Protein AF-A0A136NW05-F1 (afdb_monomer)

Foldseek 3Di:
DPPLQVLLQLLQLLLLLLLLLLLQLLLQPDPVDPPVRSVVLVLLLLCLLFVCLLVLLVVCLVVVHLLVLLLQLLVLSLVLLVCCVVDSSVSSNSSSNSNSSNQLSSQLQLCLSPPLFLLSVLSNPLSNLLSSLNSNLCSNVVHDPSVVSSVSSVVSSVVSVPDDGHDQCSPPFDPDDPDDLVVLLVLLVLLLVLVLLLVVLVVVCVVVVNSVLSNLQSNLLSLLSNCLRVVCRPVPLPVLLVVLSVQLVVLSVVCVVPSVSNSSSNSSSSSNLSVSLSSQCSPPRSSSSSSSSCSRRVSSNLSCVQVVVPQDPVRRPPPVVVVVVSVVVVVVSVVVCVVVVLVVLQVQQPALVRLVVQCVVVVLDPVSLLVSLLSNLVSVLSLLVDPSSLVLLLVQQLQAPPDDLPDPNDPPNHDHLVSSRNSQCVSVVNQLCPGLQCVLAVNDGLSPCLGLRNVLSVCSNVSVSVVNSVSSVLSNCVSVPVQWGQHSVVSDIDGPPD

Nearest PDB structures (foldseek):
  8hpk-assembly1_A  TM=6.046E-01  e=1.477E-05  Oxalobacter formigenes
  6kkl-assembly1_A  TM=6.194E-01  e=3.416E-03  Escherichia coli K-12
  6kki-assembly1_A  TM=6.075E-01  e=1.455E-03  Escherichia coli K-12
  8uck-assembly1_A  TM=5.466E-01  e=1.052E-03  Homo sapiens
  9jdv-assembly1_A  TM=6.091E-01  e=1.687E-01  Homo sapiens

pLDDT: mean 77.71, std 17.69, range [37.25, 98.25]

Radius of gyration: 29.16 Å; Cα contacts (8 Å, |Δi|>4): 791; chains: 1; bounding box: 70×54×88 Å

Structure (mmCIF, N/CA/C/O backbone):
data_AF-A0A136NW05-F1
#
_entry.id   AF-A0A136NW05-F1
#
loop_
_atom_site.group_PDB
_atom_site.id
_atom_site.type_symbol
_atom_site.label_atom_id
_atom_site.label_alt_id
_atom_site.label_comp_id
_atom_site.label_asym_id
_atom_site.label_entity_id
_atom_site.label_seq_id
_atom_site.pdbx_PDB_ins_code
_atom_site.Cartn_x
_atom_site.Cartn_y
_atom_site.Cartn_z
_atom_site.occupancy
_atom_site.B_iso_or_equiv
_atom_site.auth_seq_id
_atom_site.auth_comp_id
_atom_site.auth_asym_id
_atom_site.auth_atom_id
_atom_site.pdbx_PDB_model_num
ATOM 1 N N . MET A 1 1 ? -20.750 -14.226 -2.357 1.00 37.28 1 MET A N 1
ATOM 2 C CA . MET A 1 1 ? -19.335 -14.594 -2.097 1.00 37.28 1 MET A CA 1
ATOM 3 C C . MET A 1 1 ? -18.424 -14.649 -3.341 1.00 37.28 1 MET A C 1
ATOM 5 O O . MET A 1 1 ? -17.243 -14.902 -3.160 1.00 37.28 1 MET A O 1
ATOM 9 N N . LYS A 1 2 ? -18.884 -14.391 -4.582 1.00 40.19 2 LYS A N 1
ATOM 10 C CA . LYS A 1 2 ? -18.163 -14.880 -5.779 1.00 40.19 2 LYS A CA 1
ATOM 11 C C . LYS A 1 2 ? -17.001 -14.060 -6.383 1.00 40.19 2 LYS A C 1
ATOM 13 O O . LYS A 1 2 ? -16.254 -14.684 -7.107 1.00 40.19 2 LYS A O 1
ATOM 18 N N . ASN A 1 3 ? -16.742 -12.777 -6.085 1.00 57.81 3 ASN A N 1
ATOM 19 C CA . ASN A 1 3 ? -15.732 -12.008 -6.864 1.00 57.81 3 ASN A CA 1
ATOM 20 C C . ASN A 1 3 ? -14.723 -11.147 -6.070 1.00 57.81 3 ASN A C 1
ATOM 22 O O . ASN A 1 3 ? -14.260 -10.128 -6.574 1.00 57.81 3 ASN A O 1
ATOM 26 N N . LYS A 1 4 ? -14.323 -11.528 -4.846 1.00 69.69 4 LYS A N 1
ATOM 27 C CA . LYS A 1 4 ? -13.333 -10.728 -4.079 1.00 69.69 4 LYS A CA 1
ATOM 28 C C . LYS A 1 4 ? -11.897 -10.777 -4.646 1.00 69.69 4 LYS A C 1
ATOM 30 O O . LYS A 1 4 ? -11.120 -9.875 -4.369 1.00 69.69 4 LYS A O 1
ATOM 35 N N . ALA A 1 5 ? -11.558 -11.785 -5.458 1.00 82.38 5 ALA A N 1
ATOM 36 C CA . ALA A 1 5 ? -10.219 -11.957 -6.041 1.00 82.38 5 ALA A CA 1
ATOM 37 C C . ALA A 1 5 ? -10.061 -11.389 -7.467 1.00 82.38 5 ALA A C 1
ATOM 39 O O . ALA A 1 5 ? -8.935 -11.178 -7.907 1.00 82.38 5 ALA A O 1
ATOM 40 N N . ILE A 1 6 ? -11.163 -11.104 -8.180 1.00 91.12 6 ILE A N 1
ATOM 41 C CA . ILE A 1 6 ? -11.098 -10.638 -9.577 1.00 91.12 6 ILE A CA 1
ATOM 42 C C . ILE A 1 6 ? -10.406 -9.282 -9.678 1.00 91.12 6 ILE A C 1
ATOM 44 O O . ILE A 1 6 ? -9.527 -9.110 -10.514 1.00 91.12 6 ILE A O 1
ATOM 48 N N . LEU A 1 7 ? -10.779 -8.326 -8.823 1.00 92.69 7 LEU A N 1
ATOM 49 C CA . LEU A 1 7 ? -10.190 -6.991 -8.877 1.00 92.69 7 LEU A CA 1
ATOM 50 C C . LEU A 1 7 ? -8.672 -7.019 -8.598 1.00 92.69 7 LEU A C 1
ATOM 52 O O . LEU A 1 7 ? -7.937 -6.510 -9.441 1.00 92.69 7 LEU A O 1
ATOM 56 N N . PRO A 1 8 ? -8.167 -7.652 -7.516 1.00 93.75 8 PRO A N 1
ATOM 57 C CA . PRO A 1 8 ? -6.727 -7.827 -7.316 1.00 93.75 8 PRO A CA 1
ATOM 58 C C . PRO A 1 8 ? -6.014 -8.537 -8.469 1.00 93.75 8 PRO A C 1
ATOM 60 O O . PRO A 1 8 ? -4.903 -8.149 -8.809 1.00 93.75 8 PRO A O 1
ATOM 63 N N . ALA A 1 9 ? -6.638 -9.543 -9.092 1.00 95.44 9 ALA A N 1
ATOM 64 C CA . ALA A 1 9 ? -6.043 -10.260 -10.218 1.00 95.44 9 ALA A CA 1
ATOM 65 C C . ALA A 1 9 ? -5.943 -9.389 -11.481 1.00 95.44 9 ALA A C 1
ATOM 67 O O . ALA A 1 9 ? -4.902 -9.374 -12.131 1.00 95.44 9 ALA A O 1
ATOM 68 N N . VAL A 1 10 ? -6.988 -8.622 -11.812 1.00 96.62 10 VAL A N 1
ATOM 69 C CA . VAL A 1 10 ? -6.967 -7.688 -12.953 1.00 96.62 10 VAL A CA 1
ATOM 70 C C . VAL A 1 10 ? -5.983 -6.548 -12.710 1.00 96.62 10 VAL A C 1
ATOM 72 O O . VAL A 1 10 ? -5.207 -6.219 -13.603 1.00 96.62 10 VAL A O 1
ATOM 75 N N . LEU A 1 11 ? -5.953 -5.992 -11.495 1.00 96.62 11 LEU A N 1
ATOM 76 C CA . LEU A 1 11 ? -4.944 -5.006 -11.104 1.00 96.62 11 LEU A CA 1
ATOM 77 C C . LEU A 1 11 ? -3.532 -5.596 -11.159 1.00 96.62 11 LEU A C 1
ATOM 79 O O . LEU A 1 11 ? -2.615 -4.909 -11.588 1.00 96.62 11 LEU A O 1
ATOM 83 N N . GLY A 1 12 ? -3.359 -6.862 -10.775 1.00 96.31 12 GLY A N 1
ATOM 84 C CA . GLY A 1 12 ? -2.096 -7.583 -10.899 1.00 96.31 12 GLY A CA 1
ATOM 85 C C . GLY A 1 12 ? -1.665 -7.751 -12.352 1.00 96.31 12 GLY A C 1
ATOM 86 O O . GLY A 1 12 ? -0.526 -7.452 -12.682 1.00 96.31 12 GLY A O 1
ATOM 87 N N . MET A 1 13 ? -2.562 -8.153 -13.255 1.00 97.44 13 MET A N 1
ATOM 88 C CA . MET A 1 13 ? -2.243 -8.211 -14.689 1.00 97.44 13 MET A CA 1
ATOM 89 C C . MET A 1 13 ? -1.866 -6.831 -15.238 1.00 97.44 13 MET A C 1
ATOM 91 O O . MET A 1 13 ? -0.875 -6.710 -15.953 1.00 97.44 13 MET A O 1
ATOM 95 N N . ALA A 1 14 ? -2.606 -5.787 -14.854 1.00 97.69 14 ALA A N 1
ATOM 96 C CA . ALA A 1 14 ? -2.286 -4.412 -15.221 1.00 97.69 14 ALA A CA 1
ATOM 97 C C . ALA A 1 14 ? -0.910 -3.973 -14.694 1.00 97.69 14 ALA A C 1
ATOM 99 O O . ALA A 1 14 ? -0.150 -3.351 -15.430 1.00 97.69 14 ALA A O 1
ATOM 100 N N . HIS A 1 15 ? -0.556 -4.375 -13.471 1.00 96.69 15 HIS A N 1
ATOM 101 C CA . HIS A 1 15 ? 0.762 -4.158 -12.875 1.00 96.69 15 HIS A CA 1
ATOM 102 C C . HIS A 1 15 ? 1.861 -4.854 -13.674 1.00 96.69 15 HIS A C 1
ATOM 104 O O . HIS A 1 15 ? 2.827 -4.209 -14.057 1.00 96.69 15 HIS A O 1
ATOM 110 N N . GLY A 1 16 ? 1.687 -6.136 -14.005 1.00 96.00 16 GLY A N 1
ATOM 111 C CA . GLY A 1 16 ? 2.661 -6.884 -14.802 1.00 96.00 16 GLY A CA 1
ATOM 112 C C . GLY A 1 16 ? 2.888 -6.290 -16.191 1.00 96.00 16 GLY A C 1
ATOM 113 O O . GLY A 1 16 ? 4.028 -6.167 -16.627 1.00 96.00 16 GLY A O 1
ATOM 114 N N . VAL A 1 17 ? 1.826 -5.869 -16.883 1.00 97.81 17 VAL A N 1
ATOM 115 C CA . VAL A 1 17 ? 1.958 -5.232 -18.205 1.00 97.81 17 VAL A CA 1
ATOM 116 C C . VAL A 1 17 ? 2.587 -3.838 -18.093 1.00 97.81 17 VAL A C 1
ATOM 118 O O . VAL A 1 17 ? 3.441 -3.498 -18.910 1.00 97.81 17 VAL A O 1
ATOM 121 N N . SER A 1 18 ? 2.222 -3.051 -17.078 1.00 96.81 18 SER A N 1
ATOM 122 C CA . SER A 1 18 ? 2.824 -1.734 -16.826 1.00 96.81 18 SER A CA 1
ATOM 123 C C . SER A 1 18 ? 4.319 -1.839 -16.501 1.00 96.81 18 SER A C 1
ATOM 125 O O . SER A 1 18 ? 5.124 -1.114 -17.080 1.00 96.81 18 SER A O 1
ATOM 127 N N . ASP A 1 19 ? 4.715 -2.781 -15.645 1.00 94.12 19 ASP A N 1
ATOM 128 C CA . ASP A 1 19 ? 6.123 -3.014 -15.303 1.00 94.12 19 ASP A CA 1
ATOM 129 C C . ASP A 1 19 ? 6.912 -3.612 -16.471 1.00 94.12 19 ASP A C 1
ATOM 131 O O . ASP A 1 19 ? 8.084 -3.288 -16.653 1.00 94.12 19 ASP A O 1
ATOM 135 N N . CYS A 1 20 ? 6.275 -4.429 -17.315 1.00 95.88 20 CYS A N 1
ATOM 136 C CA . CYS A 1 20 ? 6.863 -4.872 -18.578 1.00 95.88 20 CYS A CA 1
ATOM 137 C C . CYS A 1 20 ? 7.143 -3.688 -19.508 1.00 95.88 20 CYS A C 1
ATOM 139 O O . CYS A 1 20 ? 8.233 -3.602 -20.069 1.00 95.88 20 CYS A O 1
ATOM 141 N N . ALA A 1 21 ? 6.214 -2.733 -19.622 1.00 96.31 21 ALA A N 1
ATOM 142 C CA . ALA A 1 21 ? 6.442 -1.510 -20.387 1.00 96.31 21 ALA A CA 1
ATOM 143 C C . ALA A 1 21 ? 7.603 -0.685 -19.811 1.00 96.31 21 ALA A C 1
ATOM 145 O O . ALA A 1 21 ? 8.467 -0.247 -20.566 1.00 96.31 21 ALA A O 1
ATOM 146 N N . ALA A 1 22 ? 7.679 -0.527 -18.488 1.00 92.50 22 ALA A N 1
ATOM 147 C CA . ALA A 1 22 ? 8.801 0.157 -17.851 1.00 92.50 22 ALA A CA 1
ATOM 148 C C . ALA A 1 22 ? 10.143 -0.560 -18.092 1.00 92.50 22 ALA A C 1
ATOM 150 O O . ALA A 1 22 ? 11.129 0.085 -18.448 1.00 92.50 22 ALA A O 1
ATOM 151 N N . GLY A 1 23 ? 10.177 -1.890 -17.963 1.00 90.12 23 GLY A N 1
ATOM 152 C CA . GLY A 1 23 ? 11.357 -2.706 -18.261 1.00 90.12 23 GLY A CA 1
ATOM 153 C C . GLY A 1 23 ? 11.791 -2.601 -19.723 1.00 90.12 23 GLY A C 1
ATOM 154 O O . GLY A 1 23 ? 12.981 -2.461 -19.994 1.00 90.12 23 GLY A O 1
ATOM 155 N N . LEU A 1 24 ? 10.829 -2.588 -20.652 1.00 92.50 24 LEU A N 1
ATOM 156 C CA . LEU A 1 24 ? 11.072 -2.356 -22.075 1.00 92.50 24 LEU A CA 1
ATOM 157 C C . LEU A 1 24 ? 11.693 -0.980 -22.323 1.00 92.50 24 LEU A C 1
ATOM 159 O O . LEU A 1 24 ? 12.691 -0.885 -23.031 1.00 92.50 24 LEU A O 1
ATOM 163 N N . LEU A 1 25 ? 11.120 0.075 -21.737 1.00 92.38 25 LEU A N 1
ATOM 164 C CA . LEU A 1 25 ? 11.600 1.450 -21.890 1.00 92.38 25 LEU A CA 1
ATOM 165 C C . LEU A 1 25 ? 13.031 1.612 -21.376 1.00 92.38 25 LEU A C 1
ATOM 167 O O . LEU A 1 25 ? 13.874 2.152 -22.086 1.00 92.38 25 LEU A O 1
ATOM 171 N N . LEU A 1 26 ? 13.308 1.123 -20.165 1.00 87.38 26 LEU A N 1
ATOM 172 C CA . LEU A 1 26 ? 14.631 1.236 -19.547 1.00 87.38 26 LEU A CA 1
ATOM 173 C C . LEU A 1 26 ? 15.671 0.359 -20.242 1.00 87.38 26 LEU A C 1
ATOM 175 O O . LEU A 1 26 ? 16.796 0.802 -20.451 1.00 87.38 26 LEU A O 1
ATOM 179 N N . GLY A 1 27 ? 15.304 -0.868 -20.614 1.00 85.12 27 GLY A N 1
ATOM 180 C CA . GLY A 1 27 ? 16.211 -1.786 -21.298 1.00 85.12 27 GLY A CA 1
ATOM 181 C C . GLY A 1 27 ? 16.500 -1.392 -22.747 1.00 85.12 27 GLY A C 1
ATOM 182 O O . GLY A 1 27 ? 17.506 -1.826 -23.294 1.00 85.12 27 GLY A O 1
ATOM 183 N N . SER A 1 28 ? 15.631 -0.586 -23.370 1.00 88.25 28 SER A N 1
ATOM 184 C CA . SER A 1 28 ? 15.790 -0.129 -24.760 1.00 88.25 28 SER A CA 1
ATOM 185 C C . SER A 1 28 ? 16.471 1.236 -24.865 1.00 88.25 28 SER A C 1
ATOM 187 O O . SER A 1 28 ? 16.577 1.775 -25.968 1.00 88.25 28 SER A O 1
ATOM 189 N N . LEU A 1 29 ? 16.919 1.822 -23.746 1.00 83.25 29 LEU A N 1
ATOM 190 C CA . LEU A 1 29 ? 17.774 3.010 -23.768 1.00 83.25 29 LEU A CA 1
ATOM 191 C C . LEU A 1 29 ? 19.032 2.669 -24.587 1.00 83.25 29 LEU A C 1
ATOM 193 O O . LEU A 1 29 ? 19.795 1.782 -24.215 1.00 83.25 29 LEU A O 1
ATOM 197 N N . SER A 1 30 ? 19.173 3.301 -25.757 1.00 66.44 30 SER A N 1
ATOM 198 C CA . SER A 1 30 ? 20.056 2.833 -26.833 1.00 66.44 30 SER A CA 1
ATOM 199 C C . SER A 1 30 ? 21.542 2.828 -26.465 1.00 66.44 30 SER A C 1
ATOM 201 O O . SER A 1 30 ? 21.999 3.598 -25.623 1.00 66.44 30 SER A O 1
ATOM 203 N N . SER A 1 31 ? 22.324 2.029 -27.197 1.00 56.28 31 SER A N 1
ATOM 204 C CA . SER A 1 31 ? 23.794 2.045 -27.175 1.00 56.28 31 SER A CA 1
ATOM 205 C C . SER A 1 31 ? 24.419 3.367 -27.644 1.00 56.28 31 SER A C 1
ATOM 207 O O . SER A 1 31 ? 25.613 3.571 -27.447 1.00 56.28 31 SER A O 1
ATOM 209 N N . ASP A 1 32 ? 23.631 4.258 -28.257 1.00 61.03 32 ASP A N 1
ATOM 210 C CA . ASP A 1 32 ? 24.088 5.574 -28.728 1.00 61.03 32 ASP A CA 1
ATOM 211 C C . ASP A 1 32 ? 24.073 6.630 -27.609 1.00 61.03 32 ASP A C 1
ATOM 213 O O . ASP A 1 32 ? 24.619 7.725 -27.757 1.00 61.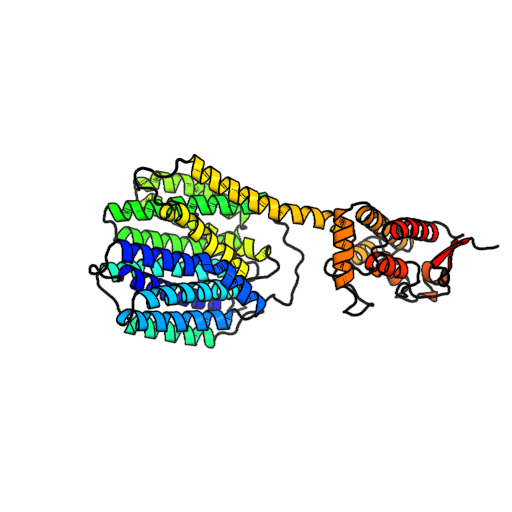03 32 ASP A O 1
ATOM 217 N N . GLN A 1 33 ? 23.437 6.318 -26.476 1.00 67.38 33 GLN A N 1
ATOM 218 C CA . GLN A 1 33 ? 23.478 7.129 -25.264 1.00 67.38 33 GLN A CA 1
ATOM 219 C C . GLN A 1 33 ? 24.750 6.794 -24.477 1.00 67.38 33 GLN A C 1
ATOM 221 O O . GLN A 1 33 ? 25.143 5.635 -24.354 1.00 67.38 33 GLN A O 1
ATOM 226 N N . SER A 1 34 ? 25.390 7.802 -23.880 1.00 74.88 34 SER A N 1
ATOM 227 C CA . SER A 1 34 ? 26.513 7.537 -22.978 1.00 74.88 34 SER A CA 1
ATOM 228 C C . SER A 1 34 ? 26.054 6.691 -21.783 1.00 74.88 34 SER A C 1
ATOM 230 O O . SER A 1 34 ? 24.937 6.853 -21.286 1.00 74.88 34 SER A O 1
ATOM 232 N N . ILE A 1 35 ? 26.939 5.834 -21.264 1.00 71.62 35 ILE A N 1
ATOM 233 C CA . ILE A 1 35 ? 26.688 5.026 -20.054 1.00 71.62 35 ILE A CA 1
ATOM 234 C C . ILE A 1 35 ? 26.208 5.911 -18.892 1.00 71.62 35 ILE A C 1
ATOM 236 O O . ILE A 1 35 ? 25.323 5.527 -18.133 1.00 71.62 35 ILE A O 1
ATOM 240 N N . TYR A 1 36 ? 26.748 7.130 -18.794 1.00 69.00 36 TYR A N 1
ATOM 241 C CA . TYR A 1 36 ? 26.320 8.127 -17.819 1.00 69.00 36 TYR A CA 1
ATOM 242 C C . TYR A 1 36 ? 24.853 8.546 -18.008 1.00 69.00 36 TYR A C 1
ATOM 244 O O . TYR A 1 36 ? 24.103 8.577 -17.037 1.00 69.00 36 TYR A O 1
ATOM 252 N N . SER A 1 37 ? 24.420 8.822 -19.243 1.00 69.38 37 SER A N 1
ATOM 253 C CA . SER A 1 37 ? 23.027 9.179 -19.547 1.00 69.38 37 SER A CA 1
ATOM 254 C C . SER A 1 37 ? 22.061 8.051 -19.177 1.00 69.38 37 SER A C 1
ATOM 256 O O . SER A 1 37 ? 21.058 8.284 -18.500 1.00 69.38 37 SER A O 1
ATOM 258 N N . ILE A 1 38 ? 22.409 6.810 -19.533 1.00 72.12 38 ILE A N 1
ATOM 259 C CA . ILE A 1 38 ? 21.623 5.618 -19.188 1.00 72.12 38 ILE A CA 1
ATOM 260 C C . ILE A 1 38 ? 21.524 5.472 -17.664 1.00 72.12 38 ILE A C 1
ATOM 262 O O . ILE A 1 38 ? 20.427 5.309 -17.129 1.00 72.12 38 ILE A O 1
ATOM 266 N N . ALA A 1 39 ? 22.646 5.599 -16.948 1.00 66.06 39 ALA A N 1
ATOM 267 C CA . ALA A 1 39 ? 22.672 5.524 -15.489 1.00 66.06 39 ALA A CA 1
ATOM 268 C C . ALA A 1 39 ? 21.794 6.607 -14.838 1.00 66.06 39 ALA A C 1
ATOM 270 O O . ALA A 1 39 ? 20.998 6.297 -13.949 1.00 66.06 39 ALA A O 1
ATOM 271 N N . VAL A 1 40 ? 21.871 7.855 -15.315 1.00 70.25 40 VAL A N 1
ATOM 272 C CA . VAL A 1 40 ? 21.029 8.964 -14.834 1.00 70.25 40 VAL A CA 1
ATOM 273 C C . VAL A 1 40 ? 19.548 8.677 -15.074 1.00 70.25 40 VAL A C 1
ATOM 275 O O . VAL A 1 40 ? 18.743 8.872 -14.166 1.00 70.25 40 VAL A O 1
ATOM 278 N N . MET A 1 41 ? 19.172 8.183 -16.254 1.00 75.00 41 MET A N 1
ATOM 279 C CA . MET A 1 41 ? 17.779 7.847 -16.564 1.00 75.00 41 MET A CA 1
ATOM 280 C C . MET A 1 41 ? 17.252 6.703 -15.689 1.00 75.00 41 MET A C 1
ATOM 282 O O . MET A 1 41 ? 16.151 6.803 -15.150 1.00 75.00 41 MET A O 1
ATOM 286 N N . VAL A 1 42 ? 18.041 5.650 -15.473 1.00 74.12 42 VAL A N 1
ATOM 287 C CA . VAL A 1 42 ? 17.667 4.540 -14.580 1.00 74.12 42 VAL A CA 1
ATOM 288 C C . VAL A 1 42 ? 17.525 5.020 -13.131 1.00 74.12 42 VAL A C 1
ATOM 290 O O . VAL A 1 42 ? 16.556 4.670 -12.453 1.00 74.12 42 VAL A O 1
ATOM 293 N N . MET A 1 43 ? 18.441 5.864 -12.647 1.00 67.06 43 MET A N 1
ATOM 294 C CA . MET A 1 43 ? 18.343 6.461 -11.310 1.00 67.06 43 MET A CA 1
ATOM 295 C C . MET A 1 43 ? 17.112 7.362 -11.174 1.00 67.06 43 MET A C 1
ATOM 297 O O . MET A 1 43 ? 16.402 7.283 -10.171 1.00 67.06 43 MET A O 1
ATOM 301 N N . LEU A 1 44 ? 16.836 8.184 -12.188 1.00 74.00 44 LEU A N 1
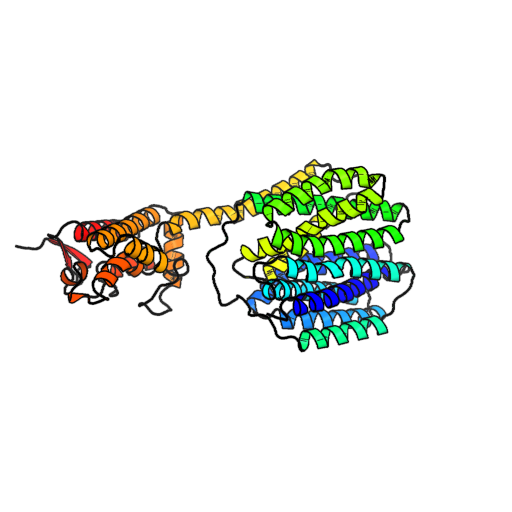ATOM 302 C CA . LEU A 1 44 ? 15.678 9.072 -12.226 1.00 74.00 44 LEU A CA 1
ATOM 303 C C . LEU A 1 44 ? 14.369 8.281 -12.225 1.00 74.00 44 LEU A C 1
ATOM 305 O O . LEU A 1 44 ? 13.468 8.599 -11.447 1.00 74.00 44 LEU A O 1
ATOM 309 N N . TYR A 1 45 ? 14.285 7.219 -13.032 1.00 81.50 45 TYR A N 1
ATOM 310 C CA . TYR A 1 45 ? 13.160 6.294 -12.990 1.00 81.50 45 TYR A CA 1
ATOM 311 C C . TYR A 1 45 ? 12.983 5.727 -11.590 1.00 81.50 45 TYR A C 1
ATOM 313 O O . TYR A 1 45 ? 11.893 5.817 -11.044 1.00 81.50 45 TYR A O 1
ATOM 321 N N . ASN A 1 46 ? 14.037 5.187 -10.977 1.00 74.44 46 ASN A N 1
ATOM 322 C CA . ASN A 1 46 ? 13.928 4.565 -9.659 1.00 74.44 46 ASN A CA 1
ATOM 323 C C . ASN A 1 46 ? 13.477 5.564 -8.581 1.00 74.44 46 ASN A C 1
ATOM 325 O O . ASN A 1 46 ? 12.633 5.234 -7.741 1.00 74.44 46 ASN A O 1
ATOM 329 N N . LEU A 1 47 ? 13.987 6.797 -8.625 1.00 70.81 47 LEU A N 1
ATOM 330 C CA . LEU A 1 47 ? 13.577 7.865 -7.717 1.00 70.81 47 LEU A CA 1
ATOM 331 C C . LEU A 1 47 ? 12.087 8.197 -7.871 1.00 70.81 47 LEU A C 1
ATOM 333 O O . LEU A 1 47 ? 11.376 8.303 -6.874 1.00 70.81 47 LEU A O 1
ATOM 337 N N . LEU A 1 48 ? 11.603 8.340 -9.103 1.00 79.94 48 LEU A N 1
ATOM 338 C CA . LEU A 1 48 ? 10.205 8.677 -9.367 1.00 79.94 48 LEU A CA 1
ATOM 339 C C . LEU A 1 48 ? 9.282 7.477 -9.118 1.00 79.94 48 LEU A C 1
ATOM 341 O O . LEU A 1 48 ? 8.320 7.585 -8.367 1.00 79.94 48 LEU A O 1
ATOM 345 N N . ALA A 1 49 ? 9.606 6.318 -9.683 1.00 80.06 49 ALA A N 1
ATOM 346 C CA . ALA A 1 49 ? 8.799 5.107 -9.634 1.00 80.06 49 ALA A CA 1
ATOM 347 C C . ALA A 1 49 ? 8.687 4.515 -8.232 1.00 80.06 49 ALA A C 1
ATOM 349 O O . ALA A 1 49 ? 7.621 4.004 -7.902 1.00 80.06 49 ALA A O 1
ATOM 350 N N . PHE A 1 50 ? 9.743 4.571 -7.411 1.00 78.12 50 PHE A N 1
ATOM 351 C CA . PHE A 1 50 ? 9.756 3.999 -6.058 1.00 78.12 50 PHE A CA 1
ATOM 352 C C . PHE A 1 50 ? 9.797 5.074 -4.973 1.00 78.12 50 PHE A C 1
ATOM 354 O O . PHE A 1 50 ? 8.991 5.040 -4.042 1.00 78.12 50 PHE A O 1
ATOM 361 N N . GLY A 1 51 ? 10.675 6.068 -5.112 1.00 66.50 51 GLY A N 1
ATOM 362 C CA . GLY A 1 51 ? 10.825 7.143 -4.129 1.00 66.50 51 GLY A CA 1
ATOM 363 C C . GLY A 1 51 ? 9.602 8.059 -4.014 1.00 66.50 51 GLY A C 1
ATOM 364 O O . GLY A 1 51 ? 9.300 8.517 -2.914 1.00 66.50 51 GLY A O 1
ATOM 365 N N . ALA A 1 52 ? 8.845 8.283 -5.097 1.00 78.44 52 ALA A N 1
ATOM 366 C CA . ALA A 1 52 ? 7.643 9.120 -5.045 1.00 78.44 52 ALA A CA 1
ATOM 367 C C . ALA A 1 52 ? 6.388 8.382 -4.542 1.00 78.44 52 ALA A C 1
ATOM 369 O O . ALA A 1 52 ? 5.381 9.032 -4.256 1.00 78.44 52 ALA A O 1
ATOM 370 N N . GLN A 1 53 ? 6.416 7.050 -4.391 1.00 83.19 53 GLN A N 1
ATOM 371 C CA . GLN A 1 53 ? 5.234 6.279 -3.981 1.00 83.19 53 GLN A CA 1
ATOM 372 C C . GLN A 1 53 ? 4.671 6.683 -2.604 1.00 83.19 53 GLN A C 1
ATOM 374 O O . GLN A 1 53 ? 3.452 6.794 -2.491 1.00 83.19 53 GLN A O 1
ATOM 379 N N . PRO A 1 54 ? 5.468 6.959 -1.550 1.00 78.06 54 PRO A N 1
ATOM 380 C CA . PRO A 1 54 ? 4.914 7.437 -0.282 1.00 78.06 54 PRO A CA 1
ATOM 381 C C . PRO A 1 54 ? 4.140 8.755 -0.435 1.00 78.06 54 PRO A C 1
ATOM 383 O O . PRO A 1 54 ? 3.045 8.897 0.108 1.00 78.06 54 PRO A O 1
ATOM 386 N N . LEU A 1 55 ? 4.670 9.699 -1.222 1.00 79.56 55 LEU A N 1
ATOM 387 C CA . LEU A 1 55 ? 4.021 10.987 -1.484 1.00 79.56 55 LEU A CA 1
ATOM 388 C C . LEU A 1 55 ? 2.755 10.819 -2.330 1.00 79.56 55 LEU A C 1
ATOM 390 O O . LEU A 1 55 ? 1.708 11.361 -1.977 1.00 79.56 55 LEU A O 1
ATOM 394 N N . ALA A 1 56 ? 2.826 10.031 -3.405 1.00 85.81 56 ALA A N 1
ATOM 395 C CA . ALA A 1 56 ? 1.669 9.708 -4.233 1.00 85.81 56 ALA A CA 1
ATOM 396 C C . ALA A 1 56 ? 0.569 9.025 -3.405 1.00 85.81 56 ALA A C 1
ATOM 398 O O . ALA A 1 56 ? -0.593 9.414 -3.496 1.00 85.81 56 ALA A O 1
ATOM 399 N N . GLY A 1 57 ? 0.933 8.088 -2.525 1.00 87.50 57 GLY A N 1
ATOM 400 C CA . GLY A 1 57 ? 0.007 7.429 -1.607 1.00 87.50 57 GLY A CA 1
ATOM 401 C C . GLY A 1 57 ? -0.718 8.409 -0.682 1.00 87.50 57 GLY A C 1
ATOM 402 O O . GLY A 1 57 ? -1.944 8.366 -0.589 1.00 87.50 57 GLY A O 1
ATOM 403 N N . LEU A 1 58 ? 0.014 9.350 -0.074 1.00 83.56 58 LEU A N 1
ATOM 404 C CA . LEU A 1 58 ? -0.573 10.398 0.771 1.00 83.56 58 LEU A CA 1
ATOM 405 C C . LEU A 1 58 ? -1.548 11.293 -0.003 1.00 83.56 58 LEU A C 1
ATOM 407 O O . LEU A 1 58 ? -2.620 11.622 0.505 1.00 83.56 58 LEU A O 1
ATOM 411 N N . ILE A 1 59 ? -1.188 11.697 -1.224 1.00 85.88 59 ILE A N 1
ATOM 412 C CA . ILE A 1 59 ? -2.045 12.528 -2.079 1.00 85.88 59 ILE A CA 1
ATOM 413 C C . ILE A 1 59 ? -3.321 11.765 -2.449 1.00 85.88 59 ILE A C 1
ATOM 415 O O . ILE A 1 59 ? -4.420 12.301 -2.314 1.00 85.88 59 ILE A O 1
ATOM 419 N N . ILE A 1 60 ? -3.194 10.504 -2.862 1.00 92.31 60 ILE A N 1
ATOM 420 C CA . ILE A 1 60 ? -4.326 9.662 -3.263 1.00 92.31 60 ILE A CA 1
ATOM 421 C C . ILE A 1 60 ? -5.295 9.439 -2.104 1.00 92.31 60 ILE A C 1
ATOM 423 O O . ILE A 1 60 ? -6.509 9.532 -2.301 1.00 92.31 60 ILE A O 1
ATOM 427 N N . ASP A 1 61 ? -4.780 9.176 -0.902 1.00 88.44 61 ASP A N 1
ATOM 428 C CA . ASP A 1 61 ? -5.628 8.995 0.273 1.00 88.44 61 ASP A CA 1
ATOM 429 C C . ASP A 1 61 ? -6.304 10.303 0.706 1.00 88.44 61 ASP A C 1
ATOM 431 O O . ASP A 1 61 ? -7.484 10.281 1.057 1.00 88.44 61 ASP A O 1
ATOM 435 N N . LYS A 1 62 ? -5.620 11.455 0.602 1.00 84.00 62 LYS A N 1
ATOM 436 C CA . LYS A 1 62 ? -6.242 12.776 0.826 1.00 84.00 62 LYS A CA 1
ATOM 437 C C . LYS A 1 62 ? -7.380 13.047 -0.157 1.00 84.00 62 LYS A C 1
ATOM 439 O O . LYS A 1 62 ? -8.431 13.539 0.242 1.00 84.00 62 LYS A O 1
ATOM 444 N N . LEU A 1 63 ? -7.184 12.699 -1.428 1.00 87.88 63 LEU A N 1
ATOM 445 C CA . LEU A 1 63 ? -8.194 12.838 -2.480 1.00 87.88 63 LEU A CA 1
ATOM 446 C C . LEU A 1 63 ? -9.243 11.716 -2.461 1.00 87.88 63 LEU A C 1
ATOM 448 O O . LEU A 1 63 ? -10.162 11.735 -3.282 1.00 87.88 63 LEU A O 1
ATOM 452 N N . LYS A 1 64 ? -9.095 10.719 -1.579 1.00 89.44 64 LYS A N 1
ATOM 453 C CA . LYS A 1 64 ? -9.976 9.551 -1.429 1.00 89.44 64 LYS A CA 1
ATOM 454 C C . LYS A 1 64 ? -10.277 8.815 -2.748 1.00 89.44 64 LYS A C 1
ATOM 456 O O . LYS A 1 64 ? -11.346 8.223 -2.907 1.00 89.44 64 LYS A O 1
ATOM 461 N N . SER A 1 65 ? -9.355 8.845 -3.712 1.00 89.12 65 SER A N 1
ATOM 462 C CA . SER A 1 65 ? -9.619 8.451 -5.107 1.00 89.12 65 SER A CA 1
ATOM 463 C C . SER A 1 65 ? -8.531 7.545 -5.715 1.00 89.12 65 SER A C 1
ATOM 465 O O . SER A 1 65 ? -7.899 7.884 -6.717 1.00 89.12 65 SER A O 1
ATOM 467 N N . PRO A 1 66 ? -8.343 6.320 -5.184 1.00 93.50 66 PRO A N 1
ATOM 468 C CA . PRO A 1 66 ? -7.318 5.398 -5.682 1.00 93.50 66 PRO A CA 1
ATOM 469 C C . PRO A 1 66 ? -7.578 4.875 -7.101 1.00 93.50 66 PRO A C 1
ATOM 471 O O . PRO A 1 66 ? -6.634 4.649 -7.850 1.00 93.50 66 PRO A O 1
ATOM 474 N N . LYS A 1 67 ? -8.841 4.716 -7.520 1.00 95.25 67 LYS A N 1
ATOM 475 C CA . LYS A 1 67 ? -9.167 4.238 -8.876 1.00 95.25 67 LYS A CA 1
ATOM 476 C C . LYS A 1 67 ? -8.792 5.239 -9.980 1.00 95.25 67 LYS A C 1
ATOM 478 O O . LYS A 1 67 ? -8.138 4.815 -10.930 1.00 95.25 67 LYS A O 1
ATOM 483 N N . PRO A 1 68 ? -9.135 6.538 -9.880 1.00 96.44 68 PRO A N 1
ATOM 484 C CA . PRO A 1 68 ? -8.610 7.544 -10.799 1.00 96.44 68 PRO A CA 1
ATOM 485 C C . PRO A 1 68 ? -7.083 7.541 -10.901 1.00 96.44 68 PRO A C 1
ATOM 487 O O . PRO A 1 68 ? -6.568 7.589 -12.011 1.00 96.44 68 PRO A O 1
ATOM 490 N N . ALA A 1 69 ? -6.360 7.390 -9.787 1.00 97.06 69 ALA A N 1
ATOM 491 C CA . ALA A 1 69 ? -4.897 7.322 -9.811 1.00 97.06 69 ALA A CA 1
ATOM 492 C C . ALA A 1 69 ? -4.363 6.139 -10.638 1.00 97.06 69 ALA A C 1
ATOM 494 O O . ALA A 1 69 ? -3.437 6.315 -11.425 1.00 97.06 69 ALA A O 1
ATOM 495 N N . VAL A 1 70 ? -4.989 4.960 -10.533 1.00 97.69 70 VAL A N 1
ATOM 496 C CA . VAL A 1 70 ? -4.654 3.791 -11.370 1.00 97.69 70 VAL A CA 1
ATOM 497 C C . VAL A 1 70 ? -4.871 4.080 -12.852 1.00 97.69 70 VAL A C 1
ATOM 499 O O . VAL A 1 70 ? -4.005 3.782 -13.670 1.00 97.69 70 VAL A O 1
ATOM 502 N N . LEU A 1 71 ? -6.016 4.665 -13.204 1.00 98.12 71 LEU A N 1
ATOM 503 C CA . LEU A 1 71 ? -6.351 4.977 -14.594 1.00 98.12 71 LEU A CA 1
ATOM 504 C C . LEU A 1 71 ? -5.401 6.031 -15.176 1.00 98.12 71 LEU A C 1
ATOM 506 O O . LEU A 1 71 ? -4.904 5.852 -16.285 1.00 98.12 71 LEU A O 1
ATOM 510 N N . ILE A 1 72 ? -5.100 7.085 -14.412 1.00 98.12 72 ILE A N 1
ATOM 511 C CA . ILE A 1 72 ? -4.119 8.108 -14.794 1.00 98.12 72 ILE A CA 1
ATOM 512 C C . ILE A 1 72 ? -2.737 7.472 -14.972 1.00 98.12 72 ILE A C 1
ATOM 514 O O . ILE A 1 72 ? -2.079 7.755 -15.966 1.00 98.12 72 ILE A O 1
ATOM 518 N N . GLY A 1 73 ? -2.323 6.579 -14.069 1.00 97.88 73 GLY A N 1
ATOM 519 C CA . GLY A 1 73 ? -1.062 5.844 -14.185 1.00 97.88 73 GLY A CA 1
ATOM 520 C C . GLY A 1 73 ? -0.983 5.002 -15.462 1.00 97.88 73 GLY A C 1
ATOM 521 O O . GLY A 1 73 ? -0.017 5.115 -16.208 1.00 97.88 73 GLY A O 1
ATOM 522 N N . LEU A 1 74 ? -2.024 4.224 -15.779 1.00 98.25 74 LEU A N 1
ATOM 523 C CA . LEU A 1 74 ? -2.071 3.433 -17.019 1.00 98.25 74 LEU A CA 1
ATOM 524 C C . LEU A 1 74 ? -2.047 4.312 -18.277 1.00 98.25 74 LEU A C 1
ATOM 526 O O . LEU A 1 74 ? -1.306 4.021 -19.214 1.00 98.25 74 LEU A O 1
ATOM 530 N N . ALA A 1 75 ? -2.822 5.399 -18.295 1.00 98.19 75 ALA A N 1
ATOM 531 C CA . ALA A 1 75 ? -2.831 6.338 -19.415 1.00 98.19 75 ALA A CA 1
ATOM 532 C C . ALA A 1 75 ? -1.463 7.018 -19.592 1.00 98.19 75 ALA A C 1
ATOM 534 O O . ALA A 1 75 ? -0.954 7.096 -20.709 1.00 98.19 75 ALA A O 1
ATOM 535 N N . ALA A 1 76 ? -0.836 7.441 -18.492 1.00 98.06 76 ALA A N 1
ATOM 536 C CA . ALA A 1 76 ? 0.499 8.024 -18.499 1.00 98.06 76 ALA A CA 1
ATOM 537 C C . ALA A 1 76 ? 1.564 7.023 -18.975 1.00 98.06 76 ALA A C 1
ATOM 539 O O . ALA A 1 76 ? 2.464 7.418 -19.711 1.00 98.06 76 ALA A O 1
ATOM 540 N N . MET A 1 77 ? 1.440 5.732 -18.644 1.00 98.19 77 MET A N 1
ATOM 541 C CA . MET A 1 77 ? 2.337 4.694 -19.165 1.00 98.19 77 MET A CA 1
ATOM 542 C C . MET A 1 77 ? 2.175 4.505 -20.682 1.00 98.19 77 MET A C 1
ATOM 544 O O . MET A 1 77 ? 3.173 4.421 -21.396 1.00 98.19 77 MET A O 1
ATOM 548 N N . CYS A 1 78 ? 0.944 4.526 -21.211 1.00 97.94 78 CYS A N 1
ATOM 549 C CA . CYS A 1 78 ? 0.723 4.546 -22.665 1.00 97.94 78 CYS A CA 1
ATOM 550 C C . CYS A 1 78 ? 1.395 5.762 -23.318 1.00 97.94 78 CYS A C 1
ATOM 552 O O . CYS A 1 78 ? 2.080 5.632 -24.333 1.00 97.94 78 CYS A O 1
ATOM 554 N N . SER A 1 79 ? 1.229 6.944 -22.719 1.00 97.69 79 SER A N 1
ATOM 555 C CA . SER A 1 79 ? 1.884 8.165 -23.187 1.00 97.69 79 SER A CA 1
ATOM 556 C C . SER A 1 79 ? 3.408 8.069 -23.113 1.00 97.69 79 SER A C 1
ATOM 558 O O . SER A 1 79 ? 4.066 8.551 -24.028 1.00 97.69 79 SER A O 1
ATOM 560 N N . ALA A 1 80 ? 3.976 7.417 -22.095 1.00 97.31 80 ALA A N 1
ATOM 561 C CA . ALA A 1 80 ? 5.417 7.198 -21.987 1.00 97.31 80 ALA A CA 1
ATOM 562 C C . ALA A 1 80 ? 5.943 6.335 -23.144 1.00 97.31 80 ALA A C 1
ATOM 564 O O . ALA A 1 80 ? 6.896 6.733 -23.805 1.00 97.31 80 ALA A O 1
ATOM 565 N N . ILE A 1 81 ? 5.266 5.227 -23.478 1.00 96.31 81 ILE A N 1
ATOM 566 C CA . ILE A 1 81 ? 5.635 4.378 -24.629 1.00 96.31 81 ILE A CA 1
ATOM 567 C C . ILE A 1 81 ? 5.668 5.179 -25.936 1.00 96.31 81 ILE A C 1
ATOM 569 O O . ILE A 1 81 ? 6.592 5.026 -26.731 1.00 96.31 81 ILE A O 1
ATOM 573 N N . LEU A 1 82 ? 4.679 6.044 -26.168 1.00 95.94 82 LEU A N 1
ATOM 574 C CA . LEU A 1 82 ? 4.643 6.892 -27.364 1.00 95.94 82 LEU A CA 1
ATOM 575 C C . LEU A 1 82 ? 5.742 7.962 -27.338 1.00 95.94 82 LEU A C 1
ATOM 577 O O . LEU A 1 82 ? 6.386 8.222 -28.355 1.00 95.94 82 LEU A O 1
ATOM 581 N N . LEU A 1 83 ? 5.967 8.567 -26.171 1.00 94.50 83 LEU A N 1
ATOM 582 C CA . LEU A 1 83 ? 6.949 9.629 -25.979 1.00 94.50 83 LEU A CA 1
ATOM 583 C C . LEU A 1 83 ? 8.386 9.120 -26.103 1.00 94.50 83 LEU A C 1
ATOM 585 O O . LEU A 1 83 ? 9.266 9.902 -26.452 1.00 94.50 83 LEU A O 1
ATOM 589 N N . PHE A 1 84 ? 8.624 7.826 -25.882 1.00 92.38 84 PHE A N 1
ATOM 590 C CA . PHE A 1 84 ? 9.937 7.195 -26.009 1.00 92.38 84 PHE A CA 1
ATOM 591 C C . PHE A 1 84 ? 10.596 7.450 -27.369 1.00 92.38 84 PHE A C 1
ATOM 593 O O . PHE A 1 84 ? 11.785 7.752 -27.425 1.00 92.38 84 PHE A O 1
ATOM 600 N N . TYR A 1 85 ? 9.814 7.420 -28.451 1.00 89.94 85 TYR A N 1
ATOM 601 C CA . TYR A 1 85 ? 10.304 7.659 -29.813 1.00 89.94 85 TYR A CA 1
ATOM 602 C C . TYR A 1 85 ? 10.670 9.121 -30.100 1.00 89.94 85 TYR A C 1
ATOM 604 O O . TYR A 1 85 ? 11.347 9.399 -31.086 1.00 89.94 85 TYR A O 1
ATOM 612 N N . ILE A 1 86 ? 10.203 10.055 -29.270 1.00 90.75 86 ILE A N 1
ATOM 613 C CA . ILE A 1 86 ? 10.404 11.497 -29.452 1.00 90.75 86 ILE A CA 1
ATOM 614 C C . ILE A 1 86 ? 11.474 11.999 -28.482 1.00 90.75 86 ILE A C 1
ATOM 616 O O . ILE A 1 86 ? 12.387 12.728 -28.862 1.00 90.75 86 ILE A O 1
ATOM 620 N N . ASN A 1 87 ? 11.341 11.635 -27.206 1.00 89.69 87 ASN A N 1
ATOM 621 C CA . ASN A 1 87 ? 12.211 12.071 -26.128 1.00 89.69 87 ASN A CA 1
ATOM 622 C C . ASN A 1 87 ? 12.301 10.978 -25.040 1.00 89.69 87 ASN A C 1
ATOM 624 O O . ASN A 1 87 ? 11.449 10.925 -24.142 1.00 89.69 87 ASN A O 1
ATOM 628 N N . PRO A 1 88 ? 13.351 10.132 -25.076 1.00 87.88 88 PRO A N 1
ATOM 629 C CA . PRO A 1 88 ? 13.561 9.067 -24.094 1.00 87.88 88 PRO A CA 1
ATOM 630 C C . PRO A 1 88 ? 13.626 9.570 -22.646 1.00 87.88 88 PRO A C 1
ATOM 632 O O . PRO A 1 88 ? 13.099 8.923 -21.744 1.00 87.88 88 PRO A O 1
ATOM 635 N N . PHE A 1 89 ? 14.195 10.757 -22.413 1.00 86.31 89 PHE A N 1
ATOM 636 C CA . PHE A 1 89 ? 14.295 11.340 -21.073 1.00 86.31 89 PHE A CA 1
ATOM 637 C C . PHE A 1 89 ? 12.916 11.689 -20.498 1.00 86.31 89 PHE A C 1
ATOM 639 O O . PHE A 1 89 ? 12.577 11.303 -19.378 1.00 86.31 89 PHE A O 1
ATOM 646 N N . ALA A 1 90 ? 12.085 12.378 -21.284 1.00 89.25 90 ALA A N 1
ATOM 647 C CA . ALA A 1 90 ? 10.725 12.725 -20.881 1.00 89.25 90 ALA A CA 1
ATOM 648 C C . ALA A 1 90 ? 9.845 11.473 -20.715 1.00 89.25 90 ALA A C 1
ATOM 650 O O . ALA A 1 90 ? 9.037 11.405 -19.788 1.00 89.25 90 ALA A O 1
ATOM 651 N N . SER A 1 91 ? 10.051 10.459 -21.562 1.00 93.75 91 SER A N 1
ATOM 652 C CA . SER A 1 91 ? 9.420 9.143 -21.424 1.00 93.75 91 SER A CA 1
ATOM 653 C C . SER A 1 91 ? 9.748 8.488 -20.083 1.00 93.75 91 SER A C 1
ATOM 655 O O . SER A 1 91 ? 8.846 8.011 -19.401 1.00 93.75 91 SER A O 1
ATOM 657 N N . VAL A 1 92 ? 11.017 8.496 -19.669 1.00 88.62 92 VAL A N 1
ATOM 658 C CA . VAL A 1 92 ? 11.460 7.916 -18.392 1.00 88.62 92 VAL A CA 1
ATOM 659 C C . VAL A 1 92 ? 10.835 8.632 -17.191 1.00 88.62 92 VAL A C 1
ATOM 661 O O . VAL A 1 92 ? 10.361 7.970 -16.264 1.00 88.62 92 VAL A O 1
ATOM 664 N N . ILE A 1 93 ? 10.774 9.967 -17.216 1.00 89.44 93 ILE A N 1
ATOM 665 C CA . ILE A 1 93 ? 10.097 10.749 -16.168 1.00 89.44 93 ILE A CA 1
ATOM 666 C C . ILE A 1 93 ? 8.622 10.359 -16.082 1.00 89.44 93 ILE A C 1
ATOM 668 O O . ILE A 1 93 ? 8.111 10.071 -14.996 1.00 89.44 93 ILE A O 1
ATOM 672 N N . LEU A 1 94 ? 7.942 10.335 -17.229 1.00 95.94 94 LEU A N 1
ATOM 673 C CA . LEU A 1 94 ? 6.519 10.034 -17.290 1.00 95.94 94 LEU A CA 1
ATOM 674 C C . LEU A 1 94 ? 6.228 8.593 -16.856 1.00 95.94 94 LEU A C 1
ATOM 676 O O . LEU A 1 94 ? 5.292 8.381 -16.091 1.00 95.94 94 LEU A O 1
ATOM 680 N N . ALA A 1 95 ? 7.059 7.631 -17.264 1.00 95.44 95 ALA A N 1
ATOM 681 C CA . ALA A 1 95 ? 6.976 6.241 -16.825 1.00 95.44 95 ALA A CA 1
ATOM 682 C C . ALA A 1 95 ? 7.170 6.115 -15.307 1.00 95.44 95 ALA A C 1
ATOM 684 O O . ALA A 1 95 ? 6.413 5.405 -14.651 1.00 95.44 95 ALA A O 1
ATOM 685 N N . GLY A 1 96 ? 8.126 6.844 -14.722 1.00 88.12 96 GLY A N 1
ATOM 686 C CA . GLY A 1 96 ? 8.336 6.849 -13.274 1.00 88.12 96 GLY A CA 1
ATOM 687 C C . GLY A 1 96 ? 7.126 7.387 -12.501 1.00 88.12 96 GLY A C 1
ATOM 688 O O . GLY A 1 96 ? 6.660 6.758 -11.550 1.00 88.12 96 GLY A O 1
ATOM 689 N N . LEU A 1 97 ? 6.560 8.516 -12.939 1.00 93.12 97 LEU A N 1
ATOM 690 C CA . LEU A 1 97 ? 5.346 9.087 -12.339 1.00 93.12 97 LEU A CA 1
ATOM 691 C C . LEU A 1 97 ? 4.119 8.179 -12.531 1.00 93.12 97 LEU A C 1
ATOM 693 O O . LEU A 1 97 ? 3.328 8.004 -11.599 1.00 93.12 97 LEU A O 1
ATOM 697 N N . ALA A 1 98 ? 3.983 7.576 -13.715 1.00 97.00 98 ALA A N 1
ATOM 698 C CA . ALA A 1 98 ? 2.939 6.609 -14.035 1.00 97.00 98 ALA A CA 1
ATOM 699 C C . ALA A 1 98 ? 2.975 5.413 -13.074 1.00 97.00 98 ALA A C 1
ATOM 701 O O . ALA A 1 98 ? 1.957 5.096 -12.451 1.00 97.00 98 ALA A O 1
ATOM 702 N N . SER A 1 99 ? 4.155 4.811 -12.888 1.00 93.69 99 SER A N 1
ATOM 703 C CA . SER A 1 99 ? 4.372 3.698 -11.959 1.00 93.69 99 SER A CA 1
ATOM 704 C C . SER A 1 99 ? 4.051 4.088 -10.515 1.00 93.69 99 SER A C 1
ATOM 706 O O . SER A 1 99 ? 3.383 3.332 -9.808 1.00 93.69 99 SER A O 1
ATOM 708 N N . ALA A 1 100 ? 4.441 5.288 -10.071 1.00 90.25 100 ALA A N 1
ATOM 709 C CA . ALA A 1 100 ? 4.163 5.740 -8.708 1.00 90.25 100 ALA A CA 1
ATOM 710 C C . ALA A 1 100 ? 2.657 5.844 -8.411 1.00 90.25 100 ALA A C 1
ATOM 712 O O . ALA A 1 100 ? 2.192 5.348 -7.379 1.00 90.25 100 ALA A O 1
ATOM 713 N N . LEU A 1 101 ? 1.884 6.449 -9.320 1.00 96.12 101 LEU A N 1
ATOM 714 C CA . LEU A 1 101 ? 0.424 6.564 -9.200 1.00 96.12 101 LEU A CA 1
ATOM 715 C C . LEU A 1 101 ? -0.266 5.199 -9.291 1.00 96.12 101 LEU A C 1
ATOM 717 O O . LEU A 1 101 ? -1.166 4.896 -8.502 1.00 96.12 101 LEU A O 1
ATOM 721 N N . PHE A 1 102 ? 0.176 4.360 -10.230 1.00 97.00 102 PHE A N 1
ATOM 722 C CA . PHE A 1 102 ? -0.404 3.043 -10.448 1.00 97.00 102 PHE A CA 1
ATOM 723 C C . PHE A 1 102 ? -0.162 2.101 -9.258 1.00 97.00 102 PHE A C 1
ATOM 725 O O . PHE A 1 102 ? -1.109 1.478 -8.777 1.00 97.00 102 PHE A O 1
ATOM 732 N N . HIS A 1 103 ? 1.061 2.018 -8.723 1.00 92.75 103 HIS A N 1
ATOM 733 C CA . HIS A 1 103 ? 1.383 1.124 -7.599 1.00 92.75 103 HIS A CA 1
ATOM 734 C C . HIS A 1 103 ? 0.652 1.496 -6.313 1.00 92.75 103 HIS A C 1
ATOM 736 O O . HIS A 1 103 ? 0.141 0.634 -5.589 1.00 92.75 103 HIS A O 1
ATOM 742 N N . THR A 1 104 ? 0.572 2.790 -6.029 1.00 92.62 104 THR A N 1
ATOM 743 C CA . THR A 1 104 ? -0.071 3.295 -4.814 1.00 92.62 104 THR A CA 1
ATOM 744 C C . THR A 1 104 ? -1.585 3.135 -4.886 1.00 92.62 104 THR A C 1
ATOM 746 O O . THR A 1 104 ? -2.172 2.532 -3.985 1.00 92.62 104 THR A O 1
ATOM 749 N N . GLY A 1 105 ? -2.218 3.567 -5.982 1.00 95.38 105 GLY A N 1
ATOM 750 C CA . GLY A 1 105 ? -3.656 3.398 -6.197 1.00 95.38 105 GLY A CA 1
ATOM 751 C C . GLY A 1 105 ? -4.072 1.932 -6.364 1.00 95.38 105 GLY A C 1
ATOM 752 O O . GLY A 1 105 ? -5.058 1.489 -5.772 1.00 95.38 105 GLY A O 1
ATOM 753 N N . GLY A 1 106 ? -3.308 1.150 -7.126 1.00 95.38 106 GLY A N 1
ATOM 754 C CA . GLY A 1 106 ? -3.590 -0.258 -7.414 1.00 95.38 106 GLY A CA 1
ATOM 755 C C . GLY A 1 106 ? -3.435 -1.130 -6.176 1.00 95.38 106 GLY A C 1
ATOM 756 O O . GLY A 1 106 ? -4.336 -1.907 -5.851 1.00 95.38 106 GLY A O 1
ATOM 757 N N . GLY A 1 107 ? -2.356 -0.928 -5.417 1.00 92.31 107 GLY A N 1
ATOM 758 C CA . GLY A 1 107 ? -2.159 -1.612 -4.143 1.00 92.31 107 GLY A CA 1
ATOM 759 C C . GLY A 1 107 ? -3.222 -1.233 -3.114 1.00 92.31 107 GLY A C 1
ATOM 760 O O . GLY A 1 107 ? -3.723 -2.114 -2.415 1.00 92.31 107 GLY A O 1
ATOM 761 N N . ALA A 1 108 ? -3.666 0.030 -3.089 1.00 93.12 108 ALA A N 1
ATOM 762 C CA . ALA A 1 108 ? -4.779 0.449 -2.240 1.00 93.12 108 ALA A CA 1
ATOM 763 C C . ALA A 1 108 ? -6.073 -0.310 -2.564 1.00 93.12 108 ALA A C 1
ATOM 765 O O . ALA A 1 108 ? -6.717 -0.862 -1.669 1.00 93.12 108 ALA A O 1
ATOM 766 N N . LEU A 1 109 ? -6.444 -0.370 -3.847 1.00 94.31 109 LEU A N 1
ATOM 767 C CA . LEU A 1 109 ? -7.630 -1.099 -4.298 1.00 94.31 109 LEU A CA 1
ATOM 768 C C . LEU A 1 109 ? -7.517 -2.601 -4.016 1.00 94.31 109 LEU A C 1
ATOM 770 O O . LEU A 1 109 ? -8.502 -3.208 -3.601 1.00 94.31 109 LEU A O 1
ATOM 774 N N . ALA A 1 110 ? -6.335 -3.195 -4.193 1.00 93.69 110 ALA A N 1
ATOM 775 C CA . ALA A 1 110 ? -6.098 -4.606 -3.906 1.00 93.69 110 ALA A CA 1
ATOM 776 C C . ALA A 1 110 ? -6.260 -4.926 -2.409 1.00 93.69 110 ALA A C 1
ATOM 778 O O . ALA A 1 110 ? -6.972 -5.870 -2.059 1.00 93.69 110 ALA A O 1
ATOM 779 N N . LEU A 1 111 ? -5.682 -4.100 -1.529 1.00 90.00 111 LEU A N 1
ATOM 780 C CA . LEU A 1 111 ? -5.835 -4.209 -0.072 1.00 90.00 111 LEU A CA 1
ATOM 781 C C . LEU A 1 111 ? -7.298 -4.053 0.366 1.00 90.00 111 LEU A C 1
ATOM 783 O O . LEU A 1 111 ? -7.781 -4.792 1.226 1.00 90.00 111 LEU A O 1
ATOM 787 N N . CYS A 1 112 ? -8.024 -3.116 -0.247 1.00 89.38 112 CYS A N 1
ATOM 788 C CA . CYS A 1 112 ? -9.432 -2.869 0.066 1.00 89.38 112 CYS A CA 1
ATOM 789 C C . CYS A 1 112 ? -10.370 -3.944 -0.509 1.00 89.38 112 CYS A C 1
ATOM 791 O O . CYS A 1 112 ? -11.439 -4.189 0.047 1.00 89.38 112 CYS A O 1
ATOM 793 N N . ALA A 1 113 ? -9.995 -4.610 -1.603 1.00 88.94 113 ALA A N 1
ATOM 794 C CA . ALA A 1 113 ? -10.774 -5.703 -2.186 1.00 88.94 113 ALA A CA 1
ATOM 795 C C . ALA A 1 113 ? -10.731 -6.981 -1.333 1.00 88.94 113 ALA A C 1
ATOM 797 O O . ALA A 1 113 ? -11.710 -7.737 -1.292 1.00 88.94 113 ALA A O 1
ATOM 798 N N . THR A 1 114 ? -9.635 -7.193 -0.597 1.00 87.00 114 THR A N 1
ATOM 799 C CA . THR A 1 114 ? -9.481 -8.295 0.361 1.00 87.00 114 THR A CA 1
ATOM 800 C C . THR A 1 114 ? -9.150 -7.779 1.770 1.00 87.00 114 THR A C 1
ATOM 802 O O . THR A 1 114 ? -8.036 -7.988 2.256 1.00 87.00 114 THR A O 1
ATOM 805 N N . PRO A 1 115 ? -10.104 -7.133 2.474 1.00 81.75 115 PRO A N 1
ATOM 806 C CA . PRO A 1 115 ? -9.840 -6.552 3.785 1.00 81.75 115 PRO A CA 1
ATOM 807 C C . PRO A 1 115 ? -9.291 -7.583 4.772 1.00 81.75 115 PRO A C 1
ATOM 809 O O . PRO A 1 115 ? -9.859 -8.662 4.944 1.00 81.75 115 PRO A O 1
ATOM 812 N N . GLY A 1 116 ? -8.179 -7.235 5.417 1.00 75.56 116 GLY A N 1
ATOM 813 C CA . GLY A 1 116 ? -7.544 -8.053 6.449 1.00 75.56 116 GLY A CA 1
ATOM 814 C C . GLY A 1 116 ? -6.727 -9.247 5.944 1.00 75.56 116 GLY A C 1
ATOM 815 O O . GLY A 1 116 ? -6.092 -9.895 6.780 1.00 75.56 116 GLY A O 1
ATOM 816 N N . LYS A 1 117 ? -6.712 -9.491 4.627 1.00 85.00 117 LYS A N 1
ATOM 817 C CA . LYS A 1 117 ? -6.068 -10.627 3.958 1.00 85.00 117 LYS A CA 1
ATOM 818 C C . LYS A 1 117 ? -4.887 -10.194 3.086 1.00 85.00 117 LYS A C 1
ATOM 820 O O . LYS A 1 117 ? -4.984 -9.196 2.375 1.00 85.00 117 LYS A O 1
ATOM 825 N N . ALA A 1 118 ? -3.814 -10.978 3.096 1.00 86.69 118 ALA A N 1
ATOM 826 C CA . ALA A 1 118 ? -2.608 -10.772 2.298 1.00 86.69 118 ALA A CA 1
ATOM 827 C C . ALA A 1 118 ? -2.721 -11.308 0.864 1.00 86.69 118 ALA A C 1
ATOM 829 O O . ALA A 1 118 ? -1.989 -10.856 -0.019 1.00 86.69 118 ALA A O 1
ATOM 830 N N . SER A 1 119 ? -3.665 -12.212 0.593 1.00 90.81 119 SER A N 1
ATOM 831 C CA . SER A 1 119 ? -3.905 -12.767 -0.749 1.00 90.81 119 SER A CA 1
ATOM 832 C C . SER A 1 119 ? -4.136 -11.708 -1.838 1.00 90.81 119 SER A C 1
ATOM 834 O O . SER A 1 119 ? -3.596 -11.850 -2.935 1.00 90.81 119 SER A O 1
ATOM 836 N N . GLY A 1 120 ? -4.862 -10.617 -1.562 1.00 91.38 120 GLY A N 1
ATOM 837 C CA . GLY A 1 120 ? -5.055 -9.539 -2.544 1.00 91.38 120 GLY A CA 1
ATOM 838 C C . GLY A 1 120 ? -3.771 -8.770 -2.857 1.00 91.38 120 GLY A C 1
ATOM 839 O O . GLY A 1 120 ? -3.480 -8.519 -4.025 1.00 91.38 120 GLY A O 1
ATOM 840 N N . ALA A 1 121 ? -2.960 -8.463 -1.840 1.00 89.88 121 ALA A N 1
ATOM 841 C CA . ALA A 1 121 ? -1.651 -7.836 -2.033 1.00 89.88 121 ALA A CA 1
ATOM 842 C C . ALA A 1 121 ? -0.685 -8.758 -2.805 1.00 89.88 121 ALA A C 1
ATOM 844 O O . ALA A 1 121 ? 0.093 -8.283 -3.635 1.00 89.88 121 ALA A O 1
ATOM 845 N N . GLY A 1 122 ? -0.761 -10.074 -2.575 1.00 91.19 122 GLY A N 1
ATOM 846 C CA . GLY A 1 122 ? 0.017 -11.081 -3.305 1.00 91.19 122 GLY A CA 1
ATOM 847 C C . GLY A 1 122 ? -0.360 -11.143 -4.784 1.00 91.19 122 GLY A C 1
ATOM 848 O O . GLY A 1 122 ? 0.507 -10.995 -5.641 1.00 91.19 122 GLY A O 1
ATOM 849 N N . LEU A 1 123 ? -1.658 -11.269 -5.085 1.00 94.94 123 LEU A N 1
ATOM 850 C CA . LEU A 1 123 ? -2.180 -11.272 -6.460 1.00 94.94 123 LEU A CA 1
ATOM 851 C C . LEU A 1 123 ? -1.840 -9.989 -7.226 1.00 94.94 123 LEU A C 1
ATOM 853 O O . LEU A 1 123 ? -1.534 -10.050 -8.413 1.00 94.94 123 LEU A O 1
ATOM 857 N N . PHE A 1 124 ? -1.875 -8.840 -6.550 1.00 95.12 124 PHE A N 1
ATOM 858 C CA . PHE A 1 124 ? -1.534 -7.560 -7.158 1.00 95.12 124 PHE A CA 1
ATOM 859 C C . PHE A 1 124 ? -0.032 -7.416 -7.434 1.00 95.12 124 PHE A C 1
ATOM 861 O O . PHE A 1 124 ? 0.356 -6.972 -8.508 1.00 95.12 124 PHE A O 1
ATOM 868 N N . SER A 1 125 ? 0.825 -7.756 -6.470 1.00 90.62 125 SER A N 1
ATOM 869 C CA . SER A 1 125 ? 2.265 -7.454 -6.542 1.00 90.62 125 SER A CA 1
ATOM 870 C C . SER A 1 125 ? 3.111 -8.515 -7.251 1.00 90.62 125 SER A C 1
ATOM 872 O O . SER A 1 125 ? 4.273 -8.251 -7.571 1.00 90.62 125 SER A O 1
ATOM 874 N N . ALA A 1 126 ? 2.569 -9.715 -7.469 1.00 92.00 126 ALA A N 1
ATOM 875 C CA . ALA A 1 126 ? 3.290 -10.811 -8.106 1.00 92.00 126 ALA A CA 1
ATOM 876 C C . ALA A 1 126 ? 3.595 -10.572 -9.593 1.00 92.00 126 ALA A C 1
ATOM 878 O O . ALA A 1 126 ? 4.763 -10.711 -9.965 1.00 92.00 126 ALA A O 1
ATOM 879 N N . PRO A 1 127 ? 2.627 -10.179 -10.447 1.00 94.56 127 PRO A N 1
ATOM 880 C CA . PRO A 1 127 ? 2.896 -10.082 -11.877 1.00 94.56 127 PRO A CA 1
ATOM 881 C C . PRO A 1 127 ? 3.855 -8.945 -12.241 1.00 94.56 127 PRO A C 1
ATOM 883 O O . PRO A 1 127 ? 4.508 -9.054 -13.269 1.00 94.56 127 PRO A O 1
ATOM 886 N N . GLY A 1 128 ? 3.989 -7.904 -11.406 1.00 90.75 128 GLY A N 1
ATOM 887 C CA . GLY A 1 128 ? 4.934 -6.796 -11.627 1.00 90.75 128 GLY A CA 1
ATOM 888 C C . GLY A 1 128 ? 6.385 -7.264 -11.784 1.00 90.75 128 GLY A C 1
ATOM 889 O O . GLY A 1 128 ? 7.041 -6.958 -12.773 1.00 90.75 128 GLY A O 1
ATOM 890 N N . VAL A 1 129 ? 6.862 -8.137 -10.885 1.00 87.06 129 VAL A N 1
ATOM 891 C CA . VAL A 1 129 ? 8.250 -8.651 -10.927 1.00 87.06 129 VAL A CA 1
ATOM 892 C C . VAL A 1 129 ? 8.512 -9.485 -12.181 1.00 87.06 129 VAL A C 1
ATOM 894 O O . VAL A 1 129 ? 9.561 -9.347 -12.809 1.00 87.06 129 VAL A O 1
ATOM 897 N N . ALA A 1 130 ? 7.558 -10.339 -12.558 1.00 90.00 130 ALA A N 1
ATOM 898 C CA . ALA A 1 130 ? 7.651 -11.117 -13.789 1.00 90.00 130 ALA A CA 1
ATOM 899 C C . ALA A 1 130 ? 7.592 -10.206 -15.026 1.00 90.00 130 ALA A C 1
ATOM 901 O O . ALA A 1 130 ? 8.391 -10.366 -15.945 1.00 90.00 130 ALA A O 1
ATOM 902 N N . GLY A 1 131 ? 6.691 -9.222 -15.017 1.00 93.31 131 GLY A N 1
ATOM 903 C CA . GLY A 1 131 ? 6.534 -8.223 -16.066 1.00 93.31 131 GLY A CA 1
ATOM 904 C C . GLY A 1 131 ? 7.820 -7.453 -16.328 1.00 93.31 131 GLY A C 1
ATOM 905 O O . GLY A 1 131 ? 8.303 -7.456 -17.456 1.00 93.31 131 GLY A O 1
ATOM 906 N N . LEU A 1 132 ? 8.423 -6.881 -15.284 1.00 89.31 132 LEU A N 1
ATOM 907 C CA . LEU A 1 132 ? 9.683 -6.143 -15.379 1.00 89.31 132 LEU A CA 1
ATOM 908 C C . LEU A 1 132 ? 10.807 -6.993 -15.991 1.00 89.31 132 LEU A C 1
ATOM 910 O O . LEU A 1 132 ? 11.523 -6.524 -16.874 1.00 89.31 132 LEU A O 1
ATOM 914 N N . ALA A 1 133 ? 10.935 -8.251 -15.557 1.00 87.75 133 ALA A N 1
ATOM 915 C CA . ALA A 1 133 ? 11.944 -9.171 -16.079 1.00 87.75 133 ALA A CA 1
ATOM 916 C C . ALA A 1 133 ? 11.707 -9.526 -17.555 1.00 87.75 133 ALA A C 1
ATOM 918 O O . ALA A 1 133 ? 12.654 -9.528 -18.339 1.00 87.75 133 ALA A O 1
ATOM 919 N N . VAL A 1 134 ? 10.456 -9.793 -17.947 1.00 91.62 134 VAL A N 1
ATOM 920 C CA . VAL A 1 134 ? 10.090 -10.050 -19.349 1.00 91.62 134 VAL A CA 1
ATOM 921 C C . VAL A 1 134 ? 10.362 -8.818 -20.209 1.00 91.62 134 VAL A C 1
ATOM 923 O O . VAL A 1 134 ? 10.953 -8.947 -21.277 1.00 91.62 134 VAL A O 1
ATOM 926 N N . GLY A 1 135 ? 9.989 -7.628 -19.740 1.00 91.94 135 GLY A N 1
ATOM 927 C CA . GLY A 1 135 ? 10.218 -6.384 -20.468 1.00 91.94 135 GLY A CA 1
ATOM 928 C C . GLY A 1 135 ? 11.701 -6.087 -20.672 1.00 91.94 135 GLY A C 1
ATOM 929 O O . GLY A 1 135 ? 12.125 -5.813 -21.793 1.00 91.94 135 GLY A O 1
ATOM 930 N N . GLY A 1 136 ? 12.508 -6.231 -19.617 1.00 87.00 136 GLY A N 1
ATOM 931 C CA . GLY A 1 136 ? 13.962 -6.103 -19.712 1.00 87.00 136 GLY A CA 1
ATOM 932 C C . GLY A 1 136 ? 14.585 -7.148 -20.644 1.00 87.00 136 GLY A C 1
ATOM 933 O O . GLY A 1 136 ? 15.430 -6.810 -21.467 1.00 87.00 136 GLY A O 1
ATOM 934 N N . PHE A 1 137 ? 14.128 -8.404 -20.580 1.00 87.88 137 PHE A N 1
ATOM 935 C CA . PHE A 1 137 ? 14.594 -9.464 -21.478 1.00 87.88 137 PHE A CA 1
ATOM 936 C C . PHE A 1 137 ? 14.283 -9.155 -22.948 1.00 87.88 137 PHE A C 1
ATOM 938 O O . PHE A 1 137 ? 15.164 -9.280 -23.797 1.00 87.88 137 PHE A O 1
ATOM 945 N N . LEU A 1 138 ? 13.055 -8.735 -23.262 1.00 90.88 138 LEU A N 1
ATOM 946 C CA . LEU A 1 138 ? 12.670 -8.359 -24.624 1.00 90.88 138 LEU A CA 1
ATOM 947 C C . LEU A 1 138 ? 13.528 -7.200 -25.145 1.00 90.88 138 LEU A C 1
ATOM 949 O O . LEU A 1 138 ? 14.035 -7.279 -26.264 1.00 90.88 138 LEU A O 1
ATOM 953 N N . ALA A 1 139 ? 13.759 -6.185 -24.313 1.00 89.44 139 ALA A N 1
ATOM 954 C CA . ALA A 1 139 ? 14.574 -5.034 -24.676 1.00 89.44 139 ALA A CA 1
ATOM 955 C C . ALA A 1 139 ? 16.038 -5.396 -24.962 1.00 89.44 139 ALA A C 1
ATOM 957 O O . ALA A 1 139 ? 16.580 -4.972 -25.979 1.00 89.44 139 ALA A O 1
ATOM 958 N N . VAL A 1 140 ? 16.655 -6.247 -24.132 1.00 84.44 140 VAL A N 1
ATOM 959 C CA . VAL A 1 140 ? 18.030 -6.735 -24.360 1.00 84.44 140 VAL A CA 1
ATOM 960 C C . VAL A 1 140 ? 18.144 -7.523 -25.671 1.00 84.44 140 VAL A C 1
ATOM 962 O O . VAL A 1 140 ? 19.186 -7.496 -26.318 1.00 84.44 140 VAL A O 1
ATOM 965 N N . ASN A 1 141 ? 17.068 -8.185 -26.105 1.00 87.19 141 ASN A N 1
ATOM 966 C CA . ASN A 1 141 ? 17.007 -8.870 -27.400 1.00 87.19 141 ASN A CA 1
ATOM 967 C C . ASN A 1 141 ? 16.609 -7.940 -28.568 1.00 87.19 141 ASN A C 1
ATOM 969 O O . ASN A 1 141 ? 16.347 -8.421 -29.669 1.00 87.19 141 ASN A O 1
ATOM 973 N N . GLY A 1 142 ? 16.535 -6.622 -28.349 1.00 88.00 142 GLY A N 1
ATOM 974 C CA . GLY A 1 142 ? 16.178 -5.634 -29.373 1.00 88.00 142 GLY A CA 1
ATOM 975 C C . GLY A 1 142 ? 14.696 -5.632 -29.764 1.00 88.00 142 GLY A C 1
ATOM 976 O O . GLY A 1 142 ? 14.331 -5.082 -30.803 1.00 88.00 142 GLY A O 1
ATOM 977 N N . ILE A 1 143 ? 13.825 -6.253 -28.963 1.00 90.94 143 ILE A N 1
ATOM 978 C CA . ILE A 1 143 ? 12.395 -6.388 -29.250 1.00 90.94 143 ILE A CA 1
ATOM 979 C C . ILE A 1 143 ? 11.622 -5.330 -28.457 1.00 90.94 143 ILE A C 1
ATOM 981 O O . ILE A 1 143 ? 11.464 -5.447 -27.244 1.00 90.94 143 ILE A O 1
ATOM 985 N N . PHE A 1 144 ? 11.065 -4.333 -29.151 1.00 92.00 144 PHE A N 1
ATOM 986 C CA . PHE A 1 144 ? 10.213 -3.299 -28.549 1.00 92.00 144 PHE A CA 1
ATOM 987 C C . PHE A 1 144 ? 8.806 -3.293 -29.183 1.00 92.00 144 PHE A C 1
ATOM 989 O O . PHE A 1 144 ? 8.538 -2.538 -30.122 1.00 92.00 144 PHE A O 1
ATOM 996 N N . PRO A 1 145 ? 7.874 -4.148 -28.713 1.00 94.00 145 PRO A N 1
ATOM 997 C CA . PRO A 1 145 ? 6.573 -4.352 -29.347 1.00 94.00 145 PRO A CA 1
ATOM 998 C C . PRO A 1 145 ? 5.551 -3.291 -28.894 1.00 94.00 145 PRO A C 1
ATOM 1000 O O . PRO A 1 145 ? 4.521 -3.611 -28.295 1.00 94.00 145 PRO A O 1
ATOM 1003 N N . ALA A 1 146 ? 5.827 -2.014 -29.175 1.00 93.50 146 ALA A N 1
ATOM 1004 C CA . ALA A 1 146 ? 5.066 -0.872 -28.654 1.00 93.50 146 ALA A CA 1
ATOM 1005 C C . ALA A 1 146 ? 3.555 -0.959 -28.910 1.00 93.50 146 ALA A C 1
ATOM 1007 O O . ALA A 1 146 ? 2.764 -0.786 -27.987 1.00 93.50 146 ALA A O 1
ATOM 1008 N N . ALA A 1 147 ? 3.141 -1.276 -30.142 1.00 95.12 147 ALA A N 1
ATOM 1009 C CA . ALA A 1 147 ? 1.725 -1.368 -30.503 1.00 95.12 147 ALA A CA 1
ATOM 1010 C C . ALA A 1 147 ? 0.985 -2.446 -29.692 1.00 95.12 147 ALA A C 1
ATOM 1012 O O . ALA A 1 147 ? -0.119 -2.208 -29.205 1.00 95.12 147 ALA A O 1
ATOM 1013 N N . PHE A 1 148 ? 1.612 -3.609 -29.492 1.00 96.06 148 PHE A N 1
ATOM 1014 C CA . PHE A 1 148 ? 1.048 -4.689 -28.683 1.00 96.06 148 PHE A CA 1
ATOM 1015 C C . PHE A 1 148 ? 0.906 -4.272 -27.214 1.00 96.06 148 PHE A C 1
ATOM 1017 O O . PHE A 1 148 ? -0.155 -4.465 -26.619 1.00 96.06 148 PHE A O 1
ATOM 1024 N N . MET A 1 149 ? 1.934 -3.626 -26.652 1.00 96.19 149 MET A N 1
ATOM 1025 C CA . MET A 1 149 ? 1.897 -3.116 -25.277 1.00 96.19 149 MET A CA 1
ATOM 1026 C C . MET A 1 149 ? 0.812 -2.054 -25.079 1.00 96.19 149 MET A C 1
ATOM 1028 O O . MET A 1 149 ? 0.084 -2.105 -24.088 1.00 96.19 149 MET A O 1
ATOM 1032 N N . LEU A 1 150 ? 0.650 -1.136 -26.035 1.00 97.00 150 LEU A N 1
ATOM 1033 C CA . LEU A 1 150 ? -0.403 -0.119 -26.001 1.00 97.00 150 LEU A CA 1
ATOM 1034 C C . LEU A 1 150 ? -1.798 -0.748 -26.010 1.00 97.00 150 LEU A C 1
ATOM 1036 O O . LEU A 1 150 ? -2.635 -0.379 -25.189 1.00 97.00 150 LEU A O 1
ATOM 1040 N N . VAL A 1 151 ? -2.045 -1.728 -26.887 1.00 97.75 151 VAL A N 1
ATOM 1041 C CA . VAL A 1 151 ? -3.330 -2.443 -26.924 1.00 97.75 151 VAL A CA 1
ATOM 1042 C C . VAL A 1 151 ? -3.599 -3.127 -25.584 1.00 97.75 151 VAL A C 1
ATOM 1044 O O . VAL A 1 151 ? -4.679 -2.945 -25.023 1.00 97.75 151 VAL A O 1
ATOM 1047 N N . LEU A 1 152 ? -2.625 -3.853 -25.026 1.00 97.50 152 LEU A N 1
ATOM 1048 C CA . LEU A 1 152 ? -2.788 -4.513 -23.727 1.00 97.50 152 LEU A CA 1
ATOM 1049 C C . LEU A 1 152 ? -3.099 -3.522 -22.598 1.00 97.50 152 LEU A C 1
ATOM 1051 O O . LEU A 1 152 ? -4.029 -3.758 -21.823 1.00 97.50 152 LEU A O 1
ATOM 1055 N N . LEU A 1 153 ? -2.365 -2.410 -22.513 1.00 97.56 153 LEU A N 1
ATOM 1056 C CA . LEU A 1 153 ? -2.599 -1.376 -21.502 1.00 97.56 153 LEU A CA 1
ATOM 1057 C C . LEU A 1 153 ? -3.982 -0.730 -21.654 1.00 97.56 153 LEU A C 1
ATOM 1059 O O . LEU A 1 153 ? -4.651 -0.508 -20.648 1.00 97.56 153 LEU A O 1
ATOM 1063 N N . LEU A 1 154 ? -4.451 -0.488 -22.882 1.00 97.75 154 LEU A N 1
ATOM 1064 C CA . LEU A 1 154 ? -5.792 0.049 -23.143 1.00 97.75 154 LEU A CA 1
ATOM 1065 C C . LEU A 1 154 ? -6.902 -0.944 -22.768 1.00 97.75 154 LEU A C 1
ATOM 1067 O O . LEU A 1 154 ? -7.901 -0.546 -22.163 1.00 97.75 154 LEU A O 1
ATOM 1071 N N . VAL A 1 155 ? -6.724 -2.239 -23.059 1.00 97.88 155 VAL A N 1
ATOM 1072 C CA . VAL A 1 155 ? -7.663 -3.285 -22.618 1.00 97.88 155 VAL A CA 1
ATOM 1073 C C . VAL A 1 155 ? -7.725 -3.346 -21.090 1.00 97.88 155 VAL A C 1
ATOM 1075 O O . VAL A 1 155 ? -8.813 -3.396 -20.514 1.00 97.88 155 VAL A O 1
ATOM 1078 N N . LEU A 1 156 ? -6.576 -3.291 -20.415 1.00 97.56 156 LEU A N 1
ATOM 1079 C CA . LEU A 1 156 ? -6.502 -3.309 -18.952 1.00 97.56 156 LEU A CA 1
ATOM 1080 C C . LEU A 1 156 ? -7.055 -2.024 -18.325 1.00 97.56 156 LEU A C 1
ATOM 1082 O O . LEU A 1 156 ? -7.748 -2.096 -17.309 1.00 97.56 156 LEU A O 1
ATOM 1086 N N . PHE A 1 157 ? -6.832 -0.868 -18.951 1.00 97.75 157 PHE A N 1
ATOM 1087 C CA . PHE A 1 157 ? -7.458 0.398 -18.573 1.00 97.75 157 PHE A CA 1
ATOM 1088 C C . PHE A 1 157 ? -8.984 0.274 -18.611 1.00 97.75 157 PHE A C 1
ATOM 1090 O O . PHE A 1 157 ? -9.652 0.576 -17.619 1.00 97.75 157 PHE A O 1
ATOM 1097 N N . ALA A 1 158 ? -9.539 -0.236 -19.716 1.00 97.12 158 ALA A N 1
ATOM 1098 C CA . ALA A 1 158 ? -10.977 -0.448 -19.857 1.00 97.12 158 ALA A CA 1
ATOM 1099 C C . ALA A 1 158 ? -11.508 -1.445 -18.811 1.00 97.12 158 ALA A C 1
ATOM 1101 O O . ALA A 1 158 ? -12.528 -1.186 -18.169 1.00 97.12 158 ALA A O 1
ATOM 1102 N N . ALA A 1 159 ? -10.790 -2.545 -18.566 1.00 96.19 159 ALA A N 1
ATOM 1103 C CA . ALA A 1 159 ? -11.162 -3.531 -17.555 1.00 96.19 159 ALA A CA 1
ATOM 1104 C C . ALA A 1 159 ? -11.210 -2.921 -16.141 1.00 96.19 159 ALA A C 1
ATOM 1106 O O . ALA A 1 159 ? -12.206 -3.078 -15.431 1.00 96.19 159 ALA A O 1
ATOM 1107 N N . VAL A 1 160 ? -10.177 -2.172 -15.737 1.00 95.31 160 VAL A N 1
ATOM 1108 C CA . VAL A 1 160 ? -10.141 -1.479 -14.436 1.00 95.31 160 VAL A CA 1
ATOM 1109 C C . VAL A 1 160 ? -11.239 -0.415 -14.346 1.00 95.31 160 VAL A C 1
ATOM 1111 O O . VAL A 1 160 ? -11.872 -0.274 -13.295 1.00 95.31 160 VAL A O 1
ATOM 1114 N N . TYR A 1 161 ? -11.514 0.309 -15.434 1.00 95.25 161 TYR A N 1
ATOM 1115 C CA . TYR A 1 161 ? -12.583 1.306 -15.491 1.00 95.25 161 TYR A CA 1
ATOM 1116 C C . TYR A 1 161 ? -13.968 0.686 -15.249 1.00 95.25 161 TYR A C 1
ATOM 1118 O O . TYR A 1 161 ? -14.755 1.240 -14.478 1.00 95.25 161 TYR A O 1
ATOM 1126 N N . ILE A 1 162 ? -14.248 -0.486 -15.821 1.00 94.19 162 ILE A N 1
ATOM 1127 C CA . ILE A 1 162 ? -15.542 -1.176 -15.687 1.00 94.19 162 ILE A CA 1
ATOM 1128 C C . ILE A 1 162 ? -15.707 -1.825 -14.302 1.00 94.19 162 ILE A C 1
ATOM 1130 O O . ILE A 1 162 ? -16.812 -1.861 -13.752 1.00 94.19 162 ILE A O 1
ATOM 1134 N N . LEU A 1 163 ? -14.626 -2.330 -13.700 1.00 91.19 163 LEU A N 1
ATOM 1135 C CA . LEU A 1 163 ? -14.695 -2.997 -12.398 1.00 91.19 163 LEU A CA 1
ATOM 1136 C C . LEU A 1 163 ? -15.125 -2.038 -11.280 1.00 91.19 163 LEU A C 1
ATOM 1138 O O . LEU A 1 163 ? -14.614 -0.925 -11.140 1.00 91.19 163 LEU A O 1
ATOM 1142 N N . LYS A 1 164 ? -16.057 -2.483 -10.433 1.00 87.19 164 LYS A N 1
ATOM 1143 C CA . LYS A 1 164 ? -16.512 -1.699 -9.278 1.00 87.19 164 LYS A CA 1
ATOM 1144 C C . LYS A 1 164 ? -15.393 -1.562 -8.245 1.00 87.19 164 LYS A C 1
ATOM 1146 O O . LYS A 1 164 ? -14.749 -2.549 -7.891 1.00 87.19 164 LYS A O 1
ATOM 1151 N N . SER A 1 165 ? -15.209 -0.345 -7.737 1.00 82.94 165 SER A N 1
ATOM 1152 C CA . SER A 1 165 ? -14.302 -0.090 -6.618 1.00 82.94 165 SER A CA 1
ATOM 1153 C C . SER A 1 165 ? -14.799 -0.809 -5.357 1.00 82.94 165 SER A C 1
ATOM 1155 O O . SER A 1 165 ? -16.011 -0.866 -5.128 1.00 82.94 165 SER A O 1
ATOM 1157 N N . PRO A 1 166 ? -13.894 -1.348 -4.525 1.00 84.44 166 PRO A N 1
ATOM 1158 C CA . PRO A 1 166 ? -14.256 -1.879 -3.221 1.00 84.44 166 PRO A CA 1
ATOM 1159 C C . PRO A 1 166 ? -14.692 -0.738 -2.292 1.00 84.44 166 PRO A C 1
ATOM 1161 O O . PRO A 1 166 ? -14.424 0.433 -2.563 1.00 84.44 166 PRO A O 1
ATOM 1164 N N . GLY A 1 167 ? -15.346 -1.081 -1.180 1.00 78.00 167 GLY A N 1
ATOM 1165 C CA . GLY A 1 167 ? -15.642 -0.109 -0.129 1.00 78.00 167 GLY A CA 1
ATOM 1166 C C . GLY A 1 167 ? -14.343 0.476 0.416 1.00 78.00 167 GLY A C 1
ATOM 1167 O O . GLY A 1 167 ? -13.495 -0.264 0.913 1.00 78.00 167 GLY A O 1
ATOM 1168 N N . LEU A 1 168 ? -14.178 1.792 0.279 1.00 81.56 168 LEU A N 1
ATOM 1169 C CA . LEU A 1 168 ? -12.974 2.477 0.731 1.00 81.56 168 LEU A CA 1
ATOM 1170 C C . LEU A 1 168 ? -13.100 2.800 2.223 1.00 81.56 168 LEU A C 1
ATOM 1172 O O . LEU A 1 168 ? -14.147 3.276 2.663 1.00 81.56 168 LEU A O 1
ATOM 1176 N N . PRO A 1 169 ? -12.048 2.559 3.016 1.00 67.69 169 PRO A N 1
ATOM 1177 C CA . PRO A 1 169 ? -12.118 2.608 4.468 1.00 67.69 169 PRO A CA 1
ATOM 1178 C C . PRO A 1 169 ? -11.954 4.028 5.045 1.00 67.69 169 PRO A C 1
ATOM 1180 O O . PRO A 1 169 ? -11.879 4.171 6.259 1.00 67.69 169 PRO A O 1
ATOM 1183 N N . TYR A 1 170 ? -11.967 5.070 4.200 1.00 66.50 170 TYR A N 1
ATOM 1184 C CA . TYR A 1 170 ? -11.849 6.491 4.570 1.00 66.50 170 TYR A CA 1
ATOM 1185 C C . TYR A 1 170 ? -12.938 7.012 5.523 1.00 66.50 170 TYR A C 1
ATOM 1187 O O . TYR A 1 170 ? -12.815 8.131 6.010 1.00 66.50 170 TYR A O 1
ATOM 1195 N N . ASN A 1 171 ? -13.992 6.223 5.759 1.00 51.47 171 ASN A N 1
ATOM 1196 C CA . ASN A 1 171 ? -15.113 6.556 6.643 1.00 51.47 171 ASN A CA 1
ATOM 1197 C C . ASN A 1 171 ? -15.231 5.602 7.847 1.00 51.47 171 ASN A C 1
ATOM 1199 O O . ASN A 1 171 ? -16.177 5.711 8.616 1.00 51.47 171 ASN A O 1
ATOM 1203 N N . PHE A 1 172 ? -14.320 4.634 7.996 1.00 41.72 172 PHE A N 1
ATOM 1204 C CA . PHE A 1 172 ? -14.351 3.675 9.099 1.00 41.72 172 PHE A CA 1
ATOM 1205 C C . PHE A 1 172 ? -13.065 3.791 9.895 1.00 41.72 172 PHE A C 1
ATOM 1207 O O . PHE A 1 172 ? -12.022 3.398 9.395 1.00 41.72 172 PHE A O 1
ATOM 1214 N N . ILE A 1 173 ? -13.116 4.185 11.156 1.00 43.19 173 ILE A N 1
ATOM 1215 C CA . ILE A 1 173 ? -11.956 4.126 12.050 1.00 43.19 173 ILE A CA 1
ATOM 1216 C C . ILE A 1 173 ? -12.076 2.815 12.823 1.00 43.19 173 ILE A C 1
ATOM 1218 O O . ILE A 1 173 ? -13.141 2.487 13.331 1.00 43.19 173 ILE A O 1
ATOM 1222 N N . SER A 1 174 ? -11.050 1.965 12.780 1.00 37.88 174 SER A N 1
ATOM 1223 C CA . SER A 1 174 ? -11.008 0.775 13.644 1.00 37.88 174 SER A CA 1
ATOM 1224 C C . SER A 1 174 ? -9.859 0.925 14.617 1.00 37.88 174 SER A C 1
ATOM 1226 O O . SER A 1 174 ? -8.739 1.190 14.182 1.00 37.88 174 SER A O 1
ATOM 1228 N N . ASN A 1 175 ? -10.150 0.690 15.892 1.00 37.25 175 ASN A N 1
ATOM 1229 C CA . ASN A 1 175 ? -9.206 0.778 17.002 1.00 37.25 175 ASN A CA 1
ATOM 1230 C C . ASN A 1 175 ? -8.317 -0.463 17.183 1.00 37.25 175 ASN A C 1
ATOM 1232 O O . ASN A 1 175 ? -7.424 -0.451 18.022 1.00 37.25 175 ASN A O 1
ATOM 1236 N N . ASP A 1 176 ? -8.478 -1.502 16.365 1.00 40.22 176 ASP A N 1
ATOM 1237 C CA . ASP A 1 176 ? -7.850 -2.793 16.645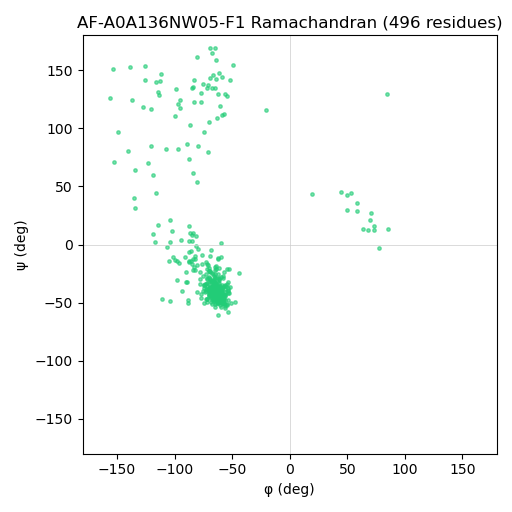 1.00 40.22 176 ASP A CA 1
ATOM 1238 C C . ASP A 1 176 ? -6.687 -3.084 15.694 1.00 40.22 176 ASP A C 1
ATOM 1240 O O . ASP A 1 176 ? -6.810 -3.809 14.704 1.00 40.22 176 ASP A O 1
ATOM 1244 N N . ALA A 1 177 ? -5.523 -2.521 16.004 1.00 40.78 177 ALA A N 1
ATOM 1245 C CA . ALA A 1 177 ? -4.256 -3.053 15.516 1.00 40.78 177 ALA A CA 1
ATOM 1246 C C . ALA A 1 177 ? -3.196 -2.969 16.621 1.00 40.78 177 ALA A C 1
ATOM 1248 O O . ALA A 1 177 ? -2.344 -2.076 16.651 1.00 40.78 177 ALA A O 1
ATOM 1249 N N . GLU A 1 178 ? -3.244 -3.933 17.542 1.00 41.25 178 GLU A N 1
ATOM 1250 C CA . GLU A 1 178 ? -2.083 -4.289 18.352 1.00 41.25 178 GLU A CA 1
ATOM 1251 C C . GLU A 1 178 ? -1.104 -5.083 17.487 1.00 41.25 178 GLU A C 1
ATOM 1253 O O . GLU A 1 178 ? -1.228 -6.287 17.257 1.00 41.25 178 GLU A O 1
ATOM 1258 N N . PHE A 1 179 ? -0.122 -4.361 16.965 1.00 43.06 179 PHE A N 1
ATOM 1259 C CA . PHE A 1 179 ? 1.097 -4.930 16.427 1.00 43.06 179 PHE A CA 1
ATOM 1260 C C . PHE A 1 179 ? 2.247 -4.482 17.317 1.00 43.06 179 PHE A C 1
ATOM 1262 O O . PHE A 1 179 ? 2.379 -3.287 17.608 1.00 43.06 179 PHE A O 1
ATOM 1269 N N . ASP A 1 180 ? 3.054 -5.439 17.760 1.00 46.78 180 ASP A N 1
ATOM 1270 C CA . ASP A 1 180 ? 4.175 -5.161 18.642 1.00 46.78 180 ASP A CA 1
ATOM 1271 C C . ASP A 1 180 ? 5.270 -4.422 17.860 1.00 46.78 180 ASP A C 1
ATOM 1273 O O . ASP A 1 180 ? 5.559 -4.752 16.705 1.00 46.78 180 ASP A O 1
ATOM 1277 N N . LYS A 1 181 ? 5.872 -3.389 18.459 1.00 46.91 181 LYS A N 1
ATOM 1278 C CA . LYS A 1 181 ? 6.828 -2.485 17.775 1.00 46.91 181 LYS A CA 1
ATOM 1279 C C . LYS A 1 181 ? 8.025 -3.249 17.192 1.00 46.91 181 LYS A C 1
ATOM 1281 O O . LYS A 1 181 ? 8.608 -2.829 16.193 1.00 46.91 181 LYS A O 1
ATOM 1286 N N . HIS A 1 182 ? 8.359 -4.386 17.795 1.00 45.09 182 HIS A N 1
ATOM 1287 C CA . HIS A 1 182 ? 9.419 -5.283 17.354 1.00 45.09 182 HIS A CA 1
ATOM 1288 C C . HIS A 1 182 ? 9.096 -6.019 16.051 1.00 45.09 182 HIS A C 1
ATOM 1290 O O . HIS A 1 182 ? 9.971 -6.123 15.193 1.00 45.09 182 HIS A O 1
ATOM 1296 N N . ASP A 1 183 ? 7.848 -6.444 15.843 1.00 47.84 183 ASP A N 1
ATOM 1297 C CA . ASP A 1 183 ? 7.458 -7.239 14.675 1.00 47.84 183 ASP A CA 1
ATOM 1298 C C . ASP A 1 183 ? 7.580 -6.432 13.369 1.00 47.84 183 ASP A C 1
ATOM 1300 O O . ASP A 1 183 ? 7.917 -6.977 12.320 1.00 47.84 183 ASP A O 1
ATOM 1304 N N . PHE A 1 184 ? 7.321 -5.120 13.424 1.00 53.97 184 PHE A N 1
ATOM 1305 C CA . PHE A 1 184 ? 7.336 -4.227 12.257 1.00 53.97 184 PHE A CA 1
ATOM 1306 C C . PHE A 1 184 ? 8.763 -3.869 11.843 1.00 53.97 184 PHE A C 1
ATOM 1308 O O . PHE A 1 184 ? 9.120 -3.959 10.668 1.00 53.97 184 PHE A O 1
ATOM 1315 N N . VAL A 1 185 ? 9.593 -3.521 12.829 1.00 49.72 185 VAL A N 1
ATOM 1316 C CA . VAL A 1 185 ? 11.024 -3.261 12.634 1.00 49.72 185 VAL A CA 1
ATOM 1317 C C . VAL A 1 185 ? 11.706 -4.511 12.089 1.00 49.72 185 VAL A C 1
ATOM 1319 O O . VAL A 1 185 ? 12.424 -4.437 11.098 1.00 49.72 185 VAL A O 1
ATOM 1322 N N . MET A 1 186 ? 11.414 -5.676 12.661 1.00 46.28 186 MET A N 1
ATOM 1323 C CA . MET A 1 186 ? 11.948 -6.951 12.200 1.00 46.28 186 MET A CA 1
ATOM 1324 C C . MET A 1 186 ? 11.543 -7.266 10.751 1.00 46.28 186 MET A C 1
ATOM 1326 O O . MET A 1 186 ? 12.389 -7.690 9.970 1.00 46.28 186 MET A O 1
ATOM 1330 N N . LEU A 1 187 ? 10.292 -7.012 10.350 1.00 50.16 187 LEU A N 1
ATOM 1331 C CA . LEU A 1 187 ? 9.837 -7.239 8.973 1.00 50.16 187 LEU A CA 1
ATOM 1332 C C . LEU A 1 187 ? 10.499 -6.299 7.958 1.00 50.16 187 LEU A C 1
ATOM 1334 O O . LEU A 1 187 ? 10.846 -6.736 6.863 1.00 50.16 187 LEU A O 1
ATOM 1338 N N . ILE A 1 188 ? 10.708 -5.032 8.323 1.00 55.53 188 ILE A N 1
ATOM 1339 C CA . ILE A 1 188 ? 11.442 -4.068 7.491 1.00 55.53 188 ILE A CA 1
ATOM 1340 C C . ILE A 1 188 ? 12.909 -4.475 7.365 1.00 55.53 188 ILE A C 1
ATOM 1342 O O . ILE A 1 188 ? 13.450 -4.458 6.262 1.00 55.53 188 ILE A O 1
ATOM 1346 N N . LEU A 1 189 ? 13.547 -4.874 8.467 1.00 49.03 189 LEU A N 1
ATOM 1347 C CA . LEU A 1 189 ? 14.940 -5.322 8.461 1.00 49.03 189 LEU A CA 1
ATOM 1348 C C . LEU A 1 189 ? 15.104 -6.596 7.626 1.00 49.03 189 LEU A C 1
ATOM 1350 O O . LEU A 1 189 ? 16.004 -6.667 6.795 1.00 49.03 189 LEU A O 1
ATOM 1354 N N . LEU A 1 190 ? 14.204 -7.568 7.781 1.00 48.19 190 LEU A N 1
ATOM 1355 C CA . LEU A 1 190 ? 14.229 -8.812 7.012 1.00 48.19 190 LEU A CA 1
ATOM 1356 C C . LEU A 1 190 ? 13.945 -8.570 5.528 1.00 48.19 190 LEU A C 1
ATOM 1358 O O . LEU A 1 190 ? 14.595 -9.184 4.689 1.00 48.19 190 LEU A O 1
ATOM 1362 N N . LEU A 1 191 ? 13.055 -7.634 5.187 1.00 51.62 191 LEU A N 1
ATOM 1363 C CA . LEU A 1 191 ? 12.817 -7.227 3.803 1.00 51.62 191 LEU A CA 1
ATOM 1364 C C . LEU A 1 191 ? 14.005 -6.461 3.204 1.00 51.62 191 LEU A C 1
ATOM 1366 O O . LEU A 1 191 ? 14.331 -6.657 2.039 1.00 51.62 191 LEU A O 1
ATOM 1370 N N . ALA A 1 192 ? 14.677 -5.609 3.975 1.00 51.97 192 ALA A N 1
ATOM 1371 C CA . ALA A 1 192 ? 15.872 -4.905 3.515 1.00 51.97 192 ALA A CA 1
ATOM 1372 C C . ALA A 1 192 ? 17.030 -5.885 3.253 1.00 51.97 192 ALA A C 1
ATOM 1374 O O . ALA A 1 192 ? 17.691 -5.807 2.216 1.00 51.97 192 ALA A O 1
ATOM 1375 N N . ILE A 1 193 ? 17.225 -6.860 4.147 1.00 48.44 193 ILE A N 1
ATOM 1376 C CA . ILE A 1 193 ? 18.198 -7.952 3.980 1.00 48.44 193 ILE A CA 1
ATOM 1377 C C . ILE A 1 193 ? 17.822 -8.824 2.769 1.00 48.44 193 ILE A C 1
ATOM 1379 O O . ILE A 1 193 ? 18.682 -9.175 1.960 1.00 48.44 193 ILE A O 1
ATOM 1383 N N . ALA A 1 194 ? 16.533 -9.114 2.601 1.00 48.28 194 ALA A N 1
ATOM 1384 C CA . ALA A 1 194 ? 15.990 -9.864 1.478 1.00 48.28 194 ALA A CA 1
ATOM 1385 C C . ALA A 1 194 ? 16.212 -9.177 0.126 1.00 48.28 194 ALA A C 1
ATOM 1387 O O . ALA A 1 194 ? 16.690 -9.797 -0.822 1.00 48.28 194 ALA A O 1
ATOM 1388 N N . LEU A 1 195 ? 15.867 -7.893 0.029 1.00 50.41 195 LEU A N 1
ATOM 1389 C CA . LEU A 1 195 ? 16.025 -7.103 -1.188 1.00 50.41 195 LEU A CA 1
ATOM 1390 C C . LEU A 1 195 ? 17.501 -6.951 -1.547 1.00 50.41 195 LEU A C 1
ATOM 1392 O O . LEU A 1 195 ? 17.847 -7.105 -2.713 1.00 50.41 195 LEU A O 1
ATOM 1396 N N . ARG A 1 196 ? 18.382 -6.766 -0.556 1.00 53.09 196 ARG A N 1
ATOM 1397 C CA . ARG A 1 196 ? 19.836 -6.814 -0.759 1.00 53.09 196 ARG A CA 1
ATOM 1398 C C . ARG A 1 196 ? 20.272 -8.147 -1.372 1.00 53.09 196 ARG A C 1
ATOM 1400 O O . ARG A 1 196 ? 20.977 -8.141 -2.374 1.00 53.09 196 ARG A O 1
ATOM 1407 N N . SER A 1 197 ? 19.859 -9.270 -0.784 1.00 44.31 197 SER A N 1
ATOM 1408 C CA . SER A 1 197 ? 20.245 -10.607 -1.257 1.00 44.31 197 SER A CA 1
ATOM 1409 C C . SER A 1 197 ? 19.698 -10.903 -2.661 1.00 44.31 197 SER A C 1
ATOM 1411 O O . SER A 1 197 ? 20.438 -11.370 -3.521 1.00 44.31 197 SER A O 1
ATOM 1413 N N . ALA A 1 198 ? 18.440 -10.553 -2.942 1.00 50.19 198 ALA A N 1
ATOM 1414 C CA . ALA A 1 198 ? 17.825 -10.763 -4.252 1.00 50.19 198 ALA A CA 1
ATOM 1415 C C . ALA A 1 198 ? 18.463 -9.895 -5.350 1.00 50.19 198 ALA A C 1
ATOM 1417 O O . ALA A 1 198 ? 18.764 -10.405 -6.427 1.00 50.19 198 ALA A O 1
ATOM 1418 N N . VAL A 1 199 ? 18.710 -8.610 -5.074 1.00 55.34 199 VAL A N 1
ATOM 1419 C CA . VAL A 1 199 ? 19.382 -7.697 -6.014 1.00 55.34 199 VAL A CA 1
ATOM 1420 C C . VAL A 1 199 ? 20.808 -8.174 -6.297 1.00 55.34 199 VAL A C 1
ATOM 1422 O O . VAL A 1 199 ? 21.206 -8.246 -7.455 1.00 55.34 199 VAL A O 1
ATOM 1425 N N . TRP A 1 200 ? 21.548 -8.585 -5.264 1.00 55.47 200 TRP A N 1
ATOM 1426 C CA . TRP A 1 200 ? 22.899 -9.133 -5.410 1.00 55.47 200 TRP A CA 1
ATOM 1427 C C . TRP A 1 200 ? 22.936 -10.408 -6.264 1.00 55.47 200 TRP A C 1
ATOM 1429 O O . TRP A 1 200 ? 23.769 -10.536 -7.158 1.00 55.47 200 TRP A O 1
ATOM 1439 N N . ASN A 1 201 ? 21.988 -11.323 -6.051 1.00 54.56 201 ASN A N 1
ATOM 1440 C CA . ASN A 1 201 ? 21.895 -12.561 -6.825 1.00 54.56 201 ASN A CA 1
ATOM 1441 C C . ASN A 1 201 ? 21.560 -12.308 -8.303 1.00 54.56 201 ASN A C 1
ATOM 1443 O O . ASN A 1 201 ? 22.080 -13.014 -9.169 1.00 54.56 201 ASN A O 1
ATOM 1447 N N . ILE A 1 202 ? 20.743 -11.289 -8.599 1.00 58.22 202 ILE A N 1
ATOM 1448 C CA . ILE A 1 202 ? 20.455 -10.855 -9.974 1.00 58.22 202 ILE A CA 1
ATOM 1449 C C . ILE A 1 202 ? 21.719 -10.292 -10.634 1.00 58.22 202 ILE A C 1
ATOM 1451 O O . ILE A 1 202 ? 22.044 -10.713 -11.741 1.00 58.22 202 ILE A O 1
ATOM 1455 N N . PHE A 1 203 ? 22.459 -9.407 -9.955 1.00 58.56 203 PHE A N 1
ATOM 1456 C CA . PHE A 1 203 ? 23.708 -8.847 -10.487 1.00 58.56 203 PHE A CA 1
ATOM 1457 C C . PHE A 1 203 ? 24.752 -9.927 -10.783 1.00 58.56 203 PHE A C 1
ATOM 1459 O O . PHE A 1 203 ? 25.285 -9.961 -11.890 1.00 58.56 203 PHE A O 1
ATOM 1466 N N . GLN A 1 204 ? 24.973 -10.865 -9.857 1.00 58.62 204 GLN A N 1
ATOM 1467 C CA . GLN A 1 204 ? 25.895 -11.980 -10.094 1.00 58.62 204 GLN A CA 1
ATOM 1468 C C . GLN A 1 204 ? 25.486 -12.817 -11.314 1.00 58.62 204 GLN A C 1
ATOM 1470 O O . GLN A 1 204 ? 26.328 -13.176 -12.132 1.00 58.62 204 GLN A O 1
ATOM 1475 N N . HIS A 1 205 ? 24.198 -13.122 -11.483 1.00 61.81 205 HIS A N 1
ATOM 1476 C CA . HIS A 1 205 ? 23.742 -13.910 -12.633 1.00 61.81 205 HIS A CA 1
ATOM 1477 C C . HIS A 1 205 ? 23.786 -13.128 -13.952 1.00 61.81 205 HIS A C 1
ATOM 1479 O O . HIS A 1 205 ? 23.979 -13.738 -15.006 1.00 61.81 205 HIS A O 1
ATOM 1485 N N . MET A 1 206 ? 23.638 -11.801 -13.907 1.00 58.81 206 MET A N 1
ATOM 1486 C CA . MET A 1 206 ? 23.844 -10.927 -15.063 1.00 58.81 206 MET A CA 1
ATOM 1487 C C . MET A 1 206 ? 25.310 -10.914 -15.506 1.00 58.81 206 MET A C 1
ATOM 1489 O O . MET A 1 206 ? 25.568 -11.063 -16.699 1.00 58.81 206 MET A O 1
ATOM 1493 N N . GLU A 1 207 ? 26.260 -10.808 -14.572 1.00 57.16 207 GLU A N 1
ATOM 1494 C CA . GLU A 1 207 ? 27.699 -10.851 -14.882 1.00 57.16 207 GLU A CA 1
ATOM 1495 C C . GLU A 1 207 ? 28.128 -12.192 -15.500 1.00 57.16 207 GLU A C 1
ATOM 1497 O O . GLU A 1 207 ? 28.978 -12.218 -16.386 1.00 57.16 207 GLU A O 1
ATOM 1502 N N . HIS A 1 208 ? 27.484 -13.298 -15.111 1.00 59.56 208 HIS A N 1
ATOM 1503 C CA . HIS A 1 208 ? 27.732 -14.629 -15.680 1.00 59.56 208 HIS A CA 1
ATOM 1504 C C . HIS A 1 208 ? 26.906 -14.940 -16.949 1.00 59.56 208 HIS A C 1
ATOM 1506 O O . HIS A 1 208 ? 26.875 -16.086 -17.398 1.00 59.56 208 HIS A O 1
ATOM 1512 N N . GLY A 1 209 ? 26.212 -13.955 -17.538 1.00 58.16 209 GLY A N 1
ATOM 1513 C CA . GLY A 1 209 ? 25.470 -14.114 -18.800 1.00 58.16 209 GLY A CA 1
ATOM 1514 C C . GLY A 1 209 ? 24.170 -14.930 -18.705 1.00 58.16 209 GLY A C 1
ATOM 1515 O O . GLY A 1 209 ? 23.580 -15.292 -19.724 1.00 58.16 209 GLY A O 1
ATOM 1516 N N . GLY A 1 210 ? 23.682 -15.212 -17.495 1.00 67.25 210 GLY A N 1
ATOM 1517 C CA . GLY A 1 210 ? 22.506 -16.043 -17.236 1.00 67.25 210 GLY A CA 1
ATOM 1518 C C . GLY A 1 210 ? 21.169 -15.318 -17.418 1.00 67.25 210 GLY A C 1
ATOM 1519 O O . GLY A 1 210 ? 20.340 -15.352 -16.512 1.00 67.25 210 GLY A O 1
ATOM 1520 N N . LEU A 1 211 ? 20.912 -14.681 -18.566 1.00 69.19 211 LEU A N 1
ATOM 1521 C CA . LEU A 1 211 ? 19.651 -13.952 -18.821 1.00 69.19 211 LEU A CA 1
ATOM 1522 C C . LEU A 1 211 ? 18.395 -14.821 -18.620 1.00 69.19 211 LEU A C 1
ATOM 1524 O O . LEU A 1 211 ? 17.388 -14.351 -18.092 1.00 69.19 211 LEU A O 1
ATOM 1528 N N . GLN A 1 212 ? 18.464 -16.109 -18.968 1.00 77.50 212 GLN A N 1
ATOM 1529 C CA . GLN A 1 212 ? 17.381 -17.072 -18.724 1.00 77.50 212 GLN A CA 1
ATOM 1530 C C . GLN A 1 212 ? 17.114 -17.285 -17.223 1.00 77.50 212 GLN A C 1
ATOM 1532 O O . GLN A 1 212 ? 15.966 -17.447 -16.805 1.00 77.50 212 GLN A O 1
ATOM 1537 N N . ASN A 1 213 ? 18.155 -17.208 -16.393 1.00 81.81 213 ASN A N 1
ATOM 1538 C CA . ASN A 1 213 ? 18.048 -17.380 -14.946 1.00 81.81 213 ASN A CA 1
ATOM 1539 C C . ASN A 1 213 ? 17.305 -16.207 -14.295 1.00 81.81 213 ASN A C 1
ATOM 1541 O O . ASN A 1 213 ? 16.588 -16.414 -13.321 1.00 81.81 213 ASN A O 1
ATOM 1545 N N . ILE A 1 214 ? 17.382 -15.000 -14.867 1.00 80.88 214 ILE A N 1
ATOM 1546 C CA . ILE A 1 214 ? 16.638 -13.820 -14.392 1.00 80.88 214 ILE A CA 1
ATOM 1547 C C . ILE A 1 214 ? 15.126 -14.029 -14.547 1.00 80.88 214 ILE A C 1
ATOM 1549 O O . ILE A 1 214 ? 14.357 -13.680 -13.649 1.00 80.88 214 ILE A O 1
ATOM 1553 N N . ILE A 1 215 ? 14.694 -14.651 -15.649 1.00 86.62 215 ILE A N 1
ATOM 1554 C CA . ILE A 1 215 ? 13.284 -15.008 -15.865 1.00 86.62 215 ILE A CA 1
ATOM 1555 C C . ILE A 1 215 ? 12.842 -16.074 -14.855 1.00 86.62 215 ILE A C 1
ATOM 1557 O O . ILE A 1 215 ? 11.776 -15.956 -14.255 1.00 86.62 215 ILE A O 1
ATOM 1561 N N . LEU A 1 216 ? 13.659 -17.102 -14.613 1.00 88.88 216 LEU A N 1
ATOM 1562 C CA . LEU A 1 216 ? 13.330 -18.130 -13.618 1.00 88.88 216 LEU A CA 1
ATOM 1563 C C . LEU A 1 216 ? 13.221 -17.540 -12.205 1.00 88.88 216 LEU A C 1
ATOM 1565 O O . LEU A 1 216 ? 12.270 -17.836 -11.479 1.00 88.88 216 LEU A O 1
ATOM 1569 N N . ILE A 1 217 ? 14.151 -16.656 -11.838 1.00 86.25 217 ILE A N 1
ATOM 1570 C CA . ILE A 1 217 ? 14.153 -15.933 -10.563 1.00 86.25 217 ILE A CA 1
ATOM 1571 C C . ILE A 1 217 ? 12.899 -15.059 -10.425 1.00 86.25 217 ILE A C 1
ATOM 1573 O O . ILE A 1 217 ? 12.279 -15.045 -9.358 1.00 86.25 217 ILE A O 1
ATOM 1577 N N . SER A 1 218 ? 12.488 -14.357 -11.485 1.00 88.50 218 SER A N 1
ATOM 1578 C CA . SER A 1 218 ? 11.304 -13.493 -11.448 1.00 88.50 218 SER A CA 1
ATOM 1579 C C . SER A 1 218 ? 10.002 -14.291 -11.334 1.00 88.50 218 SER A C 1
ATOM 1581 O O . SER A 1 218 ? 9.115 -13.902 -10.569 1.00 88.50 218 SER A O 1
ATOM 1583 N N . ILE A 1 219 ? 9.909 -15.446 -12.001 1.00 91.44 219 ILE A N 1
ATOM 1584 C CA . ILE A 1 219 ? 8.784 -16.382 -11.861 1.00 91.44 219 ILE A CA 1
ATOM 1585 C C . ILE A 1 219 ? 8.742 -16.956 -10.441 1.00 91.44 219 ILE A C 1
ATOM 1587 O O . ILE A 1 219 ? 7.671 -16.989 -9.833 1.00 91.44 219 ILE A O 1
ATOM 1591 N N . ALA A 1 220 ? 9.886 -17.355 -9.879 1.00 92.31 220 ALA A N 1
ATOM 1592 C CA . ALA A 1 220 ? 9.965 -17.839 -8.502 1.00 92.31 220 ALA A CA 1
ATOM 1593 C C . ALA A 1 220 ? 9.541 -16.756 -7.495 1.00 92.31 220 ALA A C 1
ATOM 1595 O O . ALA A 1 220 ? 8.750 -17.027 -6.591 1.00 92.31 220 ALA A O 1
ATOM 1596 N N . ALA A 1 221 ? 9.987 -15.512 -7.687 1.00 89.31 221 ALA A N 1
ATOM 1597 C CA . ALA A 1 221 ? 9.576 -14.367 -6.879 1.00 89.31 221 ALA A CA 1
ATOM 1598 C C . ALA A 1 221 ? 8.064 -14.092 -6.975 1.00 89.31 221 ALA A C 1
ATOM 1600 O O . ALA A 1 221 ? 7.398 -13.900 -5.953 1.00 89.31 221 ALA A O 1
ATOM 1601 N N . ALA A 1 222 ? 7.507 -14.099 -8.189 1.00 92.25 222 ALA A N 1
ATOM 1602 C CA . ALA A 1 222 ? 6.079 -13.908 -8.425 1.00 92.25 222 ALA A CA 1
ATOM 1603 C C . ALA A 1 222 ? 5.247 -15.034 -7.784 1.00 92.25 222 ALA A C 1
ATOM 1605 O O . ALA A 1 222 ? 4.295 -14.762 -7.049 1.00 92.25 222 ALA A O 1
ATOM 1606 N N . GLY A 1 223 ? 5.643 -16.292 -7.992 1.00 95.06 223 GLY A N 1
ATOM 1607 C CA . GLY A 1 223 ? 5.015 -17.458 -7.369 1.00 95.06 223 GLY A CA 1
ATOM 1608 C C . GLY A 1 223 ? 5.073 -17.396 -5.844 1.00 95.06 223 GLY A C 1
ATOM 1609 O O . GLY A 1 223 ? 4.058 -17.613 -5.181 1.00 95.06 223 GLY A O 1
ATOM 1610 N N . GLY A 1 224 ? 6.223 -16.992 -5.297 1.00 93.12 224 GLY A N 1
ATOM 1611 C CA . GLY A 1 224 ? 6.425 -16.728 -3.876 1.00 93.12 224 GLY A CA 1
ATOM 1612 C C . GLY A 1 224 ? 5.414 -15.734 -3.313 1.00 93.12 224 GLY A C 1
ATOM 1613 O O . GLY A 1 224 ? 4.732 -16.046 -2.340 1.00 93.12 224 GLY A O 1
ATOM 1614 N N . LYS A 1 225 ? 5.238 -14.573 -3.958 1.00 92.88 225 LYS A N 1
ATOM 1615 C CA . LYS A 1 225 ? 4.262 -13.545 -3.545 1.00 92.88 225 LYS A CA 1
ATOM 1616 C C . LYS A 1 225 ? 2.819 -14.052 -3.555 1.00 92.88 225 LYS A C 1
ATOM 1618 O O . LYS A 1 225 ? 2.065 -13.759 -2.629 1.00 92.88 225 LYS A O 1
ATOM 1623 N N . ILE A 1 226 ? 2.419 -14.819 -4.570 1.00 94.69 226 ILE A N 1
ATOM 1624 C CA . ILE A 1 226 ? 1.071 -15.409 -4.611 1.00 94.69 226 ILE A CA 1
ATOM 1625 C C . ILE A 1 226 ? 0.919 -16.409 -3.463 1.00 94.69 226 ILE A C 1
ATOM 1627 O O . ILE A 1 226 ? 0.001 -16.277 -2.651 1.00 94.69 226 ILE A O 1
ATOM 1631 N N . PHE A 1 227 ? 1.839 -17.371 -3.365 1.00 94.75 227 PHE A N 1
ATOM 1632 C CA . PHE A 1 227 ? 1.809 -18.420 -2.349 1.00 94.75 227 PHE A CA 1
ATOM 1633 C C . PHE A 1 227 ? 1.807 -17.841 -0.932 1.00 94.75 227 PHE A C 1
ATOM 1635 O O . PHE A 1 227 ? 0.952 -18.207 -0.133 1.00 94.75 227 PHE A O 1
ATOM 1642 N N . GLY A 1 228 ? 2.685 -16.883 -0.640 1.00 87.06 228 GLY A N 1
ATOM 1643 C CA . GLY A 1 228 ? 2.787 -16.234 0.665 1.00 87.06 228 GLY A CA 1
ATOM 1644 C C . GLY A 1 228 ? 1.546 -15.453 1.071 1.00 87.06 228 GLY A C 1
ATOM 1645 O O . GLY A 1 228 ? 1.145 -15.499 2.234 1.00 87.06 228 GLY A O 1
ATOM 1646 N N . GLY A 1 229 ? 0.879 -14.808 0.108 1.00 88.19 229 GLY A N 1
ATOM 1647 C CA . GLY A 1 229 ? -0.399 -14.142 0.349 1.00 88.19 229 GLY A CA 1
ATOM 1648 C C . GLY A 1 229 ? -1.472 -15.112 0.859 1.00 88.19 229 GLY A C 1
ATOM 1649 O O . GLY A 1 229 ? -2.149 -14.813 1.839 1.00 88.19 229 GLY A O 1
ATOM 1650 N N . TYR A 1 230 ? -1.599 -16.291 0.241 1.00 92.12 230 TYR A N 1
ATOM 1651 C CA . TYR A 1 230 ? -2.564 -17.315 0.667 1.00 92.12 230 TYR A CA 1
ATOM 1652 C C . TYR A 1 230 ? -2.113 -18.094 1.907 1.00 92.12 230 TYR A C 1
ATOM 1654 O O . TYR A 1 230 ? -2.911 -18.342 2.809 1.00 92.12 230 TYR A O 1
ATOM 1662 N N . ALA A 1 231 ? -0.839 -18.474 1.972 1.00 88.50 231 ALA A N 1
ATOM 1663 C CA . ALA A 1 231 ? -0.290 -19.253 3.071 1.00 88.50 231 ALA A CA 1
ATOM 1664 C C . ALA A 1 231 ? -0.295 -18.451 4.378 1.00 88.50 231 ALA A C 1
ATOM 1666 O O . ALA A 1 231 ? -0.688 -18.978 5.416 1.00 88.50 231 ALA A O 1
ATOM 1667 N N . GLY A 1 232 ? 0.050 -17.164 4.338 1.00 84.06 232 GLY A N 1
ATOM 1668 C CA . GLY A 1 232 ? -0.025 -16.310 5.519 1.00 84.06 232 GLY A CA 1
ATOM 1669 C C . GLY A 1 232 ? -1.457 -15.999 5.970 1.00 84.06 232 GLY A C 1
ATOM 1670 O O . GLY A 1 232 ? -1.684 -15.837 7.171 1.00 84.06 232 GLY A O 1
ATOM 1671 N N . ASP A 1 233 ? -2.431 -16.000 5.051 1.00 86.31 233 ASP A N 1
ATOM 1672 C CA . ASP A 1 233 ? -3.860 -15.937 5.394 1.00 86.31 233 ASP A CA 1
ATOM 1673 C C . ASP A 1 233 ? -4.348 -17.217 6.096 1.00 86.31 233 ASP A C 1
ATOM 1675 O O . ASP A 1 233 ? -5.246 -17.144 6.934 1.00 86.31 233 ASP A O 1
ATOM 1679 N N . TYR A 1 234 ? -3.767 -18.379 5.772 1.00 85.31 234 TYR A N 1
ATOM 1680 C CA . TYR A 1 234 ? -4.165 -19.680 6.320 1.00 85.31 234 TYR A CA 1
ATOM 1681 C C . TYR A 1 234 ? -3.446 -20.036 7.633 1.00 85.31 234 TYR A C 1
ATOM 1683 O O . TYR A 1 234 ? -4.087 -20.376 8.624 1.00 85.31 234 TYR A O 1
ATOM 1691 N N . PHE A 1 235 ? -2.114 -19.937 7.666 1.00 75.94 235 PHE A N 1
ATOM 1692 C CA . PHE A 1 235 ? -1.280 -20.335 8.812 1.00 75.94 235 PHE A CA 1
ATOM 1693 C C . PHE A 1 235 ? -1.083 -19.222 9.852 1.00 75.94 235 PHE A C 1
ATOM 1695 O O . PHE A 1 235 ? -0.503 -19.450 10.918 1.00 75.94 235 PHE A O 1
ATOM 1702 N N . GLY A 1 236 ? -1.558 -18.013 9.548 1.00 73.50 236 GLY A N 1
ATOM 1703 C CA . GLY A 1 236 ? -1.294 -16.813 10.326 1.00 73.50 236 GLY A CA 1
ATOM 1704 C C . GLY A 1 236 ? 0.038 -16.172 9.938 1.00 73.50 236 GLY A C 1
ATOM 1705 O O . GLY A 1 236 ? 1.095 -16.807 9.913 1.00 73.50 236 GLY A O 1
ATOM 1706 N N . TRP A 1 237 ? -0.013 -14.868 9.671 1.00 71.19 237 TRP A N 1
ATOM 1707 C CA . TRP A 1 237 ? 1.087 -14.132 9.052 1.00 71.19 237 TRP A CA 1
ATOM 1708 C C . TRP A 1 237 ? 2.395 -14.160 9.864 1.00 71.19 237 TRP A C 1
ATOM 1710 O O . TRP A 1 237 ? 3.459 -14.266 9.257 1.00 71.19 237 TRP A O 1
ATOM 1720 N N . LYS A 1 238 ? 2.341 -14.134 11.209 1.00 65.62 238 LYS A N 1
ATOM 1721 C CA . LYS A 1 238 ? 3.540 -14.201 12.075 1.00 65.62 238 LYS A CA 1
ATOM 1722 C C . LYS A 1 238 ? 4.290 -15.514 11.877 1.00 65.62 238 LYS A C 1
ATOM 1724 O O . LYS A 1 238 ? 5.439 -15.521 11.449 1.00 65.62 238 LYS A O 1
ATOM 1729 N N . ARG A 1 239 ? 3.614 -16.633 12.164 1.00 70.38 239 ARG A N 1
ATOM 1730 C CA . ARG A 1 239 ? 4.195 -17.986 12.128 1.00 70.38 239 ARG A CA 1
ATOM 1731 C C . ARG A 1 239 ? 4.742 -18.317 10.744 1.00 70.38 239 ARG A C 1
ATOM 1733 O O . ARG A 1 239 ? 5.853 -18.831 10.628 1.00 70.38 239 ARG A O 1
ATOM 1740 N N . TYR A 1 240 ? 3.990 -17.967 9.703 1.00 80.44 240 TYR A N 1
ATOM 1741 C CA . TYR A 1 240 ? 4.434 -18.167 8.331 1.00 80.44 240 TYR A CA 1
ATOM 1742 C C . TYR A 1 240 ? 5.668 -17.319 7.985 1.00 80.44 240 TYR A C 1
ATOM 1744 O O . TYR A 1 240 ? 6.639 -17.858 7.471 1.00 80.44 240 TYR A O 1
ATOM 1752 N N . SER A 1 241 ? 5.682 -16.022 8.316 1.00 69.44 241 SER A N 1
ATOM 1753 C CA . SER A 1 241 ? 6.822 -15.151 7.977 1.00 69.44 241 SER A CA 1
ATOM 1754 C C . SER A 1 241 ? 8.122 -15.623 8.634 1.00 69.44 241 SER A C 1
ATOM 1756 O O . SER A 1 241 ? 9.150 -15.686 7.968 1.00 69.44 241 SER A O 1
ATOM 1758 N N . TYR A 1 242 ? 8.080 -16.020 9.913 1.00 67.44 242 TYR A N 1
ATOM 1759 C CA . TYR A 1 242 ? 9.256 -16.567 10.601 1.00 67.44 242 TYR A CA 1
ATOM 1760 C C . TYR A 1 242 ? 9.770 -17.847 9.945 1.00 67.44 242 TYR A C 1
ATOM 1762 O O . TYR A 1 242 ? 10.960 -17.964 9.667 1.00 67.44 242 TYR A O 1
ATOM 1770 N N . THR A 1 243 ? 8.876 -18.801 9.684 1.00 74.12 243 THR A N 1
ATOM 1771 C CA . THR A 1 243 ? 9.255 -20.096 9.101 1.00 74.12 243 THR A CA 1
ATOM 1772 C C . THR A 1 243 ? 9.766 -19.951 7.670 1.00 74.12 243 THR A C 1
ATOM 1774 O O . THR A 1 243 ? 10.790 -20.543 7.335 1.00 74.12 243 THR A O 1
ATOM 1777 N N . ALA A 1 244 ? 9.122 -19.114 6.853 1.00 80.19 244 ALA A N 1
ATOM 1778 C CA . ALA A 1 244 ? 9.551 -18.832 5.488 1.00 80.19 244 ALA A CA 1
ATOM 1779 C C . ALA A 1 244 ? 10.943 -18.186 5.448 1.00 80.19 244 ALA A C 1
ATOM 1781 O O . ALA A 1 244 ? 11.778 -18.602 4.651 1.00 80.19 244 ALA A O 1
ATOM 1782 N N . LEU A 1 245 ? 11.225 -17.218 6.326 1.00 70.88 245 LEU A N 1
ATOM 1783 C CA . LEU A 1 245 ? 12.522 -16.533 6.351 1.00 70.88 245 LEU A CA 1
ATOM 1784 C C . LEU A 1 245 ? 13.639 -17.412 6.915 1.00 70.88 245 LEU A C 1
ATOM 1786 O O . LEU A 1 245 ? 14.724 -17.443 6.339 1.00 70.88 245 LEU A O 1
ATOM 1790 N N . LEU A 1 246 ? 13.368 -18.177 7.978 1.00 73.12 246 LEU A N 1
ATOM 1791 C CA . LEU A 1 246 ? 14.322 -19.152 8.515 1.00 73.12 246 LEU A CA 1
A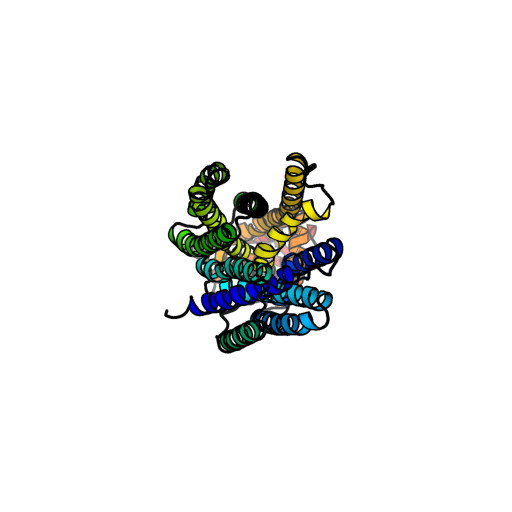TOM 1792 C C . LEU A 1 246 ? 14.699 -20.209 7.473 1.00 73.12 246 LEU A C 1
ATOM 1794 O O . LEU A 1 246 ? 15.867 -20.571 7.374 1.00 73.12 246 LEU A O 1
ATOM 1798 N N . ALA A 1 247 ? 13.734 -20.673 6.676 1.00 78.12 247 ALA A N 1
ATOM 1799 C CA . ALA A 1 247 ? 13.991 -21.607 5.584 1.00 78.12 247 ALA A CA 1
ATOM 1800 C C . ALA A 1 247 ? 14.677 -20.937 4.378 1.00 78.12 247 ALA A C 1
ATOM 1802 O O . ALA A 1 247 ? 15.510 -21.563 3.724 1.00 78.12 247 ALA A O 1
ATOM 1803 N N . ALA A 1 248 ? 14.370 -19.667 4.089 1.00 76.44 248 ALA A N 1
ATOM 1804 C CA . ALA A 1 248 ? 14.985 -18.930 2.987 1.00 76.44 248 ALA A CA 1
ATOM 1805 C C . ALA A 1 248 ? 16.490 -18.708 3.202 1.00 76.44 248 ALA A C 1
ATOM 1807 O O . ALA A 1 248 ? 17.249 -18.812 2.245 1.00 76.44 248 ALA A O 1
ATOM 1808 N N . MET A 1 249 ? 16.940 -18.444 4.435 1.00 67.06 249 MET A N 1
ATOM 1809 C CA . MET A 1 249 ? 18.353 -18.160 4.738 1.00 67.06 249 MET A CA 1
ATOM 1810 C C . MET A 1 249 ? 19.341 -19.232 4.227 1.00 67.06 249 MET A C 1
ATOM 1812 O O . MET A 1 249 ? 20.210 -18.879 3.429 1.00 67.06 249 MET A O 1
ATOM 1816 N N . PRO A 1 250 ? 19.240 -20.522 4.607 1.00 74.62 250 PRO A N 1
ATOM 1817 C CA . PRO A 1 250 ? 20.162 -21.544 4.112 1.00 74.62 250 PRO A CA 1
ATOM 1818 C C . PRO A 1 250 ? 20.012 -21.788 2.605 1.00 74.62 250 PRO A C 1
ATOM 1820 O O . PRO A 1 250 ? 21.008 -22.023 1.928 1.00 74.62 250 PRO A O 1
ATOM 1823 N N . LEU A 1 251 ? 18.796 -21.687 2.056 1.00 77.75 251 LEU A N 1
ATOM 1824 C CA . LEU A 1 251 ? 18.552 -21.862 0.620 1.00 77.75 251 LEU A CA 1
ATOM 1825 C C . LEU A 1 251 ? 19.189 -20.753 -0.223 1.00 77.75 251 LEU A C 1
ATOM 1827 O O . LEU A 1 251 ? 19.696 -21.034 -1.303 1.00 77.75 251 LEU A O 1
ATOM 1831 N N . LEU A 1 252 ? 19.193 -19.511 0.266 1.00 71.44 252 LEU A N 1
ATOM 1832 C CA . LEU A 1 252 ? 19.840 -18.386 -0.411 1.00 71.44 252 LEU A CA 1
ATOM 1833 C C . LEU A 1 252 ? 21.367 -18.483 -0.345 1.00 71.44 252 LEU A C 1
ATOM 1835 O O . LEU A 1 252 ? 22.011 -18.201 -1.348 1.00 71.44 252 LEU A O 1
ATOM 1839 N N . ILE A 1 253 ? 21.930 -18.935 0.784 1.00 68.88 253 ILE A N 1
ATOM 1840 C CA . ILE A 1 253 ? 23.380 -19.169 0.929 1.00 68.88 253 ILE A CA 1
ATOM 1841 C C . ILE A 1 253 ? 23.837 -20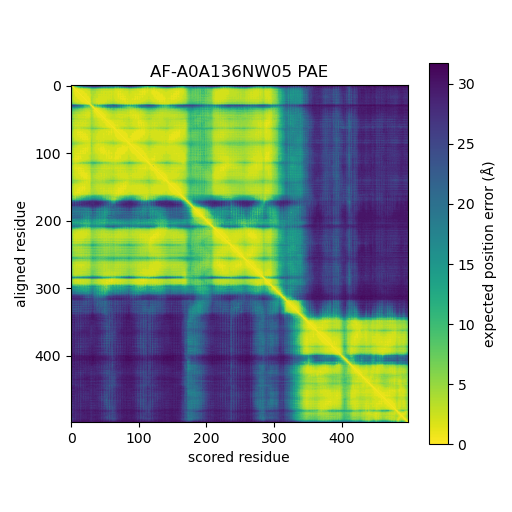.281 -0.024 1.00 68.88 253 ILE A C 1
ATOM 1843 O O . ILE A 1 253 ? 24.768 -20.099 -0.799 1.00 68.88 253 ILE A O 1
ATOM 1847 N N . LEU A 1 254 ? 23.149 -21.427 -0.026 1.00 74.31 254 LEU A N 1
ATOM 1848 C CA . LEU A 1 254 ? 23.442 -22.521 -0.963 1.00 74.31 254 LEU A CA 1
ATOM 1849 C C . LEU A 1 254 ? 23.117 -22.143 -2.419 1.00 74.31 254 LEU A C 1
ATOM 1851 O O . LEU A 1 254 ? 23.683 -22.703 -3.359 1.00 74.31 254 LEU A O 1
ATOM 1855 N N . GLY A 1 255 ? 22.210 -21.183 -2.596 1.00 72.31 255 GLY A N 1
ATOM 1856 C CA . GLY A 1 255 ? 21.798 -20.623 -3.875 1.00 72.31 255 GLY A CA 1
ATOM 1857 C C . GLY A 1 255 ? 22.903 -19.872 -4.614 1.00 72.31 255 GLY A C 1
ATOM 1858 O O . GLY A 1 255 ? 22.807 -19.746 -5.832 1.00 72.31 255 GLY A O 1
ATOM 1859 N N . GLU A 1 256 ? 23.970 -19.446 -3.926 1.00 67.62 256 GLU A N 1
ATOM 1860 C CA . GLU A 1 256 ? 25.161 -18.865 -4.566 1.00 67.62 256 GLU A CA 1
ATOM 1861 C C . GLU A 1 256 ? 25.850 -19.861 -5.513 1.00 67.62 256 GLU A C 1
ATOM 1863 O O . GLU A 1 256 ? 26.445 -19.464 -6.512 1.00 67.62 256 GLU A O 1
ATOM 1868 N N . HIS A 1 257 ? 25.733 -21.163 -5.236 1.00 69.62 257 HIS A N 1
ATOM 1869 C CA . HIS A 1 257 ? 26.395 -22.217 -6.007 1.00 69.62 257 HIS A CA 1
ATOM 1870 C C . HIS A 1 257 ? 25.454 -22.990 -6.936 1.00 69.62 257 HIS A C 1
ATOM 1872 O O . HIS A 1 257 ? 25.915 -23.741 -7.794 1.00 69.62 257 HIS A O 1
ATOM 1878 N N . SER A 1 258 ? 24.135 -22.864 -6.762 1.00 80.75 258 SER A N 1
ATOM 1879 C CA . SER A 1 258 ? 23.164 -23.613 -7.557 1.00 80.75 258 SER A CA 1
ATOM 1880 C C . SER A 1 258 ? 21.807 -22.923 -7.615 1.00 80.75 258 SER A C 1
ATOM 1882 O O . SER A 1 258 ? 21.145 -22.690 -6.599 1.00 80.75 258 SER A O 1
ATOM 1884 N N . ILE A 1 259 ? 21.333 -22.701 -8.843 1.00 82.31 259 ILE A N 1
ATOM 1885 C CA . ILE A 1 259 ? 20.023 -22.104 -9.108 1.00 82.31 259 ILE A CA 1
ATOM 1886 C C . ILE A 1 259 ? 18.870 -22.908 -8.486 1.00 82.31 259 ILE A C 1
ATOM 1888 O O . ILE A 1 259 ? 17.862 -22.334 -8.080 1.00 82.31 259 ILE A O 1
ATOM 1892 N N . TYR A 1 260 ? 19.028 -24.226 -8.333 1.00 87.12 260 TYR A N 1
ATOM 1893 C CA . TYR A 1 260 ? 18.003 -25.095 -7.753 1.00 87.12 260 TYR A CA 1
ATOM 1894 C C . TYR A 1 260 ? 17.717 -24.789 -6.276 1.00 87.12 260 TYR A C 1
ATOM 1896 O O . TYR A 1 260 ? 16.590 -24.995 -5.833 1.00 87.12 260 TYR A O 1
ATOM 1904 N N . PHE A 1 261 ? 18.695 -24.264 -5.526 1.00 84.00 261 PHE A N 1
ATOM 1905 C CA . PHE A 1 261 ? 18.484 -23.768 -4.158 1.00 84.00 261 PHE A CA 1
ATOM 1906 C C . PHE A 1 261 ? 18.081 -22.289 -4.143 1.00 84.00 261 PHE A C 1
ATOM 1908 O O . PHE A 1 261 ? 17.259 -21.874 -3.323 1.00 84.00 261 PHE A O 1
ATOM 1915 N N . LEU A 1 262 ? 18.582 -21.515 -5.109 1.00 82.38 262 LEU A N 1
ATOM 1916 C CA . LEU A 1 262 ? 18.279 -20.095 -5.244 1.00 82.38 262 LEU A CA 1
ATOM 1917 C C . LEU A 1 262 ? 16.787 -19.828 -5.485 1.00 82.38 262 LEU A C 1
ATOM 1919 O O . LEU A 1 262 ? 16.205 -18.972 -4.822 1.00 82.38 262 LEU A O 1
ATOM 1923 N N . LEU A 1 263 ? 16.151 -20.561 -6.406 1.00 88.69 263 LEU A N 1
ATOM 1924 C CA . LEU A 1 263 ? 14.739 -20.357 -6.759 1.00 88.69 263 LEU A CA 1
ATOM 1925 C C . LEU A 1 263 ? 13.779 -20.535 -5.567 1.00 88.69 263 LEU A C 1
ATOM 1927 O O . LEU A 1 263 ? 13.019 -19.602 -5.291 1.00 88.69 263 LEU A O 1
ATOM 1931 N N . PRO A 1 264 ? 13.788 -2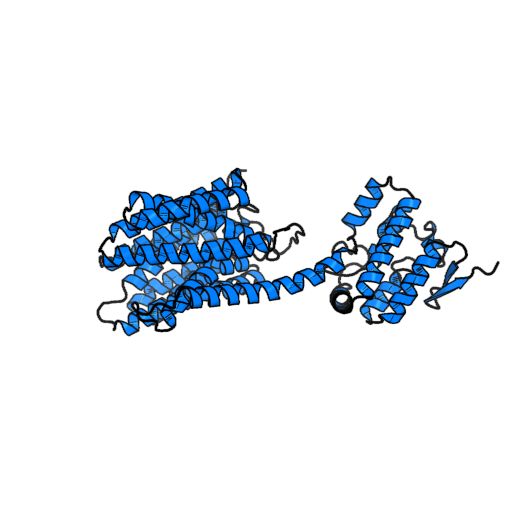1.661 -4.822 1.00 89.56 264 PRO A N 1
ATOM 1932 C CA . PRO A 1 264 ? 12.938 -21.801 -3.642 1.00 89.56 264 PRO A CA 1
ATOM 1933 C C . PRO A 1 264 ? 13.321 -20.816 -2.529 1.00 89.56 264 PRO A C 1
ATOM 1935 O O . PRO A 1 264 ? 12.427 -20.310 -1.849 1.00 89.56 264 PRO A O 1
ATOM 1938 N N . GLY A 1 265 ? 14.608 -20.473 -2.379 1.00 82.88 265 GLY A N 1
ATOM 1939 C CA . GLY A 1 265 ? 15.055 -19.431 -1.451 1.00 82.88 265 GLY A CA 1
ATOM 1940 C C . GLY A 1 265 ? 14.420 -18.071 -1.757 1.00 82.88 265 GLY A C 1
ATOM 1941 O O . GLY A 1 265 ? 13.828 -17.451 -0.873 1.00 82.88 265 GLY A O 1
ATOM 1942 N N . ILE A 1 266 ? 14.455 -17.637 -3.021 1.00 84.12 266 ILE A N 1
ATOM 1943 C CA . ILE A 1 266 ? 13.833 -16.386 -3.479 1.00 84.12 266 ILE A CA 1
ATOM 1944 C C . ILE A 1 266 ? 12.308 -16.448 -3.369 1.00 84.12 266 ILE A C 1
ATOM 1946 O O . ILE A 1 266 ? 11.693 -15.469 -2.945 1.00 84.12 266 ILE A O 1
ATOM 1950 N N . ALA A 1 267 ? 11.681 -17.575 -3.706 1.00 90.56 267 ALA A N 1
ATOM 1951 C CA . ALA A 1 267 ? 10.235 -17.727 -3.576 1.00 90.56 267 ALA A CA 1
ATOM 1952 C C . ALA A 1 267 ? 9.775 -17.546 -2.118 1.00 90.56 267 ALA A C 1
ATOM 1954 O O . ALA A 1 267 ? 8.859 -16.765 -1.851 1.00 90.56 267 ALA A O 1
ATOM 1955 N N . LEU A 1 268 ? 10.441 -18.199 -1.160 1.00 84.69 268 LEU A N 1
ATOM 1956 C CA . LEU A 1 268 ? 10.145 -18.055 0.269 1.00 84.69 268 LEU A CA 1
ATOM 1957 C C . LEU A 1 268 ? 10.411 -16.632 0.762 1.00 84.69 268 LEU A C 1
ATOM 1959 O O . LEU A 1 268 ? 9.601 -16.064 1.492 1.00 84.69 268 LEU A O 1
ATOM 1963 N N . LEU A 1 269 ? 11.494 -16.018 0.301 1.00 80.31 269 LEU A N 1
ATOM 1964 C CA . LEU A 1 269 ? 11.838 -14.642 0.631 1.00 80.31 269 LEU A CA 1
ATOM 1965 C C . LEU A 1 269 ? 10.749 -13.654 0.182 1.00 80.31 269 LEU A C 1
ATOM 1967 O O . LEU A 1 269 ? 10.282 -12.817 0.954 1.00 80.31 269 LEU A O 1
ATOM 1971 N N . GLN A 1 270 ? 10.309 -13.786 -1.068 1.00 85.25 270 GLN A N 1
ATOM 1972 C CA . GLN A 1 270 ? 9.309 -12.910 -1.684 1.00 85.25 270 GLN A CA 1
ATOM 1973 C C . GLN A 1 270 ? 7.883 -13.209 -1.207 1.00 85.25 270 GLN A C 1
ATOM 1975 O O . GLN A 1 270 ? 6.996 -12.361 -1.316 1.00 85.25 270 GLN A O 1
ATOM 1980 N N . SER A 1 271 ? 7.654 -14.374 -0.597 1.00 86.94 271 SER A N 1
ATOM 1981 C CA . SER A 1 271 ? 6.368 -14.722 0.011 1.00 86.94 271 SER A CA 1
ATOM 1982 C C . SER A 1 271 ? 5.976 -13.822 1.191 1.00 86.94 271 SER A C 1
ATOM 1984 O O . SER A 1 271 ? 4.791 -13.674 1.497 1.00 86.94 271 SER A O 1
ATOM 1986 N N . VAL A 1 272 ? 6.947 -13.148 1.817 1.00 81.88 272 VAL A N 1
ATOM 1987 C CA . VAL A 1 272 ? 6.712 -12.255 2.963 1.00 81.88 272 VAL A CA 1
ATOM 1988 C C . VAL A 1 272 ? 6.250 -10.856 2.540 1.00 81.88 272 VAL A C 1
ATOM 1990 O O . VAL A 1 272 ? 5.581 -10.161 3.306 1.00 81.88 272 VAL A O 1
ATOM 1993 N N . THR A 1 273 ? 6.515 -10.436 1.302 1.00 83.25 273 THR A N 1
ATOM 1994 C CA . THR A 1 273 ? 6.138 -9.106 0.793 1.00 83.25 273 THR A CA 1
ATOM 1995 C C . THR A 1 273 ? 4.644 -8.764 0.943 1.00 83.25 273 THR A C 1
ATOM 1997 O O . THR A 1 273 ? 4.339 -7.712 1.506 1.00 83.25 273 THR A O 1
ATOM 2000 N N . PRO A 1 274 ? 3.676 -9.592 0.503 1.00 85.25 274 PRO A N 1
ATOM 2001 C CA . PRO A 1 274 ? 2.253 -9.264 0.662 1.00 85.25 274 PRO A CA 1
ATOM 2002 C C . PRO A 1 274 ? 1.798 -9.206 2.127 1.00 85.25 274 PRO A C 1
ATOM 2004 O O . PRO A 1 274 ? 0.877 -8.456 2.467 1.00 85.25 274 PRO A O 1
ATOM 2007 N N . LEU A 1 275 ? 2.454 -9.974 3.002 1.00 82.19 275 LEU A N 1
ATOM 2008 C CA . LEU A 1 275 ? 2.189 -9.996 4.441 1.00 82.19 275 LEU A CA 1
ATOM 2009 C C . LEU A 1 275 ? 2.644 -8.691 5.085 1.00 82.19 275 LEU A C 1
ATOM 2011 O O . LEU A 1 275 ? 1.889 -8.098 5.853 1.00 82.19 275 LEU A O 1
ATOM 2015 N N . MET A 1 276 ? 3.825 -8.209 4.691 1.00 77.25 276 MET A N 1
ATOM 2016 C CA . MET A 1 276 ? 4.349 -6.903 5.075 1.00 77.25 276 MET A CA 1
ATOM 2017 C C . MET A 1 276 ? 3.376 -5.787 4.700 1.00 77.25 276 MET A C 1
ATOM 2019 O O . MET A 1 276 ? 2.920 -5.065 5.581 1.00 77.25 276 MET A O 1
ATOM 2023 N N . VAL A 1 277 ? 2.971 -5.712 3.429 1.00 81.38 277 VAL A N 1
ATOM 2024 C CA . VAL A 1 277 ? 2.079 -4.650 2.929 1.00 81.38 277 VAL A CA 1
ATOM 2025 C C . VAL A 1 277 ? 0.757 -4.633 3.703 1.00 81.38 277 VAL A C 1
ATOM 2027 O O . VAL A 1 277 ? 0.268 -3.584 4.125 1.00 81.38 277 VAL A O 1
ATOM 2030 N N . THR A 1 278 ? 0.195 -5.817 3.946 1.00 81.31 278 THR A N 1
ATOM 2031 C CA . THR A 1 278 ? -1.055 -5.970 4.701 1.00 81.31 278 THR A CA 1
ATOM 2032 C C . THR A 1 278 ? -0.881 -5.589 6.171 1.00 81.31 278 THR A C 1
ATOM 2034 O O . THR A 1 278 ? -1.784 -4.993 6.762 1.00 81.31 278 THR A O 1
ATOM 2037 N N . ALA A 1 279 ? 0.271 -5.897 6.768 1.00 74.69 279 ALA A N 1
ATOM 2038 C CA . ALA A 1 279 ? 0.605 -5.487 8.125 1.00 74.69 279 ALA A CA 1
ATOM 2039 C C . ALA A 1 279 ? 0.762 -3.962 8.234 1.00 74.69 279 ALA A C 1
ATOM 2041 O O . ALA A 1 279 ? 0.203 -3.371 9.157 1.00 74.69 279 ALA A O 1
ATOM 2042 N N . ILE A 1 280 ? 1.435 -3.306 7.280 1.00 75.69 280 ILE A N 1
ATOM 2043 C CA . ILE A 1 280 ? 1.548 -1.837 7.240 1.00 75.69 280 ILE A CA 1
ATOM 2044 C C . ILE A 1 280 ? 0.154 -1.209 7.142 1.00 75.69 280 ILE A C 1
ATOM 2046 O O . ILE A 1 280 ? -0.192 -0.322 7.923 1.00 75.69 280 ILE A O 1
ATOM 2050 N N . TYR A 1 281 ? -0.681 -1.715 6.234 1.00 80.25 281 TYR A N 1
ATOM 2051 C CA . TYR A 1 281 ? -2.036 -1.212 6.020 1.00 80.25 281 TYR A CA 1
ATOM 2052 C C . TYR A 1 281 ? -2.926 -1.294 7.265 1.00 80.25 281 TYR A C 1
ATOM 2054 O O . TYR A 1 281 ? -3.648 -0.343 7.562 1.00 80.25 281 TYR A O 1
ATOM 2062 N N . LYS A 1 282 ? -2.841 -2.383 8.038 1.00 73.25 282 LYS A N 1
ATOM 2063 C CA . LYS A 1 282 ? -3.578 -2.507 9.307 1.00 73.25 282 LYS A CA 1
ATOM 2064 C C . LYS A 1 282 ? -3.174 -1.448 10.341 1.00 73.25 282 LYS A C 1
ATOM 2066 O O . LYS A 1 282 ? -3.986 -1.116 11.193 1.00 73.25 282 LYS A O 1
ATOM 2071 N N . ASN A 1 283 ? -1.956 -0.911 10.263 1.00 67.94 283 ASN A N 1
ATOM 2072 C CA . ASN A 1 283 ? -1.407 0.009 11.262 1.00 67.94 283 ASN A CA 1
ATOM 2073 C C . ASN A 1 283 ? -1.520 1.491 10.877 1.00 67.94 283 ASN A C 1
ATOM 2075 O O . ASN A 1 283 ? -1.642 2.349 11.752 1.00 67.94 283 ASN A O 1
ATOM 2079 N N . ILE A 1 284 ? -1.485 1.825 9.586 1.00 63.75 284 ILE A N 1
ATOM 2080 C CA . ILE A 1 284 ? -1.582 3.218 9.137 1.00 63.75 284 ILE A CA 1
ATOM 2081 C C . ILE A 1 284 ? -3.051 3.567 8.942 1.00 63.75 284 ILE A C 1
ATOM 2083 O O . ILE A 1 284 ? -3.534 3.403 7.829 1.00 63.75 284 ILE A O 1
ATOM 2087 N N . LYS A 1 285 ? -3.734 4.008 10.017 1.00 62.44 285 LYS A N 1
ATOM 2088 C CA . LYS A 1 285 ? -5.070 4.667 10.084 1.00 62.44 285 LYS A CA 1
ATOM 2089 C C . LYS A 1 285 ? -5.995 4.479 8.859 1.00 62.44 285 LYS A C 1
ATOM 2091 O O . LYS A 1 285 ? -6.594 5.437 8.381 1.00 62.44 285 LYS A O 1
ATOM 2096 N N . LYS A 1 286 ? -6.089 3.263 8.312 1.00 66.31 286 LYS A N 1
ATOM 2097 C CA . LYS A 1 286 ? -6.773 2.966 7.044 1.00 66.31 286 LYS A CA 1
ATOM 2098 C C . LYS A 1 286 ? -6.471 3.952 5.897 1.00 66.31 286 LYS A C 1
ATOM 2100 O O . LYS A 1 286 ? -7.374 4.348 5.165 1.00 66.31 286 LYS A O 1
ATOM 2105 N N . LEU A 1 287 ? -5.198 4.299 5.708 1.00 81.00 287 LEU A N 1
ATOM 2106 C CA . LEU A 1 287 ? -4.678 5.006 4.532 1.00 81.00 287 LEU A CA 1
ATOM 2107 C C . LEU A 1 287 ? -4.081 3.967 3.557 1.00 81.00 287 LEU A C 1
ATOM 2109 O O . LEU A 1 287 ? -2.880 3.676 3.620 1.00 81.00 287 LEU A O 1
ATOM 2113 N N . PRO A 1 288 ? -4.908 3.300 2.724 1.00 87.88 288 PRO A N 1
ATOM 2114 C CA . PRO A 1 288 ? -4.480 2.157 1.921 1.00 87.88 288 PRO A CA 1
ATOM 2115 C C . PRO A 1 288 ? -3.436 2.513 0.855 1.00 87.88 288 PRO A C 1
ATOM 2117 O O . PRO A 1 288 ? -2.544 1.699 0.603 1.00 87.88 288 PRO A O 1
ATOM 2120 N N . ALA A 1 289 ? -3.498 3.703 0.246 1.00 89.69 289 ALA A N 1
ATOM 2121 C CA . ALA A 1 289 ? -2.529 4.100 -0.778 1.00 89.69 289 ALA A CA 1
ATOM 2122 C C . ALA A 1 289 ? -1.175 4.467 -0.166 1.00 89.69 289 ALA A C 1
ATOM 2124 O O . ALA A 1 289 ? -0.131 4.091 -0.700 1.00 89.69 289 ALA A O 1
ATOM 2125 N N . THR A 1 290 ? -1.185 5.111 0.996 1.00 84.50 290 THR A N 1
ATOM 2126 C CA . THR A 1 290 ? 0.003 5.426 1.795 1.00 84.50 290 THR A CA 1
ATOM 2127 C C . THR A 1 290 ? 0.683 4.151 2.278 1.00 84.50 290 THR A C 1
ATOM 2129 O O . THR A 1 290 ? 1.897 4.010 2.140 1.00 84.50 290 THR A O 1
ATOM 2132 N N . ALA A 1 291 ? -0.090 3.186 2.787 1.00 83.06 291 ALA A N 1
ATOM 2133 C CA . ALA A 1 291 ? 0.441 1.890 3.193 1.00 83.06 291 ALA A CA 1
ATOM 2134 C C . ALA A 1 291 ? 1.083 1.143 2.018 1.00 83.06 291 ALA A C 1
ATOM 2136 O O . ALA A 1 291 ? 2.198 0.639 2.157 1.00 83.06 291 ALA A O 1
ATOM 2137 N N . SER A 1 292 ? 0.424 1.127 0.854 1.00 86.25 292 SER A N 1
ATOM 2138 C CA . SER A 1 292 ? 0.991 0.572 -0.380 1.00 86.25 292 SER A CA 1
ATOM 2139 C C . SER A 1 292 ? 2.309 1.264 -0.754 1.00 86.25 292 SER A C 1
ATOM 2141 O O . SER A 1 292 ? 3.327 0.598 -0.935 1.00 86.25 292 SER A O 1
ATOM 2143 N N . GLY A 1 293 ? 2.325 2.601 -0.783 1.00 81.19 293 GLY A N 1
ATOM 2144 C CA . GLY A 1 293 ? 3.493 3.380 -1.196 1.00 81.19 293 GLY A CA 1
ATOM 2145 C C . GLY A 1 293 ? 4.690 3.283 -0.252 1.00 81.19 293 GLY A C 1
ATOM 2146 O O . GLY A 1 293 ? 5.829 3.232 -0.710 1.00 81.19 293 GLY A O 1
ATOM 2147 N N . LEU A 1 294 ? 4.459 3.191 1.058 1.00 75.94 294 LEU A N 1
ATOM 2148 C CA . LEU A 1 294 ? 5.528 2.938 2.031 1.00 75.94 294 LEU A CA 1
ATOM 2149 C C . LEU A 1 294 ? 6.100 1.525 1.896 1.00 75.94 294 LEU A C 1
ATOM 2151 O O . LEU A 1 294 ? 7.310 1.340 1.996 1.00 75.94 294 LEU A O 1
ATOM 2155 N N . SER A 1 295 ? 5.232 0.546 1.643 1.00 76.19 295 SER A N 1
ATOM 2156 C CA . SER A 1 295 ? 5.610 -0.865 1.557 1.00 76.19 295 SER A CA 1
ATOM 2157 C C . SER A 1 295 ? 6.413 -1.175 0.293 1.00 76.19 295 SER A C 1
ATOM 2159 O O . SER A 1 295 ? 7.436 -1.855 0.361 1.00 76.19 295 SER A O 1
ATOM 2161 N N . PHE A 1 296 ? 5.958 -0.688 -0.863 1.00 69.81 296 PHE A N 1
ATOM 2162 C CA . PHE A 1 296 ? 6.595 -0.971 -2.151 1.00 69.81 296 PHE A CA 1
ATOM 2163 C C . PHE A 1 296 ? 7.683 0.050 -2.522 1.00 69.81 296 PHE A C 1
ATOM 2165 O O . PHE A 1 296 ? 8.671 -0.328 -3.148 1.00 69.81 296 PHE A O 1
ATOM 2172 N N . GLY A 1 297 ? 7.547 1.316 -2.117 1.00 61.66 297 GLY A N 1
ATOM 2173 C CA . GLY A 1 297 ? 8.437 2.397 -2.549 1.00 61.66 297 GLY A CA 1
ATOM 2174 C C . GLY A 1 297 ? 9.682 2.584 -1.687 1.00 61.66 297 GLY A C 1
ATOM 2175 O O . GLY A 1 297 ? 10.796 2.654 -2.205 1.00 61.66 297 GLY A O 1
ATOM 2176 N N . LEU A 1 298 ? 9.519 2.630 -0.359 1.00 58.34 298 LEU A N 1
ATOM 2177 C CA . LEU A 1 298 ? 10.614 2.982 0.555 1.00 58.34 298 LEU A CA 1
ATOM 2178 C C . LEU A 1 298 ? 11.703 1.898 0.610 1.00 58.34 298 LEU A C 1
ATOM 2180 O O . LEU A 1 298 ? 12.889 2.208 0.688 1.00 58.34 298 LEU A O 1
ATOM 2184 N N . ALA A 1 299 ? 11.303 0.627 0.525 1.00 54.59 299 ALA A N 1
ATOM 2185 C CA . ALA A 1 299 ? 12.218 -0.508 0.589 1.00 54.59 299 ALA A CA 1
ATOM 2186 C C . ALA A 1 299 ? 13.160 -0.571 -0.630 1.00 54.59 299 ALA A C 1
ATOM 2188 O O . ALA A 1 299 ? 14.341 -0.886 -0.489 1.00 54.59 299 ALA A O 1
ATOM 2189 N N . ILE A 1 300 ? 12.655 -0.218 -1.817 1.00 53.62 300 ILE A N 1
ATOM 2190 C CA . ILE A 1 300 ? 13.432 -0.210 -3.064 1.00 53.62 300 ILE A CA 1
ATOM 2191 C C . ILE A 1 300 ? 14.283 1.063 -3.160 1.00 53.62 300 ILE A C 1
ATOM 2193 O O . ILE A 1 300 ? 15.464 0.980 -3.496 1.00 53.62 300 ILE A O 1
ATOM 2197 N N . ALA A 1 301 ? 13.734 2.222 -2.777 1.00 52.41 301 ALA A N 1
ATOM 2198 C CA . ALA A 1 301 ? 14.487 3.474 -2.728 1.00 52.41 301 ALA A CA 1
ATOM 2199 C C . ALA A 1 301 ? 15.689 3.387 -1.767 1.00 52.41 301 ALA A C 1
ATOM 2201 O O . ALA A 1 301 ? 16.791 3.784 -2.136 1.00 52.41 301 ALA A O 1
ATOM 2202 N N . ALA A 1 302 ? 15.514 2.793 -0.579 1.00 50.78 302 ALA A N 1
ATOM 2203 C CA . ALA A 1 302 ? 16.600 2.580 0.381 1.00 50.78 302 ALA A CA 1
ATOM 2204 C C . ALA A 1 302 ? 17.680 1.610 -0.136 1.00 50.78 302 ALA A C 1
ATOM 2206 O O . ALA A 1 302 ? 18.865 1.816 0.123 1.00 50.78 302 ALA A O 1
ATOM 2207 N N . GLY A 1 303 ? 17.290 0.589 -0.909 1.00 48.59 303 GLY A N 1
ATOM 2208 C CA . GLY A 1 303 ? 18.224 -0.341 -1.552 1.00 48.59 303 GLY A CA 1
ATOM 2209 C C . GLY A 1 303 ? 19.106 0.304 -2.630 1.00 48.59 303 GLY A C 1
ATOM 2210 O O . GLY A 1 303 ? 20.213 -0.174 -2.870 1.00 48.59 303 GLY A O 1
ATOM 2211 N N . GLY A 1 304 ? 18.652 1.403 -3.246 1.00 47.66 304 GLY A N 1
ATOM 2212 C CA . GLY A 1 304 ? 19.386 2.142 -4.281 1.00 47.66 304 GLY A CA 1
ATOM 2213 C C . GLY A 1 304 ? 20.386 3.186 -3.761 1.00 47.66 304 GLY A C 1
ATOM 2214 O O . GLY A 1 304 ? 21.277 3.595 -4.504 1.00 47.66 304 GLY A O 1
ATOM 2215 N N . ILE A 1 305 ? 20.286 3.600 -2.491 1.00 48.97 305 ILE A N 1
ATOM 2216 C CA . ILE A 1 305 ? 21.137 4.651 -1.893 1.00 48.97 305 ILE A CA 1
ATOM 2217 C C . ILE A 1 305 ? 22.645 4.325 -1.961 1.00 48.97 305 ILE A C 1
ATOM 2219 O O . ILE A 1 305 ? 23.411 5.216 -2.330 1.00 48.97 305 ILE A O 1
ATOM 2223 N N . PRO A 1 306 ? 23.110 3.089 -1.681 1.00 45.75 306 PRO A N 1
ATOM 2224 C CA . PRO A 1 306 ? 24.536 2.759 -1.767 1.00 45.75 306 PRO A CA 1
ATOM 2225 C C . PRO A 1 306 ? 25.128 2.927 -3.174 1.00 45.75 306 PRO A C 1
ATOM 2227 O O . PRO A 1 306 ? 26.296 3.280 -3.300 1.00 45.75 306 PRO A O 1
ATOM 2230 N N . PHE A 1 307 ? 24.324 2.719 -4.221 1.00 46.66 307 PHE A N 1
ATOM 2231 C CA . PHE A 1 307 ? 24.752 2.868 -5.616 1.00 46.66 307 PHE A CA 1
ATOM 2232 C C . PHE A 1 307 ? 24.810 4.340 -6.050 1.00 46.66 307 PHE A C 1
ATOM 2234 O O . PHE A 1 307 ? 25.690 4.729 -6.812 1.00 46.66 307 PHE A O 1
ATOM 2241 N N . ALA A 1 308 ? 23.905 5.178 -5.532 1.00 40.69 308 ALA A N 1
ATOM 2242 C CA . ALA A 1 308 ? 23.865 6.611 -5.829 1.00 40.69 308 ALA A CA 1
ATOM 2243 C C . ALA A 1 308 ? 25.034 7.399 -5.204 1.00 40.69 308 ALA A C 1
ATOM 2245 O O . ALA A 1 308 ? 25.378 8.473 -5.689 1.00 40.69 308 ALA A O 1
ATOM 2246 N N . ALA A 1 309 ? 25.658 6.870 -4.145 1.00 46.75 309 ALA A N 1
ATOM 2247 C CA . ALA A 1 309 ? 26.762 7.512 -3.429 1.00 46.75 309 ALA A CA 1
ATOM 2248 C C . ALA A 1 309 ? 28.145 7.335 -4.096 1.00 46.75 309 ALA A C 1
ATOM 2250 O O . ALA A 1 309 ? 29.155 7.699 -3.499 1.00 46.75 309 ALA A O 1
ATOM 2251 N N . GLY A 1 310 ? 28.214 6.773 -5.309 1.00 40.12 310 GLY A N 1
ATOM 2252 C CA . GLY A 1 310 ? 29.477 6.611 -6.039 1.00 40.12 310 GLY A CA 1
ATOM 2253 C C . GLY A 1 310 ? 30.424 5.571 -5.434 1.00 40.12 310 GLY A C 1
ATOM 2254 O O . GLY A 1 310 ? 31.623 5.618 -5.694 1.00 40.12 310 GLY A O 1
ATOM 2255 N N . ALA A 1 311 ? 29.910 4.637 -4.628 1.00 42.19 311 ALA A N 1
ATOM 2256 C CA . ALA A 1 311 ? 30.694 3.499 -4.171 1.00 42.19 311 ALA A CA 1
ATOM 2257 C C . ALA A 1 311 ? 31.083 2.651 -5.392 1.00 42.19 311 ALA A C 1
ATOM 2259 O O . ALA A 1 311 ? 30.229 2.016 -6.011 1.00 42.19 311 ALA A O 1
ATOM 2260 N N . GLU A 1 312 ? 32.366 2.664 -5.766 1.00 41.94 312 GLU A N 1
ATOM 2261 C CA . GLU A 1 312 ? 32.893 1.716 -6.746 1.00 41.94 312 GLU A CA 1
ATOM 2262 C C . GLU A 1 312 ? 32.523 0.294 -6.311 1.00 41.94 312 GLU A C 1
ATOM 2264 O O . GLU A 1 312 ? 32.594 -0.037 -5.129 1.00 41.94 312 GLU A O 1
ATOM 2269 N N . ILE A 1 313 ? 32.184 -0.579 -7.262 1.00 44.59 313 ILE A N 1
ATOM 2270 C CA . ILE A 1 313 ? 31.783 -1.977 -7.006 1.00 44.59 313 ILE A CA 1
ATOM 2271 C C . ILE A 1 313 ? 32.850 -2.743 -6.184 1.00 44.59 313 ILE A C 1
ATOM 2273 O O . ILE A 1 313 ? 32.528 -3.702 -5.487 1.00 44.59 313 ILE A O 1
ATOM 2277 N N . LYS A 1 314 ? 34.111 -2.277 -6.183 1.00 41.56 314 LYS A N 1
ATOM 2278 C CA . LYS A 1 314 ? 35.212 -2.805 -5.355 1.00 41.56 314 LYS A CA 1
ATOM 2279 C C . LYS A 1 314 ? 35.288 -2.243 -3.929 1.00 41.56 314 LYS A C 1
ATOM 2281 O O . LYS A 1 314 ? 35.847 -2.903 -3.061 1.00 41.56 314 LYS A O 1
ATOM 2286 N N . ASN A 1 315 ? 34.711 -1.073 -3.679 1.00 41.88 315 ASN A N 1
ATOM 2287 C CA . ASN A 1 315 ? 34.635 -0.413 -2.377 1.00 41.88 315 ASN A CA 1
ATOM 2288 C C . ASN A 1 315 ? 33.168 -0.253 -1.977 1.00 41.88 315 ASN A C 1
ATOM 2290 O O . ASN A 1 315 ? 32.669 0.853 -1.764 1.00 41.88 315 ASN A O 1
ATOM 2294 N N . TYR A 1 316 ? 32.455 -1.374 -1.873 1.00 43.19 316 TYR A N 1
ATOM 2295 C CA . TYR A 1 316 ? 31.155 -1.344 -1.222 1.00 43.19 316 TYR A CA 1
ATOM 2296 C C . TYR A 1 316 ? 31.314 -0.843 0.221 1.00 43.19 316 TYR A C 1
ATOM 2298 O O . TYR A 1 316 ? 32.299 -1.191 0.883 1.00 43.19 316 TYR A O 1
ATOM 2306 N N . PRO A 1 317 ? 30.347 -0.072 0.749 1.00 41.84 317 PRO A N 1
ATOM 2307 C CA . PRO A 1 317 ? 30.357 0.326 2.142 1.00 41.84 317 PRO A CA 1
ATOM 2308 C C . PRO A 1 317 ? 30.450 -0.937 2.996 1.00 41.84 317 PRO A C 1
ATOM 2310 O O . PRO A 1 317 ? 29.669 -1.876 2.803 1.00 41.84 317 PRO A O 1
ATOM 2313 N N . SER A 1 318 ? 31.417 -0.976 3.914 1.00 44.44 318 SER A N 1
ATOM 2314 C CA . SER A 1 318 ? 31.580 -2.088 4.846 1.00 44.44 318 SER A CA 1
ATOM 2315 C C . SER A 1 318 ? 30.233 -2.416 5.517 1.00 44.44 318 SER A C 1
ATOM 2317 O O . SER A 1 318 ? 29.377 -1.531 5.641 1.00 44.44 318 SER A O 1
ATOM 2319 N N . PRO A 1 319 ? 30.012 -3.658 5.987 1.00 43.84 319 PRO A N 1
ATOM 2320 C CA . PRO A 1 319 ? 28.797 -4.053 6.714 1.00 43.84 319 PRO A CA 1
ATOM 2321 C C . PRO A 1 319 ? 28.327 -3.041 7.785 1.00 43.84 319 PRO A C 1
ATOM 2323 O O . PRO A 1 319 ? 27.137 -2.953 8.075 1.00 43.84 319 PRO A O 1
ATOM 2326 N N . LEU A 1 320 ? 29.247 -2.218 8.305 1.00 40.91 320 LEU A N 1
ATOM 2327 C CA . LEU A 1 320 ? 29.028 -1.103 9.229 1.00 40.91 320 LEU A CA 1
ATOM 2328 C C . LEU A 1 320 ? 28.199 0.070 8.676 1.00 40.91 320 LEU A C 1
ATOM 2330 O O . LEU A 1 320 ? 27.410 0.632 9.427 1.00 40.91 320 LEU A O 1
ATOM 2334 N N . ILE A 1 321 ? 28.332 0.464 7.406 1.00 42.59 321 ILE A N 1
ATOM 2335 C CA . ILE A 1 321 ? 27.580 1.614 6.853 1.00 42.59 321 ILE A CA 1
ATOM 2336 C C . ILE A 1 321 ? 26.116 1.235 6.617 1.00 42.59 321 ILE A C 1
ATOM 2338 O O . ILE A 1 321 ? 25.205 2.027 6.850 1.00 42.59 321 ILE A O 1
ATOM 2342 N N . ILE A 1 322 ? 25.881 -0.015 6.227 1.00 41.62 322 ILE A N 1
ATOM 2343 C CA . ILE A 1 322 ? 24.535 -0.568 6.080 1.00 41.62 322 ILE A CA 1
ATOM 2344 C C . ILE A 1 322 ? 23.913 -0.795 7.455 1.00 41.62 322 ILE A C 1
ATOM 2346 O O . ILE A 1 322 ? 22.765 -0.412 7.657 1.00 41.62 322 ILE A O 1
ATOM 2350 N N . ALA A 1 323 ? 24.686 -1.282 8.432 1.00 42.97 323 ALA A N 1
ATOM 2351 C CA . ALA A 1 323 ? 24.267 -1.275 9.831 1.00 42.97 323 ALA A CA 1
ATOM 2352 C C . ALA A 1 323 ? 23.952 0.151 10.329 1.00 42.97 323 ALA A C 1
ATOM 2354 O O . ALA A 1 323 ? 22.977 0.338 11.047 1.00 42.97 323 ALA A O 1
ATOM 2355 N N . GLY A 1 324 ? 24.701 1.169 9.895 1.00 44.44 324 GLY A N 1
ATOM 2356 C CA . GLY A 1 324 ? 24.455 2.580 10.204 1.00 44.44 324 GLY A CA 1
ATOM 2357 C C . GLY A 1 324 ? 23.155 3.127 9.602 1.00 44.44 324 GLY A C 1
ATOM 2358 O O . GLY A 1 324 ? 22.371 3.757 10.309 1.00 44.44 324 GLY A O 1
ATOM 2359 N N . LEU A 1 325 ? 22.870 2.834 8.329 1.00 45.62 325 LEU A N 1
ATOM 2360 C CA . LEU A 1 325 ? 21.592 3.179 7.688 1.00 45.62 325 LEU A CA 1
ATOM 2361 C C . LEU A 1 325 ? 20.417 2.431 8.336 1.00 45.62 325 LEU A C 1
ATOM 2363 O O . LEU A 1 325 ? 19.353 3.012 8.548 1.00 45.62 325 LEU A O 1
ATOM 2367 N N . MET A 1 326 ? 20.623 1.169 8.722 1.00 43.56 326 MET A N 1
ATOM 2368 C CA . MET A 1 326 ? 19.646 0.380 9.478 1.00 43.56 326 MET A CA 1
ATOM 2369 C C . MET A 1 326 ? 19.398 0.985 10.866 1.00 43.56 326 MET A C 1
ATOM 2371 O O . MET A 1 326 ? 18.244 1.121 11.260 1.00 43.56 326 MET A O 1
ATOM 2375 N N . LEU A 1 327 ? 20.440 1.433 11.574 1.00 46.31 327 LEU A N 1
ATOM 2376 C CA . LEU A 1 327 ? 20.323 2.136 12.856 1.00 46.31 327 LEU A CA 1
ATOM 2377 C C . LEU A 1 327 ? 19.610 3.489 12.715 1.00 46.31 327 LEU A C 1
ATOM 2379 O O . LEU A 1 327 ? 18.803 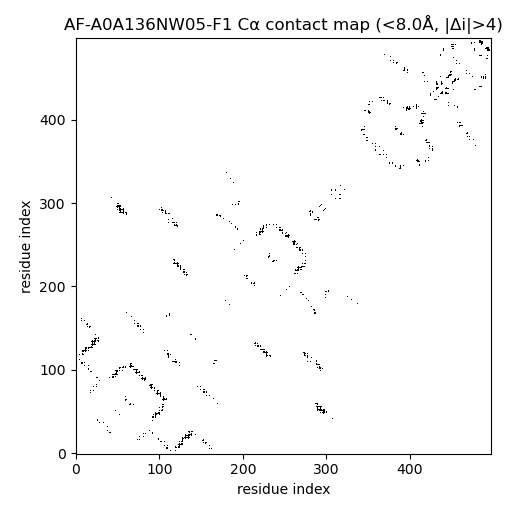3.835 13.573 1.00 46.31 327 LEU A O 1
ATOM 2383 N N . ALA A 1 328 ? 19.834 4.224 11.624 1.00 43.75 328 ALA A N 1
ATOM 2384 C CA . ALA A 1 328 ? 19.152 5.490 11.351 1.00 43.75 328 ALA A CA 1
ATOM 2385 C C . ALA A 1 328 ? 17.650 5.298 11.069 1.00 43.75 328 ALA A C 1
ATOM 2387 O O . ALA A 1 328 ? 16.822 6.042 11.598 1.00 43.75 328 ALA A O 1
ATOM 2388 N N . VAL A 1 329 ? 17.280 4.264 10.302 1.00 46.97 329 VAL A N 1
ATOM 2389 C CA . VAL A 1 329 ? 15.872 3.884 10.085 1.00 46.97 329 VAL A CA 1
ATOM 2390 C C . VAL A 1 329 ? 15.235 3.408 11.395 1.00 46.97 329 VAL A C 1
ATOM 2392 O O . VAL A 1 329 ? 14.132 3.845 11.722 1.00 46.97 329 VAL A O 1
ATOM 2395 N N . ILE A 1 330 ? 15.940 2.595 12.193 1.00 45.66 330 ILE A N 1
ATOM 2396 C CA . ILE A 1 330 ? 15.501 2.182 13.538 1.00 45.66 330 ILE A CA 1
ATOM 2397 C C . ILE A 1 330 ? 15.283 3.406 14.441 1.00 45.66 330 ILE A C 1
ATOM 2399 O O . ILE A 1 330 ? 14.281 3.459 15.150 1.00 45.66 330 ILE A O 1
ATOM 2403 N N . PHE A 1 331 ? 16.158 4.413 14.385 1.00 46.81 331 PHE A N 1
ATOM 2404 C CA . PHE A 1 331 ? 16.056 5.635 15.186 1.00 46.81 331 PHE A CA 1
ATOM 2405 C C . PHE A 1 331 ? 14.888 6.539 14.755 1.00 46.81 331 PHE A C 1
ATOM 2407 O O . PHE A 1 331 ? 14.122 6.995 15.607 1.00 46.81 331 PHE A O 1
ATOM 2414 N N . MET A 1 332 ? 14.682 6.753 13.449 1.00 42.81 332 MET A N 1
ATOM 2415 C CA . MET A 1 332 ? 13.528 7.514 12.939 1.00 42.81 332 MET A CA 1
ATOM 2416 C C . MET A 1 332 ? 12.200 6.834 13.289 1.00 42.81 332 MET A C 1
ATOM 2418 O O . MET A 1 332 ? 11.237 7.491 13.692 1.00 42.81 332 MET A O 1
ATOM 2422 N N . VAL A 1 333 ? 12.158 5.506 13.186 1.00 43.06 333 VAL A N 1
ATOM 2423 C CA . VAL A 1 333 ? 10.990 4.704 13.555 1.00 43.06 333 VAL A CA 1
ATOM 2424 C C . VAL A 1 333 ? 10.772 4.730 15.075 1.00 43.06 333 VAL A C 1
ATOM 2426 O O . VAL A 1 333 ? 9.646 4.951 15.517 1.00 43.06 333 VAL A O 1
ATOM 2429 N N . TYR A 1 334 ? 11.828 4.617 15.889 1.00 43.78 334 TYR A N 1
ATOM 2430 C CA . TYR A 1 334 ? 11.768 4.765 17.350 1.00 43.78 334 TYR A CA 1
ATOM 2431 C C . TYR A 1 334 ? 11.197 6.126 17.772 1.00 43.78 334 TYR A C 1
ATOM 2433 O O . TYR A 1 334 ? 10.318 6.187 18.635 1.00 43.78 334 TYR A O 1
ATOM 2441 N N . TYR A 1 335 ? 11.620 7.211 17.117 1.00 45.41 335 TYR A N 1
ATOM 2442 C CA . TYR A 1 335 ? 11.095 8.552 17.373 1.00 45.41 335 TYR A CA 1
ATOM 2443 C C . TYR A 1 335 ? 9.606 8.671 17.000 1.00 45.41 335 TYR A C 1
ATOM 2445 O O . TYR A 1 335 ? 8.810 9.178 17.789 1.00 45.41 335 TYR A O 1
ATOM 2453 N N . SER A 1 336 ? 9.196 8.109 15.857 1.00 39.84 336 SER A N 1
ATOM 2454 C CA . SER A 1 336 ? 7.784 8.043 15.444 1.00 39.84 336 SER A CA 1
ATOM 2455 C C . SER A 1 336 ? 6.919 7.234 16.431 1.00 39.84 336 SER A C 1
ATOM 2457 O O . SER A 1 336 ? 5.786 7.611 16.733 1.00 39.84 336 SER A O 1
ATOM 2459 N N . PHE A 1 337 ? 7.471 6.169 17.026 1.00 37.44 337 PHE A N 1
ATOM 2460 C CA . PHE A 1 337 ? 6.796 5.348 18.038 1.00 37.44 337 PHE A CA 1
ATOM 2461 C C . PHE A 1 337 ? 6.801 5.933 19.458 1.00 37.44 337 PHE A C 1
ATOM 2463 O O . PHE A 1 337 ? 5.977 5.499 20.277 1.00 37.44 337 PHE A O 1
ATOM 2470 N N . ARG A 1 338 ? 7.670 6.904 19.772 1.00 39.06 338 ARG A N 1
ATOM 2471 C CA . ARG A 1 338 ? 7.637 7.649 21.045 1.00 39.06 338 ARG A CA 1
ATOM 2472 C C . ARG A 1 338 ? 6.318 8.414 21.201 1.00 39.06 338 ARG A C 1
ATOM 2474 O O . ARG A 1 338 ? 5.765 8.440 22.296 1.00 39.06 338 ARG A O 1
ATOM 2481 N N . ASN A 1 339 ? 5.734 8.890 20.099 1.00 41.12 339 ASN A N 1
ATOM 2482 C CA . ASN A 1 339 ? 4.399 9.501 20.109 1.00 41.12 339 ASN A CA 1
ATOM 2483 C C . ASN A 1 339 ? 3.270 8.521 20.487 1.00 41.12 339 ASN A C 1
ATOM 2485 O O . ASN A 1 339 ? 2.237 8.956 20.982 1.00 41.12 339 ASN A O 1
ATOM 2489 N N . LYS A 1 340 ? 3.454 7.199 20.340 1.00 41.22 340 LYS A N 1
ATOM 2490 C CA . LYS A 1 340 ? 2.436 6.198 20.727 1.00 41.22 340 LYS A CA 1
ATOM 2491 C C . LYS A 1 340 ? 2.387 5.952 22.246 1.00 41.22 340 LYS A C 1
ATOM 2493 O O . LYS A 1 340 ? 1.343 5.553 22.747 1.00 41.22 340 LYS A O 1
ATOM 2498 N N . TYR A 1 341 ? 3.478 6.220 22.981 1.00 41.94 341 TYR A N 1
ATOM 2499 C CA . TYR A 1 341 ? 3.488 6.159 24.456 1.00 41.94 341 TYR A CA 1
ATOM 2500 C C . TYR A 1 341 ? 2.617 7.257 25.081 1.00 41.94 341 TYR A C 1
ATOM 2502 O O . TYR A 1 341 ? 1.991 7.018 26.109 1.00 41.94 341 TYR A O 1
ATOM 2510 N N . LYS A 1 342 ? 2.502 8.414 24.414 1.00 43.78 342 LYS A N 1
ATOM 2511 C CA . LYS A 1 342 ? 1.603 9.500 24.832 1.00 43.78 342 LYS A CA 1
ATOM 2512 C C . LYS A 1 342 ? 0.121 9.088 24.757 1.00 43.78 342 LYS A C 1
ATOM 2514 O O . LYS A 1 342 ? -0.645 9.393 25.659 1.00 43.78 342 LYS A O 1
ATOM 2519 N N . MET A 1 343 ? -0.268 8.279 23.762 1.00 46.16 343 MET A N 1
ATOM 2520 C CA . MET A 1 343 ? -1.649 7.773 23.622 1.00 46.16 343 MET A CA 1
ATOM 2521 C C . MET A 1 343 ? -2.037 6.701 24.658 1.00 46.16 343 MET A C 1
ATOM 2523 O O . MET A 1 343 ? -3.215 6.544 24.961 1.00 46.16 343 MET A O 1
ATOM 2527 N N . GLN A 1 344 ? -1.078 5.956 25.225 1.00 53.12 344 GLN A N 1
ATOM 2528 C CA . GLN A 1 344 ? -1.379 4.923 26.230 1.00 53.12 344 GLN A CA 1
ATOM 2529 C C . GLN A 1 344 ? -1.882 5.510 27.555 1.00 53.12 344 GLN A C 1
ATOM 2531 O O . GLN A 1 344 ? -2.709 4.877 28.206 1.00 53.12 344 GLN A O 1
ATOM 2536 N N . GLN A 1 345 ? -1.422 6.705 27.943 1.00 56.50 345 GLN A N 1
ATOM 2537 C CA . GLN A 1 345 ? -1.947 7.376 29.136 1.00 56.50 345 GLN A CA 1
ATOM 2538 C C . GLN A 1 345 ? -3.371 7.904 28.920 1.00 56.50 345 GLN A C 1
ATOM 2540 O O . GLN A 1 345 ? -4.199 7.773 29.814 1.00 56.50 345 GLN A O 1
ATOM 2545 N N . LEU A 1 346 ? -3.698 8.386 27.716 1.00 62.09 346 LEU A N 1
ATOM 2546 C CA . LEU A 1 346 ? -5.060 8.816 27.365 1.00 62.09 346 LEU A CA 1
ATOM 2547 C C . LEU A 1 346 ? -6.062 7.648 27.331 1.00 62.09 346 LEU A C 1
ATOM 2549 O O . LEU A 1 346 ? -7.220 7.811 27.701 1.00 62.09 346 LEU A O 1
ATOM 2553 N N . ASN A 1 347 ? -5.622 6.436 26.984 1.00 65.62 347 ASN A N 1
ATOM 2554 C CA . ASN A 1 347 ? -6.477 5.239 26.992 1.00 65.62 347 ASN A CA 1
ATOM 2555 C C . ASN A 1 347 ? -6.916 4.775 28.396 1.00 65.62 347 ASN A C 1
ATOM 2557 O O . ASN A 1 347 ? -7.697 3.828 28.500 1.00 65.62 347 ASN A O 1
ATOM 2561 N N . LYS A 1 348 ? -6.425 5.405 29.474 1.00 75.88 348 LYS A N 1
ATOM 2562 C CA . LYS A 1 348 ? -6.939 5.171 30.834 1.00 75.88 348 LYS A CA 1
ATOM 2563 C C . LYS A 1 348 ? -8.383 5.642 30.981 1.00 75.88 348 LYS A C 1
ATOM 2565 O O . LYS A 1 348 ? -9.149 5.029 31.724 1.00 75.88 348 LYS A O 1
ATOM 2570 N N . LEU A 1 349 ? -8.754 6.687 30.243 1.00 83.38 349 LEU A N 1
ATOM 2571 C CA . LEU A 1 349 ? -10.139 7.095 30.095 1.00 83.38 349 LEU A CA 1
ATOM 2572 C C . LEU A 1 349 ? -10.831 6.140 29.116 1.00 83.38 349 LEU A C 1
ATOM 2574 O O . LEU A 1 349 ? -10.378 5.950 27.984 1.00 83.38 349 LEU A O 1
ATOM 2578 N N . LEU A 1 350 ? -11.906 5.494 29.565 1.00 82.94 350 LEU A N 1
ATOM 2579 C CA . LEU A 1 350 ? -12.614 4.514 28.745 1.00 82.94 350 LEU A CA 1
ATOM 2580 C C . LEU A 1 350 ? -13.604 5.253 27.857 1.00 82.94 350 LEU A C 1
ATOM 2582 O O . LEU A 1 350 ? -14.362 6.081 28.341 1.00 82.94 350 LEU A O 1
ATOM 2586 N N . ASN A 1 351 ? -13.661 4.903 26.576 1.00 80.88 351 ASN A N 1
ATOM 2587 C CA . ASN A 1 351 ? -14.714 5.409 25.702 1.00 80.88 351 ASN A CA 1
ATOM 2588 C C . ASN A 1 351 ? -16.108 4.898 26.128 1.00 80.88 351 ASN A C 1
ATOM 2590 O O . ASN A 1 351 ? -16.248 3.972 26.939 1.00 80.88 351 ASN A O 1
ATOM 2594 N N . TYR A 1 352 ? -17.146 5.482 25.524 1.00 79.56 352 TYR A N 1
ATOM 2595 C CA . TYR A 1 352 ? -18.544 5.169 25.810 1.00 79.56 352 TYR A CA 1
ATOM 2596 C C . TYR A 1 352 ? -18.861 3.667 25.759 1.00 79.56 352 TYR A C 1
ATOM 2598 O O . TYR A 1 352 ? -19.475 3.128 26.682 1.00 79.56 352 TYR A O 1
ATOM 2606 N N . SER A 1 353 ? -18.462 2.973 24.687 1.00 76.31 353 SER A N 1
ATOM 2607 C CA . SER A 1 353 ? -18.807 1.560 24.489 1.00 76.31 353 SER A CA 1
ATOM 2608 C C . SER A 1 353 ? -18.143 0.668 25.535 1.00 76.31 353 SER A C 1
ATOM 2610 O O . SER A 1 353 ? -18.801 -0.214 26.095 1.00 76.31 353 SER A O 1
ATOM 2612 N N . ASN A 1 354 ? -16.882 0.944 25.866 1.00 80.69 354 ASN A N 1
ATOM 2613 C CA . ASN A 1 354 ? -16.122 0.185 26.848 1.00 80.69 354 ASN A CA 1
ATOM 2614 C C . ASN A 1 354 ? -16.691 0.369 28.257 1.00 80.69 354 ASN A C 1
ATOM 2616 O O . ASN A 1 354 ? -17.004 -0.628 28.911 1.00 80.69 354 ASN A O 1
ATOM 2620 N N . ILE A 1 355 ? -16.905 1.609 28.713 1.00 83.25 355 ILE A N 1
ATOM 2621 C CA . ILE A 1 355 ? -17.439 1.842 30.063 1.00 83.25 355 ILE A CA 1
ATOM 2622 C C . ILE A 1 355 ? -18.876 1.333 30.210 1.00 83.25 355 ILE A C 1
ATOM 2624 O O . ILE A 1 355 ? -19.229 0.745 31.235 1.00 83.25 355 ILE A O 1
ATOM 2628 N N . TYR A 1 356 ? -19.693 1.482 29.165 1.00 82.69 356 TYR A N 1
ATOM 2629 C CA . TYR A 1 356 ? -21.052 0.957 29.153 1.00 82.69 356 TYR A CA 1
ATOM 2630 C C . TYR A 1 356 ? -21.057 -0.574 29.222 1.00 82.69 356 TYR A C 1
ATOM 2632 O O . TYR A 1 356 ? -21.770 -1.146 30.046 1.00 82.69 356 TYR A O 1
ATOM 2640 N N . SER A 1 357 ? -20.225 -1.247 28.420 1.00 83.38 357 SER A N 1
ATOM 2641 C CA . SER A 1 357 ? -20.107 -2.710 28.449 1.00 83.38 357 SER A CA 1
ATOM 2642 C C . SER A 1 357 ? -19.632 -3.236 29.808 1.00 83.38 357 SER A C 1
ATOM 2644 O O . SER A 1 357 ? -20.164 -4.234 30.296 1.00 83.38 357 SER A O 1
ATOM 2646 N N . LEU A 1 358 ? -18.713 -2.522 30.464 1.00 85.31 358 LEU A N 1
ATOM 2647 C CA . LEU A 1 358 ? -18.203 -2.876 31.785 1.00 85.31 358 LEU A CA 1
ATOM 2648 C C . LEU A 1 358 ? -19.269 -2.705 32.877 1.00 85.31 358 LEU A C 1
ATOM 2650 O O . LEU A 1 358 ? -19.378 -3.530 33.785 1.00 85.31 358 LEU A O 1
ATOM 2654 N N . TRP A 1 359 ? -20.106 -1.671 32.775 1.00 89.75 359 TRP A N 1
ATOM 2655 C CA . TRP A 1 359 ? -21.261 -1.516 33.660 1.00 89.75 359 TRP A CA 1
ATOM 2656 C C . TRP A 1 359 ? -22.290 -2.636 33.457 1.00 89.75 359 TRP A C 1
ATOM 2658 O O . TRP A 1 359 ? -22.785 -3.209 34.433 1.00 89.75 359 TRP A O 1
ATOM 2668 N N . LEU A 1 360 ? -22.566 -3.011 32.200 1.00 86.69 360 LEU A N 1
ATOM 2669 C CA . LEU A 1 360 ? -23.436 -4.147 31.882 1.00 86.69 360 LEU A CA 1
ATOM 2670 C C . LEU A 1 360 ? -22.892 -5.454 32.478 1.00 86.69 360 LEU A C 1
ATOM 2672 O O . LEU A 1 360 ? -23.664 -6.210 33.070 1.00 86.69 360 LEU A O 1
ATOM 2676 N N . SER A 1 361 ? -21.583 -5.707 32.372 1.00 89.50 361 SER A N 1
ATOM 2677 C CA . SER A 1 361 ? -20.961 -6.923 32.912 1.00 89.50 361 SER A CA 1
ATOM 2678 C C . SER A 1 361 ? -20.919 -6.957 34.442 1.00 89.50 361 SER A C 1
ATOM 2680 O O . SER A 1 361 ? -20.866 -8.036 35.021 1.00 89.50 361 SER A O 1
ATOM 2682 N N . ARG A 1 362 ? -20.977 -5.796 35.110 1.00 90.19 362 ARG A N 1
ATOM 2683 C CA . ARG A 1 362 ? -21.069 -5.674 36.578 1.00 90.19 362 ARG A CA 1
ATOM 2684 C C . ARG A 1 362 ? -22.511 -5.695 37.108 1.00 90.19 362 ARG A C 1
ATOM 2686 O O . ARG A 1 362 ? -22.757 -5.323 38.250 1.00 90.19 362 ARG A O 1
ATOM 2693 N N . GLY A 1 363 ? -23.475 -6.129 36.295 1.00 87.50 363 GLY A N 1
ATOM 2694 C CA . GLY A 1 363 ? -24.849 -6.370 36.743 1.00 87.50 363 GLY A CA 1
ATOM 2695 C C . GLY A 1 363 ? -25.761 -5.140 36.746 1.00 87.50 363 GLY A C 1
ATOM 2696 O O . GLY A 1 363 ? -26.853 -5.214 37.300 1.00 87.50 363 GLY A O 1
ATOM 2697 N N . LYS A 1 364 ? -25.358 -4.031 36.105 1.00 90.56 364 LYS A N 1
ATOM 2698 C CA . LYS A 1 364 ? -26.164 -2.797 35.965 1.00 90.56 364 LYS A CA 1
ATOM 2699 C C . LYS A 1 364 ? -26.602 -2.161 37.290 1.00 90.56 364 LYS A C 1
ATOM 2701 O O . LYS A 1 364 ? -27.648 -1.517 37.362 1.00 90.56 364 LYS A O 1
ATOM 2706 N N . THR A 1 365 ? -25.823 -2.353 38.347 1.00 93.06 365 THR A N 1
ATOM 2707 C CA . THR A 1 365 ? -26.159 -1.848 39.680 1.00 93.06 365 THR A CA 1
ATOM 2708 C C . THR A 1 365 ? -25.816 -0.367 39.821 1.00 93.06 365 THR A C 1
ATOM 2710 O O . THR A 1 365 ? -25.025 0.192 39.047 1.00 93.06 365 THR A O 1
ATOM 2713 N N . LYS A 1 366 ? -26.421 0.279 40.825 1.00 90.69 366 LYS A N 1
ATOM 2714 C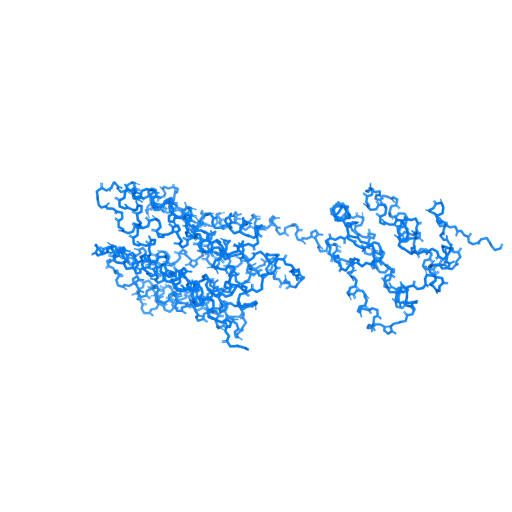 CA . LYS A 1 366 ? -26.101 1.661 41.193 1.00 90.69 366 LYS A CA 1
ATOM 2715 C C . LYS A 1 366 ? -24.651 1.742 41.665 1.00 90.69 366 LYS A C 1
ATOM 2717 O O . LYS A 1 366 ? -23.908 2.598 41.204 1.00 90.69 366 LYS A O 1
ATOM 2722 N N . GLU A 1 367 ? -24.233 0.805 42.504 1.00 91.00 367 GLU A N 1
ATOM 2723 C CA . GLU A 1 367 ? -22.890 0.714 43.075 1.00 91.00 367 GLU A CA 1
ATOM 2724 C C . GLU A 1 367 ? -21.833 0.632 41.967 1.00 91.00 367 GLU A C 1
ATOM 2726 O O . GLU A 1 367 ? -20.899 1.431 41.949 1.00 91.00 367 GLU A O 1
ATOM 2731 N N . ALA A 1 368 ? -22.043 -0.234 40.967 1.00 91.19 368 ALA A N 1
ATOM 2732 C CA . ALA A 1 368 ? -21.146 -0.343 39.820 1.00 91.19 368 ALA A CA 1
ATOM 2733 C C . ALA A 1 368 ? -21.101 0.947 38.985 1.00 91.19 368 ALA A C 1
ATOM 2735 O O . ALA A 1 368 ? -20.042 1.307 38.477 1.00 91.19 368 ALA A O 1
ATOM 2736 N N . ALA A 1 369 ? -22.226 1.655 38.835 1.00 91.12 369 ALA A N 1
ATOM 2737 C CA . ALA A 1 369 ? -22.245 2.929 38.120 1.00 91.12 369 ALA A CA 1
ATOM 2738 C C . ALA A 1 369 ? -21.405 3.998 38.840 1.00 91.12 369 ALA A C 1
ATOM 2740 O O . ALA A 1 369 ? -20.625 4.699 38.197 1.00 91.12 369 ALA A O 1
ATOM 2741 N N . PHE A 1 370 ? -21.514 4.078 40.170 1.00 91.44 370 PHE A N 1
ATOM 2742 C CA . PHE A 1 370 ? -20.702 4.983 40.986 1.00 91.44 370 PHE A CA 1
ATOM 2743 C C . PHE A 1 370 ? -19.214 4.633 40.931 1.00 91.44 370 PHE A C 1
ATOM 2745 O O . PHE A 1 370 ? -18.394 5.521 40.702 1.00 91.44 370 PHE A O 1
ATOM 2752 N N . GLU A 1 371 ? -18.861 3.358 41.102 1.00 91.62 371 GLU A N 1
ATOM 2753 C CA . GLU A 1 371 ? -17.469 2.899 41.022 1.00 91.62 371 GLU A CA 1
ATOM 2754 C C . GLU A 1 371 ? -16.827 3.245 39.677 1.00 91.62 371 GLU A C 1
ATOM 2756 O O . GLU A 1 371 ? -15.719 3.778 39.640 1.00 91.62 371 GLU A O 1
ATOM 2761 N N . LEU A 1 372 ? -17.529 2.985 38.571 1.00 91.50 372 LEU A N 1
ATOM 2762 C CA . LEU A 1 372 ? -17.014 3.240 37.227 1.00 91.50 372 LEU A CA 1
ATOM 2763 C C . LEU A 1 372 ? -16.883 4.734 36.924 1.00 91.50 372 LEU A C 1
ATOM 2765 O O . LEU A 1 372 ? -15.908 5.138 36.294 1.00 91.50 372 LEU A O 1
ATOM 2769 N N . THR A 1 373 ? -17.813 5.566 37.397 1.00 93.12 373 THR A N 1
ATOM 2770 C CA . THR A 1 373 ? -17.684 7.025 37.277 1.00 93.12 373 THR A CA 1
ATOM 2771 C C . THR A 1 373 ? -16.507 7.558 38.092 1.00 93.12 373 THR A C 1
ATOM 2773 O O . THR A 1 373 ? -15.756 8.397 37.600 1.00 93.12 373 THR A O 1
ATOM 2776 N N . VAL A 1 374 ? -16.286 7.050 39.309 1.00 92.19 374 VAL A N 1
ATOM 2777 C CA . VAL A 1 374 ? -15.095 7.411 40.098 1.00 92.19 374 VAL A CA 1
ATOM 2778 C C . VAL A 1 374 ? -13.818 6.963 39.384 1.00 92.19 374 VAL A C 1
ATOM 2780 O O . VAL A 1 374 ? -12.879 7.745 39.294 1.00 92.19 374 VAL A O 1
ATOM 2783 N N . GLN A 1 375 ? -13.807 5.767 38.791 1.00 92.06 375 GLN A N 1
ATOM 2784 C CA . GLN A 1 375 ? -12.669 5.276 38.012 1.00 92.06 375 GLN A CA 1
ATOM 2785 C C . GLN A 1 375 ? -12.334 6.185 36.815 1.00 92.06 375 GLN A C 1
ATOM 2787 O O . GLN A 1 375 ? -11.158 6.403 36.535 1.00 92.06 375 GLN A O 1
ATOM 2792 N N . GLN A 1 376 ? -13.334 6.734 36.113 1.00 92.00 376 GLN A N 1
ATOM 2793 C CA . GLN A 1 376 ? -13.083 7.710 35.042 1.00 92.00 376 GLN A CA 1
ATOM 2794 C C . GLN A 1 376 ? -12.486 9.016 35.569 1.00 92.00 376 GLN A C 1
ATOM 2796 O O . GLN A 1 376 ? -11.583 9.563 34.943 1.00 92.00 376 GLN A O 1
ATOM 2801 N N . LEU A 1 377 ? -12.958 9.507 36.720 1.00 93.38 377 LEU A N 1
ATOM 2802 C CA . LEU A 1 377 ? -12.393 10.700 37.355 1.00 93.38 377 LEU A CA 1
ATOM 2803 C C . LEU A 1 377 ? -10.938 10.483 37.785 1.00 93.38 377 LEU A C 1
ATOM 2805 O O . LEU A 1 377 ? -10.120 11.379 37.611 1.00 93.38 377 LEU A O 1
ATOM 2809 N N . ASP A 1 378 ? -10.608 9.300 38.303 1.00 92.56 378 ASP A N 1
ATOM 2810 C CA . ASP A 1 378 ? -9.235 8.949 38.681 1.00 92.56 378 ASP A CA 1
ATOM 2811 C C . ASP A 1 378 ? -8.320 8.878 37.443 1.00 92.56 378 ASP A C 1
ATOM 2813 O O . ASP A 1 378 ? -7.203 9.393 37.462 1.00 92.56 378 ASP A O 1
ATOM 2817 N N . ALA A 1 379 ? -8.811 8.315 36.333 1.00 90.12 379 ALA A N 1
ATOM 2818 C CA . ALA A 1 379 ? -8.088 8.316 35.062 1.00 90.12 379 ALA A CA 1
ATOM 2819 C C . ALA A 1 379 ? -7.877 9.736 34.508 1.00 90.12 379 ALA A C 1
ATOM 2821 O O . ALA A 1 379 ? -6.799 10.043 33.998 1.00 90.12 379 ALA A O 1
ATOM 2822 N N . LEU A 1 380 ? -8.885 10.607 34.620 1.00 92.94 380 LEU A N 1
ATOM 2823 C CA . LEU A 1 380 ? -8.784 12.003 34.202 1.00 92.94 380 LEU A CA 1
ATOM 2824 C C . LEU A 1 380 ? -7.798 12.797 35.072 1.00 92.94 380 LEU A C 1
ATOM 2826 O O . LEU A 1 380 ? -7.039 13.599 34.529 1.00 92.94 380 LEU A O 1
ATOM 2830 N N . GLU A 1 381 ? -7.781 12.574 36.391 1.00 93.62 381 GLU A N 1
ATOM 2831 C CA . GLU A 1 381 ? -6.805 13.198 37.300 1.00 93.62 381 GLU A CA 1
ATOM 2832 C C . GLU A 1 381 ? -5.382 12.836 36.869 1.00 93.62 381 GLU A C 1
ATOM 2834 O O . GLU A 1 381 ? -4.566 13.727 36.654 1.00 93.62 381 GLU A O 1
ATOM 2839 N N . GLU A 1 382 ? -5.114 11.554 36.607 1.00 90.25 382 GLU A N 1
ATOM 2840 C CA . GLU A 1 382 ? -3.789 11.101 36.176 1.00 90.25 382 GLU A CA 1
ATOM 2841 C C . GLU A 1 382 ? -3.365 11.683 34.812 1.00 90.25 382 GLU A C 1
ATOM 2843 O O . GLU A 1 382 ? -2.211 12.075 34.629 1.00 90.25 382 GLU A O 1
ATOM 2848 N N . ILE A 1 383 ? -4.295 11.781 33.853 1.00 88.75 383 ILE A N 1
ATOM 2849 C CA . ILE A 1 383 ? -4.049 12.442 32.559 1.00 88.75 383 ILE A CA 1
ATOM 2850 C C . ILE A 1 383 ? -3.714 13.923 32.770 1.00 88.75 383 ILE A C 1
ATOM 2852 O O . ILE A 1 383 ? -2.810 14.448 32.121 1.00 88.75 383 ILE A O 1
ATOM 2856 N N . THR A 1 384 ? -4.426 14.586 33.682 1.00 90.94 384 THR A N 1
ATOM 2857 C CA . THR A 1 384 ? -4.257 16.014 33.976 1.00 90.94 384 THR A CA 1
ATOM 2858 C C . THR A 1 384 ? -2.952 16.284 34.731 1.00 90.94 384 THR A C 1
ATOM 2860 O O . THR A 1 384 ? -2.311 17.307 34.505 1.00 90.94 384 THR A O 1
ATOM 2863 N N . GLU A 1 385 ? -2.492 15.374 35.589 1.00 89.69 385 GLU A N 1
ATOM 2864 C CA . GLU A 1 385 ? -1.216 15.491 36.312 1.00 89.69 385 GLU A CA 1
ATOM 2865 C C . GLU A 1 385 ? 0.018 15.308 35.412 1.00 89.69 385 GLU A C 1
ATOM 2867 O O . GLU A 1 385 ? 1.107 15.758 35.765 1.00 89.69 385 GLU A O 1
ATOM 2872 N N . ASN A 1 386 ? -0.129 14.735 34.217 1.00 86.50 386 ASN A N 1
ATOM 2873 C CA . ASN A 1 386 ? 0.969 14.563 33.269 1.00 86.50 386 ASN A CA 1
ATOM 2874 C C . ASN A 1 386 ? 1.001 15.678 32.204 1.00 86.50 386 ASN A C 1
ATOM 2876 O O . ASN A 1 386 ? 0.061 15.818 31.430 1.00 86.50 386 ASN A O 1
ATOM 2880 N N . ASP A 1 387 ? 2.106 16.428 32.109 1.00 80.25 387 ASP A N 1
ATOM 2881 C CA . ASP A 1 387 ? 2.238 17.579 31.191 1.00 80.25 387 ASP A CA 1
ATOM 2882 C C . ASP A 1 387 ? 1.983 17.225 29.715 1.00 80.25 387 ASP A C 1
ATOM 2884 O O . ASP A 1 387 ? 1.303 17.956 28.994 1.00 80.25 387 ASP A O 1
ATOM 2888 N N . ASP A 1 388 ? 2.518 16.090 29.260 1.00 76.56 388 ASP A N 1
ATOM 2889 C CA . ASP A 1 388 ? 2.389 15.640 27.873 1.00 76.56 388 ASP A CA 1
ATOM 2890 C C . ASP A 1 388 ? 0.952 15.197 27.554 1.00 76.56 388 ASP A C 1
ATOM 2892 O O . ASP A 1 388 ? 0.431 15.511 26.481 1.00 76.56 388 ASP A O 1
ATOM 2896 N N . SER A 1 389 ? 0.320 14.467 28.475 1.00 81.69 389 SER A N 1
ATOM 2897 C CA . SER A 1 389 ? -1.052 13.972 28.321 1.00 81.69 389 SER A CA 1
ATOM 2898 C C . SER A 1 389 ? -2.079 15.097 28.453 1.00 81.69 389 SER A C 1
ATOM 2900 O O . SER A 1 389 ? -3.069 15.102 27.722 1.00 81.69 389 SER A O 1
ATOM 2902 N N . TRP A 1 390 ? -1.812 16.087 29.306 1.00 86.00 390 TRP A N 1
ATOM 2903 C CA . TRP A 1 390 ? -2.604 17.306 29.441 1.00 86.00 390 TRP A CA 1
ATOM 2904 C C . TRP A 1 390 ? -2.643 18.110 28.139 1.00 86.00 390 TRP A C 1
ATOM 2906 O O . TRP A 1 390 ? -3.719 18.419 27.631 1.00 86.00 390 TRP A O 1
ATOM 2916 N N . MET A 1 391 ? -1.477 18.394 27.551 1.00 81.38 391 MET A N 1
ATOM 2917 C CA . MET A 1 391 ? -1.397 19.142 26.290 1.00 81.38 391 MET A CA 1
ATOM 2918 C C . MET A 1 391 ? -2.144 18.440 25.153 1.00 81.38 391 MET A C 1
ATOM 2920 O O . MET A 1 391 ? -2.782 19.090 24.325 1.00 81.38 391 MET A O 1
ATOM 2924 N N . GLU A 1 392 ? -2.088 17.110 25.115 1.00 77.69 392 GLU A N 1
ATOM 2925 C CA . GLU A 1 392 ? -2.806 16.317 24.122 1.00 77.69 392 GLU A CA 1
ATOM 2926 C C . GLU A 1 392 ? -4.320 16.279 24.389 1.00 77.69 392 GLU A C 1
ATOM 2928 O O . GLU A 1 392 ? -5.098 16.387 23.442 1.00 77.69 392 GLU A O 1
ATOM 2933 N N . LEU A 1 393 ? -4.751 16.210 25.655 1.00 82.62 393 LEU A N 1
ATOM 2934 C CA . LEU A 1 393 ? -6.161 16.318 26.045 1.00 82.62 393 LEU A CA 1
ATOM 2935 C C . LEU A 1 393 ? -6.757 17.667 25.612 1.00 82.62 393 LEU A C 1
ATOM 2937 O O . LEU A 1 393 ? -7.822 17.684 24.997 1.00 82.62 393 LEU A O 1
ATOM 2941 N N . VAL A 1 394 ? -6.050 18.776 25.858 1.00 83.00 394 VAL A N 1
ATOM 2942 C CA . VAL A 1 394 ? -6.445 20.125 25.406 1.00 83.00 394 VAL A CA 1
ATOM 2943 C C . VAL A 1 394 ? -6.491 20.200 23.873 1.00 83.00 394 VAL A C 1
ATOM 2945 O O . VAL A 1 394 ? -7.403 20.780 23.286 1.00 83.00 394 VAL A O 1
ATOM 2948 N N . ARG A 1 395 ? -5.531 19.567 23.184 1.00 77.75 395 ARG A N 1
ATOM 2949 C CA . ARG A 1 395 ? -5.511 19.509 21.713 1.00 77.75 395 ARG A CA 1
ATOM 2950 C C . ARG A 1 395 ? -6.711 18.740 21.147 1.00 77.75 395 ARG A C 1
ATOM 2952 O O . ARG A 1 395 ? -7.237 19.121 20.102 1.00 77.75 395 ARG A O 1
ATOM 2959 N N . ILE A 1 396 ? -7.109 17.645 21.793 1.00 74.12 396 ILE A N 1
ATOM 2960 C CA . ILE A 1 396 ? -8.239 16.799 21.384 1.00 74.12 396 ILE A CA 1
ATOM 2961 C C . ILE A 1 396 ? -9.577 17.468 21.730 1.00 74.12 396 ILE A C 1
ATOM 2963 O O . ILE A 1 396 ? -10.494 17.440 20.910 1.00 74.12 396 ILE A O 1
ATOM 2967 N N . SER A 1 397 ? -9.700 18.111 22.896 1.00 73.88 397 SER A N 1
ATOM 2968 C CA . SER A 1 397 ? -10.921 18.833 23.287 1.00 73.88 397 SER A CA 1
ATOM 2969 C C . SER A 1 397 ? -11.222 19.997 22.340 1.00 73.88 397 SER A C 1
ATOM 2971 O O . SER A 1 397 ? -12.373 20.186 21.947 1.00 73.88 397 SER A O 1
ATOM 2973 N N . ALA A 1 398 ? -10.187 20.697 21.865 1.00 66.62 398 ALA A N 1
ATOM 2974 C CA . ALA A 1 398 ? -10.313 21.755 20.864 1.00 66.62 398 ALA A CA 1
ATOM 2975 C C . ALA A 1 398 ? -10.877 21.263 19.514 1.00 66.62 398 ALA A C 1
ATOM 2977 O O . ALA A 1 398 ? -11.401 22.063 18.739 1.00 66.62 398 ALA A O 1
ATOM 2978 N N . ALA A 1 399 ? -10.801 19.958 19.223 1.00 59.59 399 ALA A N 1
ATOM 2979 C CA . ALA A 1 399 ? -11.399 19.357 18.030 1.00 59.59 399 ALA A CA 1
ATOM 2980 C C . ALA A 1 399 ? -12.875 18.932 18.224 1.00 59.59 399 ALA A C 1
ATOM 2982 O O . ALA A 1 399 ? -13.561 18.665 17.239 1.00 59.59 399 ALA A O 1
ATOM 2983 N N . GLY A 1 400 ? -13.368 18.859 19.469 1.00 53.31 400 GLY A N 1
ATOM 2984 C CA . GLY A 1 400 ? -14.459 17.958 19.867 1.00 53.31 400 GLY A CA 1
ATOM 2985 C C . GLY A 1 400 ? -15.870 18.523 20.088 1.00 53.31 400 GLY A C 1
ATOM 2986 O O . GLY A 1 400 ? -16.744 17.738 20.423 1.00 53.31 400 GLY A O 1
ATOM 2987 N N . ARG A 1 401 ? -16.164 19.818 19.881 1.00 49.06 401 ARG A N 1
ATOM 2988 C CA . ARG A 1 401 ? -17.540 20.370 20.057 1.00 49.06 401 ARG A CA 1
ATOM 2989 C C . ARG A 1 401 ? -18.340 20.609 18.765 1.00 49.06 401 ARG A C 1
ATOM 2991 O O . ARG A 1 401 ? -19.371 21.273 18.792 1.00 49.06 401 ARG A O 1
ATOM 2998 N N . ILE A 1 402 ? -17.881 20.111 17.615 1.00 43.12 402 ILE A N 1
ATOM 2999 C CA . ILE A 1 402 ? -18.519 20.393 16.308 1.00 43.12 402 ILE A CA 1
ATOM 3000 C C . ILE A 1 402 ? -19.588 19.336 15.938 1.00 43.12 402 ILE A C 1
ATOM 3002 O O . ILE A 1 402 ? -20.387 19.547 15.026 1.00 43.12 402 ILE A O 1
ATOM 3006 N N . HIS A 1 403 ? -19.669 18.218 16.670 1.00 40.00 403 HIS A N 1
ATOM 3007 C CA . HIS A 1 403 ? -20.648 17.148 16.448 1.00 40.00 403 HIS A CA 1
ATOM 3008 C C . HIS A 1 403 ? -21.441 16.853 17.731 1.00 40.00 403 HIS A C 1
ATOM 3010 O O . HIS A 1 403 ? -20.883 16.942 18.816 1.00 40.00 403 HIS A O 1
ATOM 3016 N N . ASP A 1 404 ? -22.745 16.584 17.577 1.00 42.50 404 ASP A N 1
ATOM 3017 C CA . ASP A 1 404 ? -23.782 16.442 18.617 1.00 42.50 404 ASP A CA 1
ATOM 3018 C C . ASP A 1 404 ? -23.271 16.133 20.039 1.00 42.50 404 ASP A C 1
ATOM 3020 O O . ASP A 1 404 ? -22.802 15.030 20.320 1.00 42.50 404 ASP A O 1
ATOM 3024 N N . ALA A 1 405 ? -23.497 17.072 20.967 1.00 43.47 405 ALA A N 1
ATOM 3025 C CA . ALA A 1 405 ? -23.153 16.992 22.397 1.00 43.47 405 ALA A CA 1
ATOM 3026 C C . ALA A 1 405 ? -23.816 15.825 23.164 1.00 43.47 405 ALA A C 1
ATOM 3028 O O . ALA A 1 405 ? -23.672 15.700 24.375 1.00 43.47 405 ALA A O 1
ATOM 3029 N N . TRP A 1 406 ? -24.607 14.993 22.484 1.00 46.09 406 TRP A N 1
ATOM 3030 C CA . TRP A 1 406 ? -25.341 13.885 23.088 1.00 46.09 406 TRP A CA 1
ATOM 3031 C C . TRP A 1 406 ? -24.660 12.527 22.908 1.00 46.09 406 TRP A C 1
ATOM 3033 O O . TRP A 1 406 ? -25.052 11.568 23.579 1.00 46.09 406 TRP A O 1
ATOM 3043 N N . LEU A 1 407 ? -23.657 12.413 22.031 1.00 47.88 407 LEU A N 1
ATOM 3044 C CA . LEU A 1 407 ? -23.014 11.137 21.714 1.00 47.88 407 LEU A CA 1
ATOM 3045 C C . LEU A 1 407 ? -21.559 11.330 21.258 1.00 47.88 407 LEU A C 1
ATOM 3047 O O . LEU A 1 407 ? -21.225 11.048 20.107 1.00 47.88 407 LEU A O 1
ATOM 3051 N N . ALA A 1 408 ? -20.653 11.698 22.164 1.00 46.78 408 ALA A N 1
ATOM 3052 C CA . ALA A 1 408 ? -19.232 11.435 21.946 1.00 46.78 408 ALA A CA 1
ATOM 3053 C C . ALA A 1 408 ? -18.942 9.934 22.068 1.00 46.78 408 ALA A C 1
ATOM 3055 O O . ALA A 1 408 ? -18.485 9.405 23.086 1.00 46.78 408 ALA A O 1
ATOM 3056 N N . LEU A 1 409 ? -19.251 9.218 20.993 1.00 50.72 409 LEU A N 1
ATOM 3057 C CA . LEU A 1 409 ? -18.892 7.814 20.826 1.00 50.72 409 LEU A CA 1
ATOM 3058 C C . LEU A 1 409 ? -17.385 7.644 20.553 1.00 50.72 409 LEU A C 1
ATOM 3060 O O . LEU A 1 409 ? -16.858 6.546 20.735 1.00 50.72 409 LEU A O 1
ATOM 3064 N N . ASP A 1 410 ? -16.691 8.732 20.197 1.00 52.00 410 ASP A N 1
ATOM 3065 C CA . ASP A 1 410 ? -15.415 8.701 19.479 1.00 52.00 410 ASP A CA 1
ATOM 3066 C C . ASP A 1 410 ? -14.229 9.284 20.276 1.00 52.00 410 ASP A C 1
ATOM 3068 O O . ASP A 1 410 ? -13.390 10.003 19.737 1.00 52.00 410 ASP A O 1
ATOM 3072 N N . TRP A 1 411 ? -14.086 8.943 21.562 1.00 54.97 411 TRP A N 1
ATOM 3073 C CA . TRP A 1 411 ? -12.781 9.066 22.240 1.00 54.97 411 TRP A CA 1
ATOM 3074 C C . TRP A 1 411 ? -11.763 8.129 21.553 1.00 54.97 411 TRP A C 1
ATOM 3076 O O . TRP A 1 411 ? -12.077 6.939 21.397 1.00 54.97 411 TRP A O 1
ATOM 3086 N N . PRO A 1 412 ? -10.551 8.581 21.147 1.00 53.00 412 PRO A N 1
ATOM 3087 C CA . PRO A 1 412 ? -9.862 9.836 21.495 1.00 53.00 412 PRO A CA 1
ATOM 3088 C C . PRO A 1 412 ? -9.870 10.934 20.400 1.00 53.00 412 PRO A C 1
ATOM 3090 O O . PRO A 1 412 ? -8.985 11.785 20.388 1.00 53.00 412 PRO A O 1
ATOM 3093 N N . GLU A 1 413 ? -10.793 10.915 19.436 1.00 50.47 413 GLU A N 1
ATOM 3094 C CA . GLU A 1 413 ? -10.884 11.946 18.379 1.00 50.47 413 GLU A CA 1
ATOM 3095 C C . GLU A 1 413 ? -11.640 13.211 18.819 1.00 50.47 413 GLU A C 1
ATOM 3097 O O . GLU A 1 413 ? -11.519 14.254 18.177 1.00 50.47 413 GLU A O 1
ATOM 3102 N N . GLY A 1 414 ? -12.330 13.137 19.958 1.00 63.34 414 GLY A N 1
ATOM 3103 C CA . GLY A 1 414 ? -12.860 14.262 20.724 1.00 63.34 414 GLY A CA 1
ATOM 3104 C C . GLY A 1 414 ? -12.998 13.879 22.201 1.00 63.34 414 GLY A C 1
ATOM 3105 O O . GLY A 1 414 ? -13.175 12.703 22.526 1.00 63.34 414 GLY A O 1
ATOM 3106 N N . PHE A 1 415 ? -12.880 14.861 23.097 1.00 73.75 415 PHE A N 1
ATOM 3107 C CA . PHE A 1 415 ? -13.184 14.697 24.520 1.00 73.75 415 PHE A CA 1
ATOM 3108 C C . PHE A 1 415 ? -14.585 15.229 24.809 1.00 73.75 415 PHE A C 1
ATOM 3110 O O . PHE A 1 415 ? -14.909 16.337 24.392 1.00 73.75 415 PHE A O 1
ATOM 3117 N N . ASP A 1 416 ? -15.363 14.456 25.558 1.00 78.50 416 ASP A N 1
ATOM 3118 C CA . ASP A 1 416 ? -16.671 14.841 26.079 1.00 78.50 416 ASP A CA 1
ATOM 3119 C C . ASP A 1 416 ? -16.753 14.370 27.527 1.00 78.50 416 ASP A C 1
ATOM 3121 O O . ASP A 1 416 ? -16.561 13.188 27.846 1.00 78.50 416 ASP A O 1
ATOM 3125 N N . GLU A 1 417 ? -17.026 15.313 28.413 1.00 83.06 417 GLU A N 1
ATOM 3126 C CA . GLU A 1 417 ? -17.185 15.094 29.839 1.00 83.06 417 GLU A CA 1
ATOM 3127 C C . GLU A 1 417 ? -18.270 14.067 30.195 1.00 83.06 417 GLU A C 1
ATOM 3129 O O . GLU A 1 417 ? -18.213 13.454 31.267 1.00 83.06 417 GLU A O 1
ATOM 3134 N N . LEU A 1 418 ? -19.254 13.829 29.323 1.00 83.62 418 LEU A N 1
ATOM 3135 C CA . LEU A 1 418 ? -20.332 12.878 29.573 1.00 83.62 418 LEU A CA 1
ATOM 3136 C C . LEU A 1 418 ? -19.807 11.450 29.650 1.00 83.62 418 LEU A C 1
ATOM 3138 O O . LEU A 1 418 ? -20.380 10.646 30.391 1.00 83.62 418 LEU A O 1
ATOM 3142 N N . VAL A 1 419 ? -18.683 11.147 28.986 1.00 83.38 419 VAL A N 1
ATOM 3143 C CA . VAL A 1 419 ? -17.972 9.861 29.094 1.00 83.38 419 VAL A CA 1
ATOM 3144 C C . VAL A 1 419 ? -17.659 9.516 30.557 1.00 83.38 419 VAL A C 1
ATOM 3146 O O . VAL A 1 419 ? -17.743 8.349 30.949 1.00 83.38 419 VAL A O 1
ATOM 3149 N N . LEU A 1 420 ? -17.414 10.527 31.397 1.00 88.62 420 LEU A N 1
ATOM 3150 C CA . LEU A 1 420 ? -17.131 10.362 32.825 1.00 88.62 420 LEU A CA 1
ATOM 3151 C C . LEU A 1 420 ? -18.339 9.818 33.605 1.00 88.62 420 LEU A C 1
ATOM 3153 O O . LEU A 1 420 ? -18.174 9.101 34.593 1.00 88.62 420 LEU A O 1
ATOM 3157 N N . CYS A 1 421 ? -19.563 10.125 33.166 1.00 89.06 421 CYS A N 1
ATOM 3158 C CA . CYS A 1 421 ? -20.798 9.836 33.902 1.00 89.06 421 CYS A CA 1
ATOM 3159 C C . CYS A 1 421 ? -21.785 8.902 33.177 1.00 89.06 421 CYS A C 1
ATOM 3161 O O . CYS A 1 421 ? -22.889 8.677 33.680 1.00 89.06 421 CYS A O 1
ATOM 3163 N N . VAL A 1 422 ? -21.384 8.284 32.055 1.00 89.38 422 VAL A N 1
ATOM 3164 C CA . VAL A 1 422 ? -22.234 7.382 31.245 1.00 89.38 422 VAL A CA 1
ATOM 3165 C C . VAL A 1 422 ? -22.991 6.335 32.076 1.00 89.38 422 VAL A C 1
ATOM 3167 O O . VAL A 1 422 ? -24.207 6.220 31.888 1.00 89.38 422 VAL A O 1
ATOM 3170 N N . PRO A 1 423 ? -22.359 5.575 32.997 1.00 89.88 423 PRO A N 1
ATOM 3171 C CA . PRO A 1 423 ? -23.073 4.563 33.775 1.00 89.88 423 PRO A CA 1
ATOM 3172 C C . PRO A 1 423 ? -24.187 5.155 34.649 1.00 89.88 423 PRO A C 1
ATOM 3174 O O . PRO A 1 423 ? -25.275 4.585 34.725 1.00 89.88 423 PRO A O 1
ATOM 3177 N N . LEU A 1 424 ? -23.950 6.321 35.264 1.00 90.12 424 LEU A N 1
ATOM 3178 C CA . LEU A 1 424 ? -24.938 7.017 36.096 1.00 90.12 424 LEU A CA 1
ATOM 3179 C C . LEU A 1 424 ? -26.116 7.521 35.261 1.00 90.12 424 LEU A C 1
ATOM 3181 O O . LEU A 1 424 ? -27.270 7.358 35.657 1.00 90.12 424 LEU A O 1
ATOM 3185 N N . CYS A 1 425 ? -25.840 8.087 34.088 1.00 88.38 425 CYS A N 1
ATOM 3186 C CA . CYS A 1 425 ? -26.879 8.525 33.163 1.00 88.38 425 CYS A CA 1
ATOM 3187 C C . CYS A 1 425 ? -27.729 7.347 32.667 1.00 88.38 425 CYS A C 1
ATOM 3189 O O . CYS A 1 425 ? -28.956 7.441 32.612 1.00 88.38 425 CYS A O 1
ATOM 3191 N N . LYS A 1 426 ? -27.098 6.208 32.355 1.00 88.81 426 LYS A N 1
ATOM 3192 C CA . LYS A 1 426 ? -27.798 5.002 31.891 1.00 88.81 426 LYS A CA 1
ATOM 3193 C C . LYS A 1 426 ? -28.623 4.316 32.970 1.00 88.81 426 LYS A C 1
ATOM 3195 O O . LYS A 1 426 ? -29.648 3.733 32.629 1.00 88.81 426 LYS A O 1
ATOM 3200 N N . LEU A 1 427 ? -28.233 4.425 34.239 1.00 89.50 427 LEU A N 1
ATOM 3201 C CA . LEU A 1 427 ? -28.996 3.880 35.364 1.00 89.50 427 LEU A CA 1
ATOM 3202 C C . LEU A 1 427 ? -30.440 4.411 35.405 1.00 89.50 427 LEU A C 1
ATOM 3204 O O . LEU A 1 427 ? -31.355 3.674 35.760 1.00 89.50 427 LEU A O 1
ATOM 3208 N N . VAL A 1 428 ? -30.642 5.673 35.015 1.00 87.00 428 VAL A N 1
ATOM 3209 C CA . VAL A 1 428 ? -31.948 6.354 35.035 1.00 87.00 428 VAL A CA 1
ATOM 3210 C C . VAL A 1 428 ? -32.467 6.702 33.638 1.00 87.00 428 VAL A C 1
ATOM 3212 O O . VAL A 1 428 ? -33.338 7.552 33.503 1.00 87.00 428 VAL A O 1
ATOM 3215 N N . ASN A 1 429 ? -31.922 6.084 32.584 1.00 87.06 429 ASN A N 1
ATOM 3216 C CA . ASN A 1 429 ? -32.270 6.378 31.188 1.00 87.06 429 ASN A CA 1
ATOM 3217 C C . ASN A 1 429 ? -32.240 7.880 30.843 1.00 87.06 429 ASN A C 1
ATOM 3219 O O . ASN A 1 429 ? -33.113 8.371 30.134 1.00 87.06 429 ASN A O 1
ATOM 3223 N N . TRP A 1 430 ? -31.216 8.592 31.322 1.00 84.06 430 TRP A N 1
ATOM 3224 C CA . TRP A 1 430 ? -31.005 10.031 31.102 1.00 84.06 430 TRP A CA 1
ATOM 3225 C C . TRP A 1 430 ? -32.023 10.959 31.778 1.00 84.06 430 TRP A C 1
ATOM 3227 O O . TRP A 1 430 ? -32.024 12.162 31.529 1.00 84.06 430 TRP A O 1
ATOM 3237 N N . GLU A 1 431 ? -32.848 10.446 32.690 1.00 86.69 431 GLU A N 1
ATOM 3238 C CA . GLU A 1 431 ? -33.762 11.266 33.484 1.00 86.69 431 GLU A CA 1
ATOM 3239 C C . GLU A 1 431 ? -33.001 11.936 34.640 1.00 86.69 431 GLU A C 1
ATOM 3241 O O . GLU A 1 431 ? -32.945 11.422 35.759 1.00 86.69 431 GLU A O 1
ATOM 3246 N N . CYS A 1 432 ? -32.378 13.091 34.375 1.00 85.81 432 CYS A N 1
ATOM 3247 C CA . CYS A 1 432 ? -31.519 13.794 35.339 1.00 85.81 432 CYS A CA 1
ATOM 3248 C C . CYS A 1 432 ? -32.214 14.073 36.681 1.00 85.81 432 CYS A C 1
ATOM 3250 O O . CYS A 1 432 ? -31.575 13.951 37.722 1.00 85.81 432 CYS A O 1
ATOM 3252 N N . SER A 1 433 ? -33.522 14.334 36.683 1.00 86.94 433 SER A N 1
ATOM 3253 C CA . SER A 1 433 ? -34.313 14.517 37.908 1.00 86.94 433 SER A CA 1
ATOM 3254 C C . SER A 1 433 ? -34.409 13.273 38.797 1.00 86.94 433 SER A C 1
ATOM 3256 O O . SER A 1 433 ? -34.714 13.386 39.980 1.00 86.94 433 SER A O 1
ATOM 3258 N N . LYS A 1 434 ? -34.133 12.082 38.253 1.00 86.62 434 LYS A N 1
ATOM 3259 C CA . LYS A 1 434 ? -34.067 10.816 38.999 1.00 86.62 434 LYS A CA 1
ATOM 3260 C C . LYS A 1 434 ? -32.628 10.376 39.286 1.00 86.62 434 LYS A C 1
ATOM 3262 O O . LYS A 1 434 ? -32.410 9.456 40.075 1.00 86.62 434 LYS A O 1
ATOM 3267 N N . CYS A 1 435 ? -31.633 11.016 38.668 1.00 88.25 435 CYS A N 1
ATOM 3268 C CA . CYS A 1 435 ? -30.217 10.734 38.898 1.00 88.25 435 CYS A CA 1
ATOM 3269 C C . CYS A 1 435 ? -29.759 11.319 40.239 1.00 88.25 435 CYS A C 1
ATOM 3271 O O . CYS A 1 435 ? -30.049 12.470 40.552 1.00 88.25 435 CYS A O 1
ATOM 3273 N N . THR A 1 436 ? -28.955 10.576 41.007 1.00 84.69 436 THR A N 1
ATOM 3274 C CA . THR A 1 436 ? -28.388 11.078 42.273 1.00 84.69 436 THR A CA 1
ATOM 3275 C C . THR A 1 436 ? -27.543 12.341 42.082 1.00 84.69 436 THR A C 1
ATOM 3277 O O . THR A 1 436 ? -27.573 13.218 42.938 1.00 84.69 436 THR A O 1
ATOM 3280 N N . VAL A 1 437 ? -26.823 12.460 40.962 1.00 86.88 437 VAL A N 1
ATOM 3281 C CA . VAL A 1 437 ? -26.061 13.676 40.636 1.00 86.88 437 VAL A CA 1
ATOM 3282 C C . VAL A 1 437 ? -27.000 14.804 40.223 1.00 86.88 437 VAL A C 1
ATOM 3284 O O . VAL A 1 437 ? -26.883 15.900 40.753 1.00 86.88 437 VAL A O 1
ATOM 3287 N N . GLY A 1 438 ? -27.970 14.525 39.346 1.00 85.62 438 GLY A N 1
ATOM 3288 C CA . GLY A 1 438 ? -28.927 15.526 38.869 1.00 85.62 438 GLY A CA 1
ATOM 3289 C C . GLY A 1 438 ? -29.748 16.152 40.000 1.00 85.62 438 GLY A C 1
ATOM 3290 O O . GLY A 1 438 ? -29.820 17.374 40.090 1.00 85.62 438 GLY A O 1
ATOM 3291 N N . MET A 1 439 ? -30.250 15.348 40.942 1.00 86.56 439 MET A N 1
ATOM 3292 C CA . MET A 1 439 ? -30.942 15.854 42.140 1.00 86.56 439 MET A CA 1
ATOM 3293 C C . MET A 1 439 ? -30.057 16.761 43.012 1.00 86.56 439 MET A C 1
ATOM 3295 O O . MET A 1 439 ? -30.567 17.647 43.691 1.00 86.56 439 MET A O 1
ATOM 3299 N N . ARG A 1 440 ? -28.731 16.568 42.987 1.00 86.06 440 ARG A N 1
ATOM 3300 C CA . ARG A 1 440 ? -27.749 17.375 43.735 1.00 86.06 440 ARG A CA 1
ATOM 3301 C C . ARG A 1 440 ? -27.275 18.624 42.984 1.00 86.06 440 ARG A C 1
ATOM 3303 O O . ARG A 1 440 ? -26.416 19.327 43.503 1.00 86.06 440 ARG A O 1
ATOM 3310 N N . GLN A 1 441 ? -27.819 18.894 41.798 1.00 88.69 441 GLN A N 1
ATOM 3311 C CA . GLN A 1 441 ? -27.539 20.089 40.993 1.00 88.69 441 GLN A CA 1
ATOM 3312 C C . GLN A 1 441 ? -28.830 20.702 40.428 1.00 88.69 441 GLN A C 1
ATOM 3314 O O . GLN A 1 441 ? -28.890 21.101 39.267 1.00 88.69 441 GLN A O 1
ATOM 3319 N N . GLU A 1 442 ? -29.895 20.730 41.236 1.00 87.25 442 GLU A N 1
ATOM 3320 C CA . GLU A 1 442 ? -31.190 21.336 40.874 1.00 87.25 442 GLU A CA 1
ATOM 3321 C C . GLU A 1 442 ? -31.832 20.719 39.614 1.00 87.25 442 GLU A C 1
ATOM 3323 O O . GLU A 1 442 ? -32.478 21.393 38.819 1.00 87.25 442 GLU A O 1
ATOM 3328 N N . ASN A 1 443 ? -31.659 19.409 39.424 1.00 87.25 443 ASN A N 1
ATOM 3329 C CA . ASN A 1 443 ? -32.126 18.637 38.265 1.00 87.25 443 ASN A CA 1
ATOM 3330 C C . ASN A 1 443 ? -31.494 19.035 36.921 1.00 87.25 443 ASN A C 1
ATOM 3332 O O . ASN A 1 443 ? -31.958 18.576 35.874 1.00 87.25 443 ASN A O 1
ATOM 3336 N N . ASN A 1 444 ? -30.416 19.826 36.930 1.00 85.56 444 ASN A N 1
ATOM 3337 C CA . ASN A 1 444 ? -29.691 20.166 35.712 1.00 85.56 444 ASN A CA 1
ATOM 3338 C C . ASN A 1 444 ? -28.994 18.940 35.103 1.00 85.56 444 ASN A C 1
ATOM 3340 O O . ASN A 1 444 ? -28.511 18.039 35.802 1.00 85.56 444 ASN A O 1
ATOM 3344 N N . SER A 1 445 ? -28.940 18.926 33.770 1.00 84.94 445 SER A N 1
ATOM 3345 C CA . SER A 1 445 ? -28.249 17.889 33.006 1.00 84.94 445 SER A CA 1
ATOM 3346 C C . SER A 1 445 ? -26.738 17.984 33.187 1.00 84.94 445 SER A C 1
ATOM 3348 O O . SER A 1 445 ? -26.188 19.081 33.198 1.00 84.94 445 SER A O 1
ATOM 3350 N N . CYS A 1 446 ? -26.065 16.832 33.243 1.00 86.94 446 CYS A N 1
ATOM 3351 C CA . CYS A 1 446 ? -24.601 16.749 33.205 1.00 86.94 446 CYS A CA 1
ATOM 3352 C C . CYS A 1 446 ? -23.994 17.279 31.893 1.00 86.94 446 CYS A C 1
ATOM 3354 O O . CYS A 1 446 ? -22.785 17.452 31.834 1.00 86.94 446 CYS A O 1
ATOM 3356 N N . ALA A 1 447 ? -24.821 17.522 30.869 1.00 81.56 447 ALA A N 1
ATOM 3357 C CA . ALA A 1 447 ? -24.422 18.132 29.599 1.00 81.56 447 ALA A CA 1
ATOM 3358 C C . ALA A 1 447 ? -24.438 19.673 29.630 1.00 81.56 447 ALA A C 1
ATOM 3360 O O . ALA A 1 447 ? -24.108 20.315 28.642 1.00 81.56 447 ALA A O 1
ATOM 3361 N N . ASN A 1 448 ? -24.902 20.294 30.721 1.00 84.75 448 ASN A N 1
ATOM 3362 C CA . ASN A 1 448 ? -24.836 21.747 30.865 1.00 84.75 448 ASN A CA 1
ATOM 3363 C C . ASN A 1 448 ? -23.402 22.150 31.229 1.00 84.75 448 ASN A C 1
ATOM 3365 O O . ASN A 1 448 ? -22.877 21.605 32.195 1.00 84.75 448 ASN A O 1
ATOM 3369 N N . ASP A 1 449 ? -22.821 23.129 30.528 1.00 84.69 449 ASP A N 1
ATOM 3370 C CA . ASP A 1 449 ? -21.432 23.607 30.691 1.00 84.69 449 ASP A CA 1
ATOM 3371 C C . ASP A 1 449 ? -21.030 23.995 32.126 1.00 84.69 449 ASP A C 1
ATOM 3373 O O . ASP A 1 449 ? -19.844 24.019 32.447 1.00 84.69 449 ASP A O 1
ATOM 3377 N N . TYR A 1 450 ? -22.000 24.288 32.994 1.00 87.94 450 TYR A N 1
ATOM 3378 C CA . TYR A 1 450 ? -21.785 24.664 34.395 1.00 87.94 450 TYR A CA 1
ATOM 3379 C C . TYR A 1 450 ? -22.164 23.554 35.383 1.00 87.94 450 TYR A C 1
ATOM 3381 O O . TYR A 1 450 ? -22.019 23.709 36.595 1.00 87.94 450 TYR A O 1
ATOM 3389 N N . SER A 1 451 ? -22.680 22.425 34.896 1.00 90.75 451 SER A N 1
ATOM 3390 C CA . SER A 1 451 ? -22.989 21.251 35.716 1.00 90.75 451 SER A CA 1
ATOM 3391 C C . SER A 1 451 ? -21.723 20.573 36.242 1.00 90.75 451 SER A C 1
ATOM 3393 O O . SER A 1 451 ? -20.613 20.850 35.787 1.00 90.75 451 SER A O 1
ATOM 3395 N N . LEU A 1 452 ? -21.891 19.634 37.178 1.00 91.31 452 LEU A N 1
ATOM 3396 C CA . LEU A 1 452 ? -20.765 18.963 37.828 1.00 91.31 452 LEU A CA 1
ATOM 3397 C C . LEU A 1 452 ? -19.776 18.337 36.829 1.00 91.31 452 LEU A C 1
ATOM 3399 O O . LEU A 1 452 ? -18.568 18.432 37.028 1.00 91.31 452 LEU A O 1
ATOM 3403 N N . PHE A 1 453 ? -20.282 17.706 35.766 1.00 91.44 453 PHE A N 1
ATOM 3404 C CA . PHE A 1 453 ? -19.445 17.123 34.716 1.00 91.44 453 PHE A CA 1
ATOM 3405 C C . PHE A 1 453 ? -19.221 18.096 33.553 1.00 91.44 453 PHE A C 1
ATOM 3407 O O . PHE A 1 453 ? -18.084 18.210 33.121 1.00 91.44 453 PHE A O 1
ATOM 3414 N N . GLY A 1 454 ? -20.222 18.869 33.118 1.00 88.00 454 GLY A N 1
ATOM 3415 C CA . GLY A 1 454 ? -20.059 19.878 32.054 1.00 88.00 454 GLY A CA 1
ATOM 3416 C C . GLY A 1 454 ? -18.932 20.875 32.298 1.00 88.00 454 GLY A C 1
ATOM 3417 O O . GLY A 1 454 ? -18.163 21.195 31.392 1.00 88.00 454 GLY A O 1
ATOM 3418 N N . PHE A 1 455 ? -18.747 21.282 33.555 1.00 91.31 455 PHE A N 1
ATOM 3419 C CA . PHE A 1 455 ? -17.682 22.213 33.911 1.00 91.31 455 PHE A CA 1
ATOM 3420 C C . PHE A 1 455 ? -16.277 21.631 33.685 1.00 91.31 455 PHE A C 1
ATOM 3422 O O . PHE A 1 455 ? -15.348 22.377 33.390 1.00 91.31 455 PHE A O 1
ATOM 3429 N N . ILE A 1 456 ? -16.114 20.301 33.708 1.00 92.25 456 ILE A N 1
ATOM 3430 C CA . ILE A 1 456 ? -14.856 19.642 33.318 1.00 92.25 456 ILE A CA 1
ATOM 3431 C C . ILE A 1 456 ? -14.527 19.939 31.853 1.00 92.25 456 ILE A C 1
ATOM 3433 O O . ILE A 1 456 ? -13.390 20.298 31.552 1.00 92.25 456 ILE A O 1
ATOM 3437 N N . GLY A 1 457 ? -15.505 19.825 30.951 1.00 87.44 457 GLY A N 1
ATOM 3438 C CA . GLY A 1 457 ? -15.322 20.137 29.533 1.00 87.44 457 GLY A CA 1
ATOM 3439 C C . GLY A 1 457 ? -14.864 21.582 29.327 1.00 87.44 457 GLY A C 1
ATOM 3440 O O . GLY A 1 457 ? -13.895 21.828 28.607 1.00 87.44 457 GLY A O 1
ATOM 3441 N N . THR A 1 458 ? -15.496 22.525 30.031 1.00 86.75 458 THR A N 1
ATOM 3442 C CA . THR A 1 458 ? -15.128 23.952 30.026 1.00 86.75 458 THR A CA 1
ATOM 3443 C C . THR A 1 458 ? -13.677 24.177 30.461 1.00 86.75 458 THR A C 1
ATOM 3445 O O . THR A 1 458 ? -12.910 24.811 29.734 1.00 86.75 458 THR A O 1
ATOM 3448 N N . LEU A 1 459 ? -13.263 23.603 31.595 1.00 90.50 459 LEU A N 1
ATOM 3449 C CA . LEU A 1 459 ? -11.899 23.752 32.120 1.00 90.50 459 LEU A CA 1
ATOM 3450 C C . LEU A 1 459 ? -10.843 23.144 31.182 1.00 90.50 459 LEU A C 1
ATOM 3452 O O . LEU A 1 459 ? -9.782 23.735 30.968 1.00 90.50 459 LEU A O 1
ATOM 3456 N N . VAL A 1 460 ? -11.137 21.988 30.578 1.00 88.94 460 VAL A N 1
ATOM 3457 C CA . VAL A 1 460 ? -10.238 21.332 29.616 1.00 88.94 460 VAL A CA 1
ATOM 3458 C C . VAL A 1 460 ? -10.080 22.168 28.341 1.00 88.94 460 VAL A C 1
ATOM 3460 O O . VAL A 1 460 ? -8.968 22.298 27.835 1.00 88.94 460 VAL A O 1
ATOM 3463 N N . MET A 1 461 ? -11.157 22.750 27.808 1.00 83.88 461 MET A N 1
ATOM 3464 C CA . MET A 1 461 ? -11.079 23.608 26.616 1.00 83.88 461 MET A CA 1
ATOM 3465 C C . MET A 1 461 ? -10.311 24.906 26.869 1.00 83.88 461 MET A C 1
ATOM 3467 O O . MET A 1 461 ? -9.560 25.351 26.002 1.00 83.88 461 MET A O 1
ATOM 3471 N N . ASN A 1 462 ? -10.483 25.500 28.050 1.00 86.19 462 ASN A N 1
ATOM 3472 C CA . ASN A 1 462 ? -9.791 26.732 28.423 1.00 86.19 462 ASN A CA 1
ATOM 3473 C C . ASN A 1 462 ? -8.318 26.502 28.792 1.00 86.19 462 ASN A C 1
ATOM 3475 O O . ASN A 1 462 ? -7.570 27.463 28.965 1.00 86.19 462 ASN A O 1
ATOM 3479 N N . GLY A 1 463 ? -7.883 25.245 28.923 1.00 87.44 463 GLY A N 1
ATOM 3480 C CA . GLY A 1 463 ? -6.535 24.927 29.381 1.00 87.44 463 GLY A CA 1
ATOM 3481 C C . GLY A 1 463 ? -6.313 25.244 30.868 1.00 87.44 463 GLY A C 1
ATOM 3482 O O . GLY A 1 463 ? -5.175 25.461 31.285 1.00 87.44 463 GLY A O 1
ATOM 3483 N N . GLU A 1 464 ? -7.367 25.223 31.687 1.00 91.56 464 GLU A N 1
ATOM 3484 C CA . GLU A 1 464 ? -7.333 25.536 33.122 1.00 91.56 464 GLU A CA 1
ATOM 3485 C C . GLU A 1 464 ? -6.999 24.297 33.974 1.00 91.56 464 GLU A C 1
ATOM 3487 O O . GLU A 1 464 ? -7.846 23.710 34.650 1.00 91.56 464 GLU A O 1
ATOM 3492 N N . ARG A 1 465 ? -5.730 23.878 33.935 1.00 92.56 465 ARG A N 1
ATOM 3493 C CA . ARG A 1 465 ? -5.255 22.626 34.552 1.00 92.56 465 ARG A CA 1
ATOM 3494 C C . ARG A 1 465 ? -5.471 22.539 36.069 1.00 92.56 465 ARG A C 1
ATOM 3496 O O . ARG A 1 465 ? -5.978 21.535 36.565 1.00 92.56 465 ARG A O 1
ATOM 3503 N N . ASP A 1 466 ? -5.058 23.565 36.810 1.00 91.75 466 ASP A N 1
ATOM 3504 C CA . ASP A 1 466 ? -5.062 23.529 38.280 1.00 91.75 466 ASP A CA 1
ATOM 3505 C C . ASP A 1 466 ? -6.488 23.558 38.845 1.00 91.75 466 ASP A C 1
ATOM 3507 O O . ASP A 1 466 ? -6.817 22.820 39.782 1.00 91.75 466 ASP A O 1
ATOM 3511 N N . GLU A 1 467 ? -7.366 24.353 38.228 1.00 91.94 467 GLU A N 1
ATOM 3512 C CA . GLU A 1 467 ? -8.788 24.381 38.570 1.00 91.94 467 GLU A CA 1
ATOM 3513 C C . GLU A 1 467 ? -9.475 23.060 38.201 1.00 91.94 467 GLU A C 1
ATOM 3515 O O . G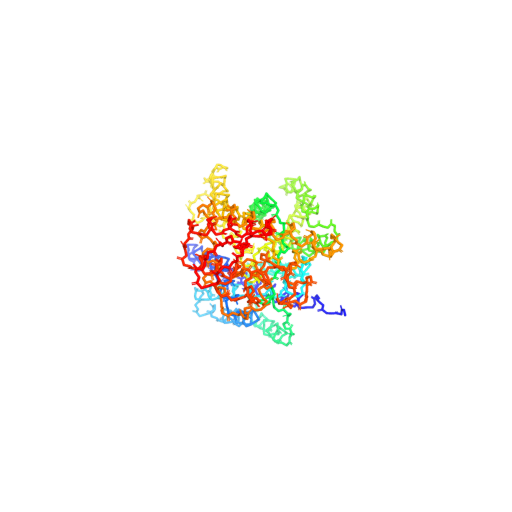LU A 1 467 ? -10.288 22.566 38.985 1.00 91.94 467 GLU A O 1
ATOM 3520 N N . LEU A 1 468 ? -9.087 22.405 37.097 1.00 94.19 468 LEU A N 1
ATOM 3521 C CA . LEU A 1 468 ? -9.584 21.066 36.767 1.00 94.19 468 LEU A CA 1
ATOM 3522 C C . LEU A 1 468 ? -9.230 20.034 37.846 1.00 94.19 468 LEU A C 1
ATOM 3524 O O . LEU A 1 468 ? -10.110 19.295 38.292 1.00 94.19 468 LEU A O 1
ATOM 3528 N N . LEU A 1 469 ? -7.983 19.998 38.321 1.00 93.69 469 LEU A N 1
ATOM 3529 C CA . LEU A 1 469 ? -7.568 19.073 39.388 1.00 93.69 469 LEU A CA 1
ATOM 3530 C C . LEU A 1 469 ? -8.352 19.301 40.689 1.00 93.69 469 LEU A C 1
ATOM 3532 O O . LEU A 1 469 ? -8.752 18.353 41.374 1.00 93.69 469 LEU A O 1
ATOM 3536 N N . LYS A 1 470 ? -8.610 20.564 41.036 1.00 92.50 470 LYS A N 1
ATOM 3537 C CA . LYS A 1 470 ? -9.442 20.932 42.189 1.00 92.50 470 LYS A CA 1
ATOM 3538 C C . LYS A 1 470 ? -10.901 20.511 41.986 1.00 92.50 470 LYS A C 1
ATOM 3540 O O . LYS A 1 470 ? -11.519 19.968 42.907 1.00 92.50 470 LYS A O 1
ATOM 3545 N N . HIS A 1 471 ? -11.435 20.700 40.784 1.00 94.19 471 HIS A N 1
ATOM 3546 C CA . HIS A 1 471 ? -12.808 20.342 40.436 1.00 94.19 471 HIS A CA 1
ATOM 3547 C C . HIS A 1 471 ? -13.040 18.824 40.425 1.00 94.19 471 HIS A C 1
ATOM 3549 O O . HIS A 1 471 ? -14.025 18.351 40.995 1.00 94.19 471 HIS A O 1
ATOM 3555 N N . ILE A 1 472 ? -12.093 18.029 39.913 1.00 93.75 472 ILE A N 1
ATOM 3556 C CA . ILE A 1 472 ? -12.148 16.555 39.966 1.00 93.75 472 ILE A CA 1
ATOM 3557 C C . ILE A 1 472 ? -12.287 16.060 41.417 1.00 93.75 472 ILE A C 1
ATOM 3559 O O . ILE A 1 472 ? -13.102 15.176 41.711 1.00 93.75 472 ILE A O 1
ATOM 3563 N N . LYS A 1 473 ? -11.564 16.676 42.362 1.00 90.94 473 LYS A N 1
ATOM 3564 C CA . LYS A 1 473 ? -11.672 16.357 43.798 1.00 90.94 473 LYS A CA 1
ATOM 3565 C C . LYS A 1 473 ? -13.057 16.690 44.360 1.00 90.94 473 LYS A C 1
ATOM 3567 O O . LYS A 1 473 ? -13.599 15.904 45.144 1.00 90.94 473 LYS A O 1
ATOM 3572 N N . ASN A 1 474 ? -13.656 17.805 43.941 1.00 89.62 474 ASN A N 1
ATOM 3573 C CA . ASN A 1 474 ? -15.021 18.179 44.321 1.00 89.62 474 ASN A CA 1
ATOM 3574 C C . ASN A 1 474 ? -16.061 17.198 43.761 1.00 89.62 474 ASN A C 1
ATOM 3576 O O . ASN A 1 474 ? -16.920 16.732 44.514 1.00 89.62 474 ASN A O 1
ATOM 3580 N N . ALA A 1 475 ? -15.942 16.808 42.489 1.00 91.00 475 ALA A N 1
ATOM 3581 C CA . ALA A 1 475 ? -16.806 15.802 41.872 1.00 91.00 475 ALA A CA 1
ATOM 3582 C C . ALA A 1 475 ? -16.739 14.462 42.614 1.00 91.00 475 ALA A C 1
ATOM 3584 O O . ALA A 1 475 ? -17.771 13.895 42.983 1.00 91.00 475 ALA A O 1
ATOM 3585 N N . ARG A 1 476 ? -15.530 14.002 42.956 1.00 90.69 476 ARG A N 1
ATOM 3586 C CA . ARG A 1 476 ? -15.329 12.795 43.770 1.00 90.69 476 ARG A CA 1
ATOM 3587 C C . ARG A 1 476 ? -15.986 12.913 45.150 1.00 90.69 476 ARG A C 1
ATOM 3589 O O . ARG A 1 476 ? -16.592 11.951 45.625 1.00 90.69 476 ARG A O 1
ATOM 3596 N N . ARG A 1 477 ? -15.892 14.080 45.795 1.00 87.50 477 ARG A N 1
ATOM 3597 C CA . ARG A 1 477 ? -16.516 14.346 47.102 1.00 87.50 477 ARG A CA 1
ATOM 3598 C C . ARG A 1 477 ? -18.040 14.283 47.024 1.00 87.50 477 ARG A C 1
ATOM 3600 O O . ARG A 1 477 ? -18.639 13.643 47.881 1.00 87.50 477 ARG A O 1
ATOM 3607 N N . ILE A 1 478 ? -18.647 14.879 45.999 1.00 87.50 478 ILE A N 1
ATOM 3608 C CA . ILE A 1 478 ? -20.103 14.852 45.782 1.00 87.50 478 ILE A CA 1
ATOM 3609 C C . ILE A 1 478 ? -20.589 13.432 45.484 1.00 87.50 478 ILE A C 1
ATOM 3611 O O . ILE A 1 478 ? -21.642 13.035 45.975 1.00 87.50 478 ILE A O 1
ATOM 3615 N N . LEU A 1 479 ? -19.825 12.637 44.733 1.00 88.38 479 LEU A N 1
ATOM 3616 C CA . LEU A 1 479 ? -20.182 11.241 44.464 1.00 88.38 479 LEU A CA 1
ATOM 3617 C C . LEU A 1 479 ? -20.105 10.362 45.720 1.00 88.38 479 LEU A C 1
ATOM 3619 O O . LEU A 1 479 ? -20.953 9.492 45.898 1.00 88.38 479 LEU A O 1
ATOM 3623 N N . LYS A 1 480 ? -19.117 10.591 46.597 1.00 84.50 480 LYS A N 1
ATOM 3624 C CA . LYS A 1 480 ? -18.877 9.761 47.793 1.00 84.50 480 LYS A CA 1
ATOM 3625 C C . LYS A 1 480 ? -19.618 10.223 49.051 1.00 84.50 480 LYS A C 1
ATOM 3627 O O . LYS A 1 480 ? -19.801 9.420 49.960 1.00 84.50 480 LYS A O 1
ATOM 3632 N N . ASN A 1 481 ? -20.000 11.496 49.150 1.00 80.69 481 ASN A N 1
ATOM 3633 C CA . ASN A 1 481 ? -20.561 12.074 50.371 1.00 80.69 481 ASN A CA 1
ATOM 3634 C C . ASN A 1 481 ? -21.895 12.770 50.097 1.00 80.69 481 ASN A C 1
ATOM 3636 O O . ASN A 1 481 ? -21.964 13.762 49.375 1.00 80.69 481 ASN A O 1
ATOM 3640 N N . GLU A 1 482 ? -22.955 12.276 50.736 1.00 73.69 482 GLU A N 1
ATOM 3641 C CA . GLU A 1 482 ? -24.319 12.771 50.538 1.00 73.69 482 GLU A CA 1
ATOM 3642 C C . GLU A 1 482 ? -24.569 14.177 51.090 1.00 73.69 482 GLU A C 1
ATOM 3644 O O . GLU A 1 482 ? -25.602 14.760 50.792 1.00 73.69 482 GLU A O 1
ATOM 3649 N N . LYS A 1 483 ? -23.626 14.743 51.854 1.00 84.00 483 LYS A N 1
ATOM 3650 C CA . LYS A 1 483 ? -23.736 16.081 52.457 1.00 84.00 483 LYS A CA 1
ATOM 3651 C C . LYS A 1 483 ? -23.318 17.228 51.533 1.00 84.00 483 LYS A C 1
ATOM 3653 O O . LYS A 1 483 ? -23.288 18.367 51.993 1.00 84.00 483 LYS A O 1
ATOM 3658 N N . TYR A 1 484 ? -22.955 16.949 50.282 1.00 86.62 484 TYR A N 1
ATOM 3659 C CA . TYR A 1 484 ? -22.512 17.962 49.321 1.00 86.62 484 TYR A CA 1
ATOM 3660 C C . TYR A 1 484 ? -23.464 18.060 48.135 1.00 86.62 484 TYR A C 1
ATOM 3662 O O . TYR A 1 484 ? -23.911 17.042 47.603 1.00 86.62 484 TYR A O 1
ATOM 3670 N N . LEU A 1 485 ? -23.717 19.292 47.703 1.00 89.38 485 LEU A N 1
ATOM 3671 C CA . LEU A 1 485 ? -24.459 19.621 46.491 1.00 89.38 485 LEU A CA 1
ATOM 3672 C C . LEU A 1 485 ? -23.637 20.551 45.595 1.00 89.38 485 LEU A C 1
ATOM 3674 O O . LEU A 1 485 ? -22.718 21.230 46.055 1.00 89.38 485 LEU A O 1
ATOM 3678 N N . TRP A 1 486 ? -23.916 20.500 44.296 1.00 91.94 486 TRP A N 1
ATOM 3679 C CA . TRP A 1 486 ? -23.235 21.304 43.290 1.00 91.94 486 TRP A CA 1
ATOM 3680 C C . TRP A 1 486 ? -24.051 22.560 43.004 1.00 91.94 486 TRP A C 1
ATOM 3682 O O . TRP A 1 486 ? -25.181 22.472 42.519 1.00 91.94 486 TRP A O 1
ATOM 3692 N N . ASN A 1 487 ? -23.476 23.726 43.293 1.00 88.81 487 ASN A N 1
ATOM 3693 C CA . ASN A 1 487 ? -24.093 25.004 42.976 1.00 88.81 487 ASN A CA 1
ATOM 3694 C C . ASN A 1 487 ? -23.719 25.399 41.543 1.00 88.81 487 ASN A C 1
ATOM 3696 O O . ASN A 1 487 ? -22.608 25.866 41.292 1.00 88.81 487 ASN A O 1
ATOM 3700 N N . ILE A 1 488 ? -24.657 25.227 40.610 1.00 86.81 488 ILE A N 1
ATOM 3701 C CA . ILE A 1 488 ? -24.432 25.491 39.182 1.00 86.81 488 ILE A CA 1
ATOM 3702 C C . ILE A 1 488 ? -24.118 26.967 38.889 1.00 86.81 488 ILE A C 1
ATOM 3704 O O . ILE A 1 488 ? -23.387 27.269 37.955 1.00 86.81 488 ILE A O 1
ATOM 3708 N N . HIS A 1 489 ? -24.622 27.897 39.706 1.00 86.31 489 HIS A N 1
ATOM 3709 C CA . HIS A 1 489 ? -24.397 29.332 39.516 1.00 86.31 489 HIS A CA 1
ATOM 3710 C C . HIS A 1 489 ? -23.016 29.786 39.986 1.00 86.31 489 HIS A C 1
ATOM 3712 O O . HIS A 1 489 ? -22.472 30.747 39.448 1.00 86.31 489 HIS A O 1
ATOM 3718 N N . LYS A 1 490 ? -22.460 29.108 40.994 1.00 86.12 490 LYS A N 1
ATOM 3719 C CA . LYS A 1 490 ? -21.125 29.406 41.528 1.00 86.12 490 LYS A CA 1
ATOM 3720 C C . LYS A 1 490 ? -20.034 28.499 40.972 1.00 86.12 490 LYS A C 1
ATOM 3722 O O . LYS A 1 490 ? -18.868 28.816 41.149 1.00 86.12 490 LYS A O 1
ATOM 3727 N N . CYS A 1 491 ? -20.408 27.394 40.326 1.00 85.00 491 CYS A N 1
ATOM 3728 C CA . CYS A 1 491 ? -19.493 26.324 39.933 1.00 85.00 491 CYS A CA 1
ATOM 3729 C C . CYS A 1 491 ? -18.656 25.815 41.122 1.00 85.00 491 CYS A C 1
ATOM 3731 O O . CYS A 1 491 ? -17.449 25.607 41.017 1.00 85.00 491 CYS A O 1
ATOM 3733 N N . GLU A 1 492 ? -19.306 25.617 42.273 1.00 86.81 492 GLU A N 1
ATOM 3734 C CA . GLU A 1 492 ? -18.651 25.180 43.508 1.00 86.81 492 GLU A CA 1
ATOM 3735 C C . GLU A 1 492 ? -19.476 24.128 44.263 1.00 86.81 492 GLU A C 1
ATOM 3737 O O . GLU A 1 492 ? -20.706 24.072 44.184 1.00 86.81 492 GLU A O 1
ATOM 3742 N N . ALA A 1 493 ? -18.778 23.286 45.031 1.00 85.94 493 ALA A N 1
ATOM 3743 C CA . ALA A 1 493 ? -19.404 22.322 45.927 1.00 85.94 493 ALA A CA 1
ATOM 3744 C C . ALA A 1 493 ? -19.771 22.987 47.263 1.00 85.94 493 ALA A C 1
ATOM 3746 O O . ALA A 1 493 ? -18.897 23.470 47.984 1.00 85.94 493 ALA A O 1
ATOM 3747 N N . GLU A 1 494 ? -21.047 22.940 47.639 1.00 88.50 494 GLU A N 1
ATOM 3748 C CA . GLU A 1 494 ? -21.558 23.495 48.895 1.00 88.50 494 GLU A CA 1
ATOM 3749 C C . GLU A 1 494 ? -22.020 22.374 49.842 1.00 88.50 494 GLU A C 1
ATOM 3751 O O . GLU A 1 494 ? -22.497 21.317 49.423 1.00 88.50 494 GLU A O 1
ATOM 3756 N N . LEU A 1 495 ? -21.857 22.595 51.150 1.00 85.19 495 LEU A N 1
ATOM 3757 C CA . LEU A 1 495 ? -22.433 21.733 52.184 1.00 85.19 495 LEU A CA 1
ATOM 3758 C C . LEU A 1 495 ? -23.946 21.949 52.239 1.00 85.19 495 LEU A C 1
ATOM 3760 O O . LEU A 1 495 ? -24.399 23.094 52.296 1.00 85.19 495 LEU A O 1
ATOM 3764 N N . ILE A 1 496 ? -24.712 20.858 52.300 1.00 79.50 496 ILE A N 1
ATOM 3765 C CA . ILE A 1 496 ? -26.147 20.919 52.584 1.00 79.50 496 ILE A CA 1
ATOM 3766 C C . ILE A 1 496 ? -26.311 21.585 53.951 1.00 79.50 496 ILE A C 1
ATOM 3768 O O . ILE A 1 496 ? -25.917 21.021 54.975 1.00 79.50 496 ILE A O 1
ATOM 3772 N N . LYS A 1 497 ? -26.861 22.801 53.964 1.00 69.94 497 LYS A N 1
ATOM 3773 C CA . LYS A 1 497 ? -27.297 23.451 55.198 1.00 69.94 497 LYS A CA 1
ATOM 3774 C C . LYS A 1 497 ? -28.521 22.680 55.685 1.00 69.94 497 LYS A C 1
ATOM 3776 O O . LYS A 1 497 ? -29.566 22.744 55.047 1.00 69.94 497 LYS A O 1
ATOM 3781 N N . THR A 1 498 ? -28.329 21.881 56.732 1.00 57.47 498 THR A N 1
ATOM 3782 C CA . THR A 1 498 ? -29.404 21.195 57.465 1.00 57.47 498 THR A CA 1
ATOM 3783 C C . THR A 1 498 ? -30.342 22.181 58.123 1.00 57.47 498 THR A C 1
ATOM 3785 O O . THR A 1 498 ? -29.809 23.175 58.673 1.00 57.47 498 THR A O 1
#

Mean predicted aligned error: 16.19 Å

Secondary structure (DSSP, 8-state):
---TTHHHHHHHHHHHHHHHHHHHHHHTS-TTS-HHHHHHHHHHHHIIIIITHHHHHHHHHHTT-HHHHHHHHHHHHHHHHHHHTT-HHHHHHHHHHHHHHHHHHHHHHHHHHSTT-SHHHHHHHHHHHHHHHHHHHHHHTT---HHHHHHHHHHHHHHHHHSPPPPPGGG---------HHHHHHHHHHHHHHHHHHHHHHHHHHHTT-HHHHHHHHHHHHHHHHHHHHHHHHH-HHHHHHHHHHHHHHHHHHTTT-HHHHHHHHHHHHTTHHHHHHHHHHHTTT-HHHHHHIIIIIHHHHHHHHHHTT--TTSPPPHHHHHHHHHHHHHHHHHHHHHHHHHHHHTTSPPHHHHHHHHHHTTT-HHHHHHHHHHHHHHHHHHHHSHHHHHHHHHHHTTSSSS-TT----TTTS--GGGGTHHHHHHTTT-GGGSHHHHTTTT--TTSTTSTTHHHHHHHHHT-HHHHHHHHHHHHHHHH-TTEEEETTTTEEEE---

Solvent-accessible surface area (backbone atoms only — not comparable to full-atom values): 24851 Å² total; per-residue (Å²): 136,89,64,58,61,54,60,12,42,54,47,3,53,43,33,11,54,51,30,16,52,49,21,27,56,64,41,50,62,54,90,89,49,54,72,66,57,52,50,50,48,54,50,50,23,45,44,33,32,20,52,36,6,38,60,42,3,48,51,32,47,74,65,71,40,34,66,62,33,27,49,51,11,50,53,34,37,48,48,14,65,62,33,41,84,79,38,54,68,63,13,37,53,38,34,9,50,11,43,9,30,24,52,5,14,40,40,18,49,11,38,42,40,26,71,99,38,16,38,22,37,3,38,26,58,15,36,25,50,34,18,27,41,51,16,29,51,36,14,72,71,73,47,78,64,58,70,62,53,45,51,53,50,51,53,41,43,52,51,59,68,71,50,80,79,54,76,72,49,84,84,55,89,76,92,84,60,95,69,61,75,63,61,56,54,49,50,52,50,51,48,51,54,45,51,52,52,53,54,50,54,50,52,55,35,55,76,70,67,36,64,70,53,50,48,51,45,22,47,26,30,19,52,13,9,37,50,24,2,47,47,23,60,70,68,36,50,68,64,38,45,54,52,31,45,65,56,14,53,61,24,43,63,52,19,77,82,34,65,83,35,25,35,58,12,41,12,34,49,33,12,40,52,14,41,48,35,43,53,43,26,62,62,42,87,52,34,41,14,28,20,27,5,45,54,63,6,49,56,52,39,61,68,46,49,65,64,74,71,69,44,49,91,87,52,60,76,55,76,65,54,57,50,46,53,49,49,51,53,51,49,56,50,49,58,63,50,54,61,55,60,54,53,58,56,56,60,55,44,53,36,43,67,58,50,47,51,52,33,56,74,59,69,65,41,70,67,44,18,52,53,52,28,51,50,30,47,54,28,48,47,55,30,60,74,32,72,72,40,32,56,49,49,33,58,26,29,71,62,29,82,86,56,66,93,86,63,67,66,49,55,82,69,25,55,55,41,56,52,40,42,46,47,50,39,58,72,45,73,66,40,30,69,74,24,75,66,14,56,35,36,84,39,44,47,54,80,37,60,48,24,85,37,13,34,51,43,50,27,44,60,71,64,39,62,71,61,40,58,53,45,52,52,47,50,52,45,43,76,76,33,91,58,40,31,44,39,55,91,75,66,43,80,40,70,65,84,126

Sequence (498 aa):
MKNKAILPAVLGMAHGVSDCAAGLLLGSLSSDQSIYSIAVMVMLYNLLAFGAQPLAGLIIDKLKSPKPAVLIGLAAMCSAILLFYINPFASVILAGLASALFHTGGGALALCATPGKASGAGLFSAPGVAGLAVGGFLAVNGIFPAAFMLVLLLVLFAAVYILKSPGLPYNFISNDAEFDKHDFVMLILLLAIALRSAVWNIFQHMEHGGLQNIILISIAAAGGKIFGGYAGDYFGWKRYSYTALLAAMPLLILGEHSIYFLLPGIALLQSVTPLMVTAIYKNIKKLPATASGLSFGLAIAAGGIPFAAGAEIKNYPSPLIIAGLMLAVIFMVYYSFRNKYKMQQLNKLLNYSNIYSLWLSRGKTKEAAFELTVQQLDALEEITENDDSWMELVRISAAGRIHDAWLALDWPEGFDELVLCVPLCKLVNWECSKCTVGMRQENNSCANDYSLFGFIGTLVMNGERDELLKHIKNARRILKNEKYLWNIHKCEAELIKT